Protein 4PW2 (pdb70)

Foldseek 3Di:
DWAWDWDQDPVPDIDIWTDDVPDIGDDVVCVCVVLVWDWDFADDDPDTDIDTFRADDDFDDDDAADALQAADQRLLPPDLLPFFQFLAQALALRFTWGLQPHLVTHDDLLSLLSLLRSLSHVVVPDDFKDKDWPADDPDDGQKDADPPKDWGFADDPVDDGTWIWIAAAQPGQFIKGWDWDQQFFKKKKKWAAPDWKWKKWWFQKPDPDGTAIEIATQDNDDWEEDPRYIYHDNHNRHDIDMGIDRRQRSRQSNVQNDSDSTGDGDPMGTGTRTMMGMHHTTIMGGIMTINDDRVVSLVSSLVVLLVQQDPLLFRWAQDWADPDPPWDIDHTRAGFLLSLLSNLSSLLNVCVVPVPCSSLVSNLSSCRQLVDQLVVSHQWDADPPPATFGHRHRIVVGWAFPLSRLSSLNSLVSSLVRVDDPSSVSSVVSNVRSVVRCLVCVVVQCPQQFGAGTNCCVVVVHDTRGDHRVVRSSNLSSLVNVCSVDVDPSSVVVNVSSVVSRRVGGHDDD

Sequence (510 aa):
RYEEIDCLINDDATIKGRREGSEVYMPFSWMEKYFEVYGKVVQYDGYDRFEFSHSYSKVYAQREQYHPNGVFMSFEGYNVEVRDRVKCISGVEGVPLSTQWGPQGYFYAIQIAQYGLSHYSKNLTERPPHVEVYDTAEERSAWTVPKGCSLTRVYDKTRATSVREFSAPENSEGVSLPLGNTKDFIISFDLKFTSNGSVSVILETTEKGPPFVIHYVTTTQLILLKDRDITYGIGPRTTWTTVTRDLLTDLRKGIGLSNTKAVKATKTMPRRVVKLVVHGTGTIDNITISTTSHMAAFYAASDWLVRNQDERGGWPIMVTRKLGEGFRALEPGWYSAMAQGQAMSTLVRAYLMTKDDRYLKAALRATGPFKLPSEQHGVKAVFMNKYDWYEEYPTIPSSFVLNGFIYSLIGLFDLAQTAGEKLGRDAGQLYSKGMESLKVMLPLYDTGSGTIYDLRHFILGTAPNLARWDYHTTHINQLQLLGTIDNSPIFRDSVKRWKSYLKGGRAKHN

Secondary structure (DSSP, 8-state):
--EEEEEEETTTEEEEEEEETTEEE--HHHHIIIII-EEEEEEETTEEEEEEES--S------S---TTS--TTGGG--STTSTTEEEE-TTT-SEEE-TT-TT-B--HHHHHHHHHHHHHHHHHSPPPPEEEES-SS-----B--TT-EEEEE--TTSSS-EEEEEE-TTS--EEEEEEESS--EEEEEEEESSS-EEEEEEEESSSSSPEEEEEESS----EEETTEEEEE-----S-EEEEEEHHHHHHHHHT--SSSSPPP----EEEEEEEEEEEEEEEEEEEEES--HHHHHHHHHHHHHHH--TTS---B-S-B--STTSPPBPTTB--HHHHHHHHHHHHHHHHHH--HHHHHHHHHTTGGGGSBGGGTS-EEEETTTEEEE-SS--SS----HHHHHHHHHHHHHHHHHHHHHHTHHHHHHHHHHHHHHHHHGGGGB-SSSBBSSSHHHHHTS---BPPHHHHHHHHHHHHHHHHH---HHHHHHHHHHHHHTTT--PPP-

Nearest PDB structures (foldseek):
  4pw2-assembly1_A-2  TM=1.002E+00  e=4.025E-98  Danio rerio
  4pxq-assembly1_B  TM=9.906E-01  e=6.441E-91  Danio rerio
  6hzz-assembly1_B  TM=9.831E-01  e=4.170E-84  Homo sapiens
  6i02-assembly1_A  TM=9.899E-01  e=2.422E-83  Homo sapiens
  6hzz-assembly1_A  TM=9.887E-01  e=4.004E-83  Homo sapiens

Solvent-accessible surface area: 25657 Å² total; per-residue (Å²): 260,141,95,97,55,86,12,108,23,102,123,121,61,72,32,110,0,94,98,92,55,117,93,66,112,81,44,44,94,45,50,80,170,99,110,130,5,83,24,153,102,45,152,83,147,83,128,82,130,98,64,105,47,66,11,90,43,182,35,35,80,65,152,111,112,17,66,17,77,5,23,0,9,24,5,40,72,50,69,3,16,78,79,76,68,0,31,0,13,4,4,65,44,20,0,0,11,0,2,39,63,9,75,152,13,22,72,10,6,15,8,0,0,14,19,0,0,0,19,8,0,22,70,92,57,80,220,119,52,113,79,71,74,29,35,95,82,166,113,186,81,56,15,81,62,37,207,73,19,46,22,66,46,34,169,33,203,119,66,110,94,24,2,12,79,1,42,3,65,108,146,26,139,2,0,14,2,79,20,36,17,73,166,8,33,23,0,20,0,17,0,51,2,89,46,108,4,11,0,5,0,19,0,61,18,68,60,190,62,94,50,7,27,0,46,0,24,15,54,112,82,57,15,86,66,151,116,59,60,0,23,0,1,3,4,82,43,82,96,55,50,86,6,44,8,40,0,48,10,1,0,63,10,0,29,1,44,16,151,81,111,41,21,124,107,36,197,11,80,8,149,87,0,30,72,0,14,0,26,5,49,3,14,0,23,72,3,22,0,13,65,30,42,20,42,44,12,0,57,26,0,0,57,16,0,43,138,58,18,34,153,116,0,0,5,36,6,124,18,76,42,112,19,20,161,52,3,149,37,19,119,68,12,16,6,1,0,14,0,0,0,0,0,0,0,0,0,0,0,0,41,74,100,60,165,39,67,165,17,12,120,5,0,39,106,0,12,19,2,0,104,66,39,18,116,103,92,2,0,60,5,71,16,127,152,148,48,27,0,1,0,11,15,4,1,66,52,26,0,4,0,0,4,0,0,0,13,0,0,0,0,0,21,0,0,20,119,25,13,32,168,190,114,3,157,46,2,25,91,20,30,50,81,0,7,96,2,0,61,80,1,2,84,78,0,32,61,16,40,13,3,12,27,0,1,37,43,110,53,49,67,73,72,72,51,115,15,122,44,50,59,1,5,29,0,0,11,0,0,22,2,0,31,39,36,31,136,21,76,43,1,156,82,7,15,162,92,2,88,48,1,24,188,30,24,180,47,209,170,189

Organism: Danio rerio (NCBI:txid7955)

InterPro domains:
  IPR010598 D-glucuronyl C5-epimerase, C-terminal [PF06662] (385-576)
  IPR039721 D-glucuronyl C5-epimerase [PTHR13174] (2-586)
  IPR059154 D-glucuronyl C5-epimerase, beta-sandwich domain [PF21174] (237-356)

B-factor: mean 36.24, std 11.62, range [21.15, 107.47]

Structure (mmCIF, N/CA/C/O backbone):
data_4PW2
#
_entry.id   4PW2
#
_cell.length_a   66.379
_cell.length_b   66.379
_cell.length_c   337.571
_cell.angle_alpha   90.00
_cell.angle_beta   90.00
_cell.angle_gamma   90.00
#
_symmetry.space_group_name_H-M   'P 41 21 2'
#
loop_
_entity.id
_entity.type
_entity.pdbx_description
1 polymer 'D-glucuronyl C5 epimerase B'
2 non-polymer 'CITRIC ACID'
3 water water
#
loop_
_atom_site.group_PDB
_atom_site.id
_atom_site.type_symbol
_atom_site.label_atom_id
_atom_site.label_alt_id
_atom_site.label_comp_id
_atom_site.label_asym_id
_atom_site.label_entity_id
_atom_site.label_seq_id
_atom_site.pdbx_PDB_ins_code
_atom_site.Cartn_x
_atom_site.Cartn_y
_atom_site.Cartn_z
_atom_site.occupancy
_atom_site.B_iso_or_equiv
_atom_site.auth_seq_id
_atom_site.auth_comp_id
_atom_site.auth_asym_id
_atom_site.auth_atom_id
_atom_site.pdbx_PDB_model_num
ATOM 1 N N . ARG A 1 72 ? 59.401 60.165 174.328 1.00 74.46 72 ARG A N 1
ATOM 2 C CA . ARG A 1 72 ? 59.986 58.876 174.809 1.00 72.87 72 ARG A CA 1
ATOM 3 C C . ARG A 1 72 ? 59.125 57.656 174.470 1.00 70.29 72 ARG A C 1
ATOM 4 O O . ARG A 1 72 ? 58.933 56.773 175.311 1.00 70.79 72 ARG A O 1
ATOM 12 N N . TYR A 1 73 ? 58.609 57.593 173.243 1.00 64.24 73 TYR A N 1
ATOM 13 C CA . TYR A 1 73 ? 58.105 56.323 172.780 1.00 60.19 73 TYR A CA 1
ATOM 14 C C . TYR A 1 73 ? 59.338 55.428 172.841 1.00 56.70 73 TYR A C 1
ATOM 15 O O . TYR A 1 73 ? 60.410 55.805 172.363 1.00 55.81 73 TYR A O 1
ATOM 24 N N . GLU A 1 74 ? 59.210 54.268 173.463 1.00 54.32 74 GLU A N 1
ATOM 25 C CA . GLU A 1 74 ? 60.278 53.283 173.389 1.00 52.39 74 GLU A CA 1
ATOM 26 C C . GLU A 1 74 ? 59.759 51.977 172.817 1.00 49.06 74 GLU A C 1
ATOM 27 O O . GLU A 1 74 ? 58.575 51.667 172.928 1.00 48.28 74 GLU A O 1
ATOM 33 N N . GLU A 1 75 ? 60.648 51.210 172.203 1.00 44.98 75 GLU A N 1
ATOM 34 C CA . GLU A 1 75 ? 60.289 49.885 171.754 1.00 42.75 75 GLU A CA 1
ATOM 35 C C . GLU A 1 75 ? 60.125 48.982 172.978 1.00 39.52 75 GLU A C 1
ATOM 36 O O . GLU A 1 75 ? 60.844 49.125 173.970 1.00 37.55 75 GLU A O 1
ATOM 42 N N . ILE A 1 76 ? 59.149 48.085 172.925 1.00 35.74 76 ILE A N 1
ATOM 43 C CA . ILE A 1 76 ? 58.985 47.080 173.975 1.00 32.40 76 ILE A CA 1
ATOM 44 C C . ILE A 1 76 ? 58.642 45.734 173.348 1.00 31.38 76 ILE A C 1
ATOM 45 O O . ILE A 1 76 ? 57.887 45.669 172.368 1.00 32.58 76 ILE A O 1
ATOM 50 N N . ASP A 1 77 ? 59.223 44.668 173.890 1.00 29.33 77 ASP A N 1
ATOM 51 C CA . ASP A 1 77 ? 58.894 43.321 173.447 1.00 29.63 77 ASP A CA 1
ATOM 52 C C . ASP A 1 77 ? 57.519 42.944 173.956 1.00 29.44 77 ASP A C 1
ATOM 53 O O . ASP A 1 77 ? 57.156 43.239 175.109 1.00 28.21 77 ASP A O 1
ATOM 58 N N . CYS A 1 78 ? 56.748 42.306 173.082 1.00 27.35 78 CYS A N 1
ATOM 59 C CA . CYS A 1 78 ? 55.432 41.814 173.443 1.00 26.87 78 CYS A CA 1
ATOM 60 C C . CYS A 1 78 ? 55.376 40.298 173.282 1.00 26.91 78 CYS A C 1
ATOM 61 O O . CYS A 1 78 ? 55.437 39.779 172.165 1.00 26.72 78 CYS A O 1
ATOM 64 N N . LEU A 1 79 ? 55.277 39.601 174.410 1.00 25.91 79 LEU A N 1
ATOM 65 C CA . LEU A 1 79 ? 55.116 38.153 174.418 1.00 26.31 79 LEU A CA 1
ATOM 66 C C . LEU A 1 79 ? 53.658 37.843 174.187 1.00 26.60 79 LEU A C 1
ATOM 67 O O . LEU A 1 79 ? 52.806 38.318 174.924 1.00 25.25 79 LEU A O 1
ATOM 72 N N . ILE A 1 80 ? 53.380 37.038 173.161 1.00 26.39 80 ILE A N 1
ATOM 73 C CA . ILE A 1 80 ? 52.006 36.695 172.789 1.00 26.02 80 ILE A CA 1
ATOM 74 C C . ILE A 1 80 ? 51.688 35.266 173.235 1.00 27.29 80 ILE A C 1
ATOM 75 O O . ILE A 1 80 ? 52.250 34.307 172.699 1.00 26.49 80 ILE A O 1
ATOM 80 N N . ASN A 1 81 ? 50.791 35.122 174.214 1.00 27.97 81 ASN A N 1
ATOM 81 C CA . ASN A 1 81 ? 50.398 33.799 174.724 1.00 29.88 81 ASN A CA 1
ATOM 82 C C . ASN A 1 81 ? 51.586 32.897 175.093 1.00 31.85 81 ASN A C 1
ATOM 83 O O . ASN A 1 81 ? 51.545 31.676 174.884 1.00 29.57 81 ASN A O 1
ATOM 88 N N . ASP A 1 82 ? 52.645 33.509 175.622 1.00 35.40 82 ASP A N 1
ATOM 89 C CA . ASP A 1 82 ? 53.842 32.780 176.058 1.00 39.27 82 ASP A CA 1
ATOM 90 C C . ASP A 1 82 ? 54.519 32.008 174.936 1.00 41.20 82 ASP A C 1
ATOM 91 O O . ASP A 1 82 ? 55.247 31.057 175.210 1.00 43.68 82 ASP A O 1
ATOM 96 N N . ASP A 1 83 ? 54.277 32.422 173.687 1.00 42.20 83 ASP A N 1
ATOM 97 C CA . ASP A 1 83 ? 54.824 31.762 172.481 1.00 44.16 83 ASP A CA 1
ATOM 98 C C . ASP A 1 83 ? 55.815 32.621 171.706 1.00 42.36 83 ASP A C 1
ATOM 99 O O . ASP A 1 83 ? 57.029 32.490 171.857 1.00 46.28 83 ASP A O 1
ATOM 104 N N . ALA A 1 84 ? 55.278 33.485 170.850 1.00 39.40 84 ALA A N 1
ATOM 105 C CA . ALA A 1 84 ? 56.084 34.303 169.968 1.00 38.26 84 ALA A CA 1
ATOM 106 C C . ALA A 1 84 ? 56.212 35.671 170.585 1.00 36.04 84 ALA A C 1
ATOM 107 O O . ALA A 1 84 ? 55.445 36.028 171.471 1.00 35.30 84 ALA A O 1
ATOM 109 N N . THR A 1 85 ? 57.191 36.421 170.107 1.00 34.93 85 THR A N 1
ATOM 110 C CA . THR A 1 85 ? 57.430 37.774 170.563 1.00 34.08 85 THR A CA 1
ATOM 111 C C . THR A 1 85 ? 57.364 38.725 169.382 1.00 33.35 85 THR A C 1
ATOM 112 O O . THR A 1 85 ? 57.918 38.446 168.318 1.00 32.94 85 THR A O 1
ATOM 116 N N . ILE A 1 86 ? 56.664 39.836 169.567 1.00 32.49 86 ILE A N 1
ATOM 117 C CA . ILE A 1 86 ? 56.579 40.870 168.540 1.00 31.93 86 ILE A CA 1
ATOM 118 C C . ILE A 1 86 ? 57.055 42.193 169.128 1.00 32.49 86 ILE A C 1
ATOM 119 O O . ILE A 1 86 ? 57.190 42.323 170.351 1.00 31.25 86 ILE A O 1
ATOM 124 N N . LYS A 1 87 ? 57.304 43.168 168.260 1.00 32.11 87 LYS A N 1
ATOM 125 C CA . LYS A 1 87 ? 57.803 44.455 168.702 1.00 34.47 87 LYS A CA 1
ATOM 126 C C . LYS A 1 87 ? 56.663 45.447 168.822 1.00 33.84 87 LYS A C 1
ATOM 127 O O . LYS A 1 87 ? 56.009 45.788 167.833 1.00 33.17 87 LYS A O 1
ATOM 133 N N . GLY A 1 88 ? 56.429 45.900 170.050 1.00 32.40 88 GLY A N 1
ATOM 134 C CA . GLY A 1 88 ? 55.433 46.919 170.330 1.00 31.01 88 GLY A CA 1
ATOM 135 C C . GLY A 1 88 ? 56.099 48.230 170.681 1.00 30.37 88 GLY A C 1
ATOM 136 O O . GLY A 1 88 ? 57.322 48.358 170.638 1.00 30.14 88 GLY A O 1
ATOM 137 N N . ARG A 1 89 ? 55.290 49.220 171.011 1.00 31.67 89 ARG A N 1
ATOM 138 C CA . ARG A 1 89 ? 55.817 50.505 171.411 1.00 32.78 89 ARG A CA 1
ATOM 139 C C . ARG A 1 89 ? 55.241 50.828 172.781 1.00 33.62 89 ARG A C 1
ATOM 140 O O . ARG A 1 89 ? 54.156 50.360 173.115 1.00 34.56 89 ARG A O 1
ATOM 148 N N . ARG A 1 90 ? 55.972 51.599 173.578 1.00 33.07 90 ARG A N 1
ATOM 149 C CA . ARG A 1 90 ? 55.489 51.995 174.893 1.00 31.92 90 ARG A CA 1
ATOM 150 C C . ARG A 1 90 ? 55.693 53.481 175.119 1.00 31.81 90 ARG A C 1
ATOM 151 O O . ARG A 1 90 ? 56.768 54.015 174.846 1.00 32.86 90 ARG A O 1
ATOM 159 N N . GLU A 1 91 ? 54.647 54.136 175.613 1.00 33.11 91 GLU A N 1
ATOM 160 C CA . GLU A 1 91 ? 54.707 55.528 176.044 1.00 33.74 91 GLU A CA 1
ATOM 161 C C . GLU A 1 91 ? 54.139 55.601 177.452 1.00 32.08 91 GLU A C 1
ATOM 162 O O . GLU A 1 91 ? 52.927 55.640 177.633 1.00 31.59 91 GLU A O 1
ATOM 168 N N . GLY A 1 92 ? 55.016 55.613 178.448 1.00 31.30 92 GLY A N 1
ATOM 169 C CA . GLY A 1 92 ? 54.580 55.667 179.837 1.00 30.43 92 GLY A CA 1
ATOM 170 C C . GLY A 1 92 ? 53.840 54.399 180.174 1.00 29.64 92 GLY A C 1
ATOM 171 O O . GLY A 1 92 ? 54.388 53.310 180.056 1.00 31.91 92 GLY A O 1
ATOM 172 N N . SER A 1 93 ? 52.576 54.531 180.540 1.00 29.54 93 SER A N 1
ATOM 173 C CA . SER A 1 93 ? 51.789 53.369 180.894 1.00 31.10 93 SER A CA 1
ATOM 174 C C . SER A 1 93 ? 51.024 52.767 179.710 1.00 31.00 93 SER A C 1
ATOM 175 O O . SER A 1 93 ? 50.395 51.729 179.859 1.00 30.64 93 SER A O 1
ATOM 178 N N . GLU A 1 94 ? 51.066 53.412 178.549 1.00 29.95 94 GLU A N 1
ATOM 179 C CA . GLU A 1 94 ? 50.354 52.887 177.376 1.00 29.94 94 GLU A CA 1
ATOM 180 C C . GLU A 1 94 ? 51.243 52.011 176.490 1.00 28.99 94 GLU A C 1
ATOM 181 O O . GLU A 1 94 ? 52.344 52.407 176.109 1.00 29.97 94 GLU A O 1
ATOM 187 N N . VAL A 1 95 ? 50.759 50.823 176.155 1.00 27.90 95 VAL A N 1
ATOM 188 C CA . VAL A 1 95 ? 51.470 49.960 175.217 1.00 27.05 95 VAL A CA 1
ATOM 189 C C . VAL A 1 95 ? 50.694 49.903 173.898 1.00 26.56 95 VAL A C 1
ATOM 190 O O . VAL A 1 95 ? 49.479 49.733 173.900 1.00 27.27 95 VAL A O 1
ATOM 194 N N . TYR A 1 96 ? 51.403 50.067 172.785 1.00 26.37 96 TYR A N 1
ATOM 195 C CA . TYR A 1 96 ? 50.795 50.106 171.442 1.00 26.11 96 TYR A CA 1
ATOM 196 C C . TYR A 1 96 ? 51.238 48.876 170.672 1.00 25.41 96 TYR A C 1
ATOM 197 O O . TYR A 1 96 ? 52.423 48.571 170.652 1.00 25.38 96 TYR A O 1
ATOM 206 N N . MET A 1 97 ? 50.296 48.166 170.051 1.00 24.68 97 MET A N 1
ATOM 207 C CA . MET A 1 97 ? 50.625 46.923 169.356 1.00 24.30 97 MET A CA 1
ATOM 208 C C . MET A 1 97 ? 50.468 47.097 167.833 1.00 24.06 97 MET A C 1
ATOM 209 O O . MET A 1 97 ? 49.590 47.836 167.395 1.00 23.86 97 MET A O 1
ATOM 214 N N . PRO A 1 98 ? 51.344 46.451 167.036 1.00 24.48 98 PRO A N 1
ATOM 215 C CA . PRO A 1 98 ? 51.321 46.684 165.580 1.00 25.03 98 PRO A CA 1
ATOM 216 C C . PRO A 1 98 ? 50.131 46.023 164.890 1.00 24.75 98 PRO A C 1
ATOM 217 O O . PRO A 1 98 ? 49.850 44.839 165.134 1.00 24.36 98 PRO A O 1
ATOM 221 N N . PHE A 1 99 ? 49.449 46.776 164.023 1.00 26.25 99 PHE A N 1
ATOM 222 C CA . PHE A 1 99 ? 48.310 46.220 163.271 1.00 26.64 99 PHE A CA 1
ATOM 223 C C . PHE A 1 99 ? 48.681 45.051 162.355 1.00 26.44 99 PHE A C 1
ATOM 224 O O . PHE A 1 99 ? 47.862 44.165 162.119 1.00 27.55 99 PHE A O 1
ATOM 232 N N . SER A 1 100 ? 49.917 45.026 161.865 1.00 27.63 100 SER A N 1
ATOM 233 C CA . SER A 1 100 ? 50.354 43.927 161.005 1.00 27.36 100 SER A CA 1
ATOM 234 C C . SER A 1 100 ? 50.205 42.604 161.741 1.00 27.64 100 SER A C 1
ATOM 235 O O . SER A 1 100 ? 49.831 41.596 161.147 1.00 27.07 100 SER A O 1
ATOM 238 N N . TRP A 1 101 ? 50.466 42.608 163.049 1.00 27.10 101 TRP A N 1
ATOM 239 C CA . TRP A 1 101 ? 50.228 41.417 163.852 1.00 25.50 101 TRP A CA 1
ATOM 240 C C . TRP A 1 101 ? 48.726 41.237 164.127 1.00 25.10 101 TRP A C 1
ATOM 241 O O . TRP A 1 101 ? 48.182 40.141 163.989 1.00 25.55 101 TRP A O 1
ATOM 252 N N . MET A 1 102 ? 48.063 42.320 164.509 1.00 24.58 102 MET A N 1
ATOM 253 C CA . MET A 1 102 ? 46.645 42.287 164.872 1.00 25.15 102 MET A CA 1
ATOM 254 C C . MET A 1 102 ? 45.760 41.735 163.758 1.00 25.60 102 MET A C 1
ATOM 255 O O . MET A 1 102 ? 44.849 40.938 164.001 1.00 26.44 102 MET A O 1
ATOM 260 N N . GLU A 1 103 ? 46.034 42.178 162.537 1.00 26.11 103 GLU A N 1
ATOM 261 C CA . GLU A 1 103 ? 45.221 41.830 161.372 1.00 26.94 103 GLU A CA 1
ATOM 262 C C . GLU A 1 103 ? 45.033 40.326 161.276 1.00 25.54 103 GLU A C 1
ATOM 263 O O . GLU A 1 103 ? 43.909 39.834 161.199 1.00 26.03 103 GLU A O 1
ATOM 269 N N . LYS A 1 104 ? 46.143 39.607 161.299 1.00 25.39 104 LYS A N 1
ATOM 270 C CA . LYS A 1 104 ? 46.138 38.162 161.199 1.00 27.03 104 LYS A CA 1
ATOM 271 C C . LYS A 1 104 ? 45.702 37.480 162.506 1.00 25.44 104 LYS A C 1
ATOM 272 O O . LYS A 1 104 ? 45.023 36.452 162.486 1.00 25.35 104 LYS A O 1
ATOM 278 N N . TYR A 1 105 ? 46.104 38.046 163.641 1.00 24.36 105 TYR A N 1
ATOM 279 C CA . TYR A 1 105 ? 45.855 37.393 164.930 1.00 23.78 105 TYR A CA 1
ATOM 280 C C . TYR A 1 105 ? 44.372 37.408 165.273 1.00 24.19 105 TYR A C 1
ATOM 281 O O . TYR A 1 105 ? 43.812 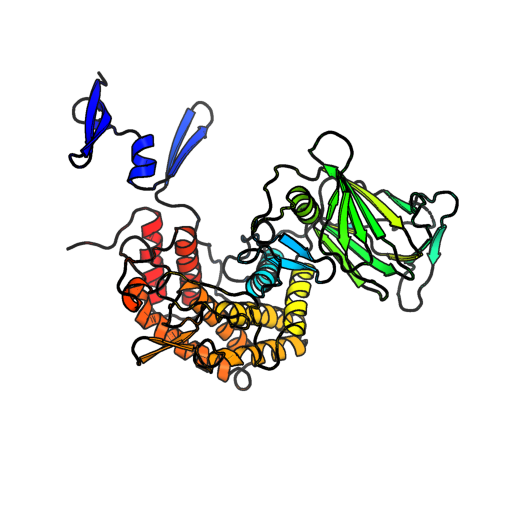36.384 165.665 1.00 25.40 105 TYR A O 1
ATOM 290 N N . PHE A 1 106 ? 43.741 38.566 165.113 1.00 23.88 106 PHE A N 1
ATOM 291 C CA . PHE A 1 106 ? 42.309 38.702 165.351 1.00 25.39 106 PHE A CA 1
ATOM 292 C C . PHE A 1 106 ? 41.451 38.521 164.090 1.00 26.09 106 PHE A C 1
ATOM 293 O O . PHE A 1 106 ? 40.229 38.473 164.188 1.00 25.98 106 PHE A O 1
ATOM 301 N N . GLU A 1 107 ? 42.084 38.418 162.922 1.00 27.39 107 GLU A N 1
ATOM 302 C CA . GLU A 1 107 ? 41.352 38.339 161.638 1.00 28.89 107 GLU A CA 1
ATOM 303 C C . GLU A 1 107 ? 40.410 39.527 161.492 1.00 27.32 107 GLU A C 1
ATOM 304 O O . GLU A 1 107 ? 39.197 39.381 161.341 1.00 28.52 107 GLU A O 1
ATOM 310 N N . VAL A 1 108 ? 40.991 40.715 161.562 1.00 26.01 108 VAL A N 1
ATOM 311 C CA . VAL A 1 108 ? 40.243 41.958 161.411 1.00 25.62 108 VAL A CA 1
ATOM 312 C C . VAL A 1 108 ? 40.806 42.740 160.218 1.00 25.06 108 VAL A C 1
ATOM 313 O O . VAL A 1 108 ? 41.711 42.250 159.541 1.00 26.67 108 VAL A O 1
ATOM 317 N N . TYR A 1 109 ? 40.299 43.948 159.981 1.00 25.48 109 TYR A N 1
ATOM 318 C CA . TYR A 1 109 ? 40.544 44.653 158.716 1.00 26.10 109 TYR A CA 1
ATOM 319 C C . TYR A 1 109 ? 40.873 46.109 158.960 1.00 26.24 109 TYR A C 1
ATOM 320 O O . TYR A 1 109 ? 40.360 46.719 159.889 1.00 27.17 109 TYR A O 1
ATOM 329 N N . GLY A 1 110 ? 41.741 46.662 158.125 1.00 25.96 110 GLY A N 1
ATOM 330 C CA . GLY A 1 110 ? 42.210 48.029 158.311 1.00 26.89 110 GLY A CA 1
ATOM 331 C C . GLY A 1 110 ? 42.687 48.651 157.014 1.00 27.97 110 GLY A C 1
ATOM 332 O O . GLY A 1 110 ? 43.275 47.967 156.185 1.00 29.52 110 GLY A O 1
ATOM 333 N N . LYS A 1 111 ? 42.436 49.945 156.842 1.00 28.04 111 LYS A N 1
ATOM 334 C CA . LYS A 1 111 ? 42.902 50.670 155.659 1.00 29.14 111 LYS A CA 1
ATOM 335 C C . LYS A 1 111 ? 43.365 52.049 156.070 1.00 28.03 111 LYS A C 1
ATOM 336 O O . LYS A 1 111 ? 42.735 52.684 156.910 1.00 26.91 111 LYS A O 1
ATOM 342 N N . VAL A 1 112 ? 44.470 52.505 155.490 1.00 26.92 112 VAL A N 1
ATOM 343 C CA . VAL A 1 112 ? 44.872 53.897 155.609 1.00 26.88 112 VAL A CA 1
ATOM 344 C C . VAL A 1 112 ? 44.168 54.667 154.490 1.00 27.94 112 VAL A C 1
ATOM 345 O O . VAL A 1 112 ? 44.344 54.351 153.307 1.00 29.06 112 VAL A O 1
ATOM 349 N N . VAL A 1 113 ? 43.359 55.655 154.869 1.00 28.66 113 VAL A N 1
ATOM 350 C CA . VAL A 1 113 ? 42.479 56.373 153.945 1.00 28.83 113 VAL A CA 1
ATOM 351 C C . VAL A 1 113 ? 42.941 57.821 153.903 1.00 29.47 113 VAL A C 1
ATOM 352 O O . VAL A 1 113 ? 43.191 58.420 154.946 1.00 29.62 113 VAL A O 1
ATOM 356 N N . GLN A 1 114 ? 43.067 58.376 152.697 1.00 28.72 114 GLN A N 1
ATOM 357 C CA . GLN A 1 114 ? 43.570 59.736 152.527 1.00 29.69 114 GLN A CA 1
ATOM 358 C C . GLN A 1 114 ? 42.508 60.815 152.633 1.00 30.99 114 GLN A C 1
ATOM 359 O O . GLN A 1 114 ? 41.419 60.672 152.092 1.00 31.85 114 GLN A O 1
ATOM 365 N N . TYR A 1 115 ? 42.861 61.904 153.314 1.00 34.48 115 TYR A N 1
ATOM 366 C CA . TYR A 1 115 ? 42.033 63.108 153.410 1.00 37.52 115 TYR A CA 1
ATOM 367 C C . TYR A 1 115 ? 42.887 64.311 153.031 1.00 39.27 115 TYR A C 1
ATOM 368 O O . TYR A 1 115 ? 44.081 64.169 152.768 1.00 39.00 115 TYR A O 1
ATOM 377 N N . ASP A 1 116 ? 42.281 65.491 152.979 1.00 43.34 116 ASP A N 1
ATOM 378 C CA . ASP A 1 116 ? 43.014 66.694 152.611 1.00 45.27 116 ASP A CA 1
ATOM 379 C C . ASP A 1 116 ? 44.089 67.030 153.658 1.00 45.03 116 ASP A C 1
ATOM 380 O O . ASP A 1 116 ? 43.789 67.590 154.705 1.00 46.93 116 ASP A O 1
ATOM 385 N N . GLY A 1 117 ? 45.340 66.676 153.377 1.00 44.83 117 GLY A N 1
ATOM 386 C CA . GLY A 1 117 ? 46.451 67.008 154.273 1.00 43.34 117 GLY A CA 1
ATOM 387 C C . GLY A 1 117 ? 46.744 66.034 155.407 1.00 42.38 117 GLY A C 1
ATOM 388 O O . GLY A 1 117 ? 47.710 66.227 156.148 1.00 42.99 117 GLY A O 1
ATOM 389 N N . TYR A 1 118 ? 45.926 64.993 155.550 1.00 40.26 118 TYR A N 1
ATOM 390 C CA . TYR A 1 118 ? 46.152 63.961 156.575 1.00 38.31 118 TYR A CA 1
ATOM 391 C C . TYR A 1 118 ? 45.590 62.601 156.139 1.00 36.16 118 TYR A C 1
ATOM 392 O O . TYR A 1 118 ? 44.748 62.529 155.241 1.00 35.36 118 TYR A O 1
ATOM 401 N N . ASP A 1 119 ? 46.069 61.529 156.764 1.00 31.96 119 ASP A N 1
ATOM 402 C CA . ASP A 1 119 ? 45.449 60.216 156.612 1.00 31.31 119 ASP A CA 1
ATOM 403 C C . ASP A 1 119 ? 44.763 59.784 157.914 1.00 31.02 119 ASP A C 1
ATOM 404 O O . ASP A 1 119 ? 45.194 60.183 158.995 1.00 30.11 119 ASP A O 1
ATOM 409 N N . ARG A 1 120 ? 43.706 58.975 157.786 1.00 31.78 120 ARG A N 1
ATOM 410 C CA . ARG A 1 120 ? 43.074 58.242 158.903 1.00 31.69 120 ARG A CA 1
ATOM 411 C C . ARG A 1 120 ? 43.272 56.740 158.705 1.00 30.67 120 ARG A C 1
ATOM 412 O O . ARG A 1 120 ? 43.246 56.249 157.574 1.00 31.60 120 ARG A O 1
ATOM 420 N N . PHE A 1 121 ? 43.435 56.003 159.798 1.00 27.39 121 PHE A N 1
ATOM 421 C CA . PHE A 1 121 ? 43.387 54.548 159.723 1.00 26.22 121 PHE A CA 1
ATOM 422 C C . PHE A 1 121 ? 41.973 54.105 160.060 1.00 27.22 121 PHE A C 1
ATOM 423 O O . PHE A 1 121 ? 41.434 54.478 161.108 1.00 28.79 121 PHE A O 1
ATOM 431 N N . GLU A 1 122 ? 41.355 53.345 159.165 1.00 26.63 122 GLU A N 1
ATOM 432 C CA . GLU A 1 122 ? 39.976 52.916 159.373 1.00 27.15 122 GLU A CA 1
ATOM 433 C C . GLU A 1 122 ? 39.915 51.422 159.616 1.00 26.59 122 GLU A C 1
ATOM 434 O O . GLU A 1 122 ? 40.259 50.610 158.758 1.00 26.21 122 GLU A O 1
ATOM 440 N N . PHE A 1 123 ? 39.499 51.092 160.836 1.00 25.95 123 PHE A N 1
ATOM 441 C CA . PHE A 1 123 ? 39.478 49.735 161.352 1.00 24.80 123 PHE A CA 1
ATOM 442 C C . PHE A 1 123 ? 38.085 49.136 161.208 1.00 25.39 123 PHE A C 1
ATOM 443 O O . PHE A 1 123 ? 37.079 49.803 161.428 1.00 24.14 123 PHE A O 1
ATOM 451 N N . SER A 1 124 ? 38.029 47.861 160.859 1.00 26.65 124 SER A N 1
ATOM 452 C CA . SER A 1 124 ? 36.758 47.183 160.807 1.00 27.63 124 SER A CA 1
ATOM 453 C C . SER A 1 124 ? 36.846 45.747 161.330 1.00 27.03 124 SER A C 1
ATOM 454 O O . SER A 1 124 ? 37.766 44.998 160.995 1.00 27.55 124 SER A O 1
ATOM 457 N N . HIS A 1 125 ? 35.876 45.367 162.159 1.00 26.43 125 HIS A N 1
ATOM 458 C CA . HIS A 1 125 ? 35.811 44.001 162.683 1.00 25.58 125 HIS A CA 1
ATOM 459 C C . HIS A 1 125 ? 35.462 42.969 161.615 1.00 25.10 125 HIS A C 1
ATOM 460 O O . HIS A 1 125 ? 35.845 41.798 161.722 1.00 24.62 125 HIS A O 1
ATOM 467 N N . SER A 1 126 ? 34.729 43.409 160.593 1.00 24.97 126 SER A N 1
ATOM 468 C CA . SER A 1 126 ? 34.148 42.523 159.593 1.00 25.26 126 SER A CA 1
ATOM 469 C C . SER A 1 126 ? 34.192 43.169 158.206 1.00 26.17 126 SER A C 1
ATOM 470 O O . SER A 1 126 ? 34.644 44.306 158.056 1.00 26.17 126 SER A O 1
ATOM 473 N N . TYR A 1 127 ? 33.713 42.434 157.208 1.00 27.51 127 TYR A N 1
ATOM 474 C CA . TYR A 1 127 ? 33.495 42.997 155.879 1.00 28.11 127 TYR A CA 1
ATOM 475 C C . TYR A 1 127 ? 32.100 42.655 155.391 1.00 28.78 127 TYR A C 1
ATOM 476 O O . TYR A 1 127 ? 31.428 41.810 155.976 1.00 29.36 127 TYR A O 1
ATOM 485 N N . SER A 1 128 ? 31.692 43.300 154.299 1.00 29.92 128 SER A N 1
ATOM 486 C CA . SER A 1 128 ? 30.332 43.226 153.743 1.00 30.83 128 SER A CA 1
ATOM 487 C C . SER A 1 128 ? 29.309 43.909 154.642 1.00 32.48 128 SER A C 1
ATOM 488 O O . SER A 1 128 ? 29.562 44.174 155.815 1.00 33.87 128 SER A O 1
ATOM 491 N N . LYS A 1 129 ? 28.151 44.222 154.082 1.00 32.95 129 LYS A N 1
ATOM 492 C CA . LYS A 1 129 ? 27.220 45.092 154.781 1.00 32.83 129 LYS A CA 1
ATOM 493 C C . LYS A 1 129 ? 25.826 44.524 154.714 1.00 32.58 129 LYS A C 1
ATOM 494 O O . LYS A 1 129 ? 25.508 43.741 153.820 1.00 33.05 129 LYS A O 1
ATOM 500 N N . VAL A 1 130 ? 24.994 44.931 155.664 1.00 30.55 130 VAL A N 1
ATOM 501 C CA . VAL A 1 130 ? 23.615 44.479 155.725 1.00 29.44 130 VAL A CA 1
ATOM 502 C C . VAL A 1 130 ? 22.752 45.386 154.853 1.00 29.39 130 VAL A C 1
ATOM 503 O O . VAL A 1 130 ? 22.879 46.606 154.912 1.00 29.88 130 VAL A O 1
ATOM 507 N N . TYR A 1 131 ? 21.886 44.784 154.043 1.00 30.34 131 TYR A N 1
ATOM 508 C CA . TYR A 1 131 ? 20.979 45.529 153.156 1.00 29.84 131 TYR A CA 1
ATOM 509 C C . TYR A 1 131 ? 19.979 46.388 153.933 1.00 30.94 131 TYR A C 1
ATOM 510 O O . TYR A 1 131 ? 19.385 45.934 154.913 1.00 31.63 131 TYR A O 1
ATOM 519 N N . ALA A 1 132 ? 19.800 47.628 153.492 1.00 30.80 132 ALA A N 1
ATOM 520 C CA . ALA A 1 132 ? 18.827 48.532 154.085 1.00 32.53 132 ALA A CA 1
ATOM 521 C C . ALA A 1 132 ? 17.455 48.402 153.421 1.00 34.00 132 ALA A C 1
ATOM 522 O O . ALA A 1 132 ? 17.208 49.015 152.382 1.00 33.85 132 ALA A O 1
ATOM 524 N N . GLN A 1 133 ? 16.577 47.602 154.025 1.00 34.73 133 GLN A N 1
ATOM 525 C CA . GLN A 1 133 ? 15.202 47.416 153.550 1.00 34.85 133 GLN A CA 1
ATOM 526 C C . GLN A 1 133 ? 14.432 48.721 153.584 1.00 35.98 133 GLN A C 1
ATOM 527 O O . GLN A 1 133 ? 14.556 49.479 154.540 1.00 36.73 133 GLN A O 1
ATOM 533 N N . ARG A 1 134 ? 13.612 48.963 152.563 1.00 36.20 134 ARG A N 1
ATOM 534 C CA . ARG A 1 134 ? 12.854 50.210 152.459 1.00 36.18 134 ARG A CA 1
ATOM 535 C C . ARG A 1 134 ? 11.360 50.012 152.697 1.00 37.89 134 ARG A C 1
ATOM 536 O O . ARG A 1 134 ? 10.627 50.977 152.879 1.00 38.34 134 ARG A O 1
ATOM 544 N N . GLU A 1 135 ? 10.910 48.764 152.686 1.00 38.12 135 GLU A N 1
ATOM 545 C CA . GLU A 1 135 ? 9.494 48.463 152.798 1.00 38.98 135 GLU A CA 1
ATOM 546 C C . GLU A 1 135 ? 9.329 46.992 153.136 1.00 36.86 135 GLU A C 1
ATOM 547 O O . GLU A 1 135 ? 10.303 46.245 153.144 1.00 36.48 135 GLU A O 1
ATOM 553 N N . GLN A 1 136 ? 8.094 46.570 153.396 1.00 35.45 136 GLN A N 1
ATOM 554 C CA . GLN A 1 136 ? 7.787 45.150 153.575 1.00 33.98 136 GLN A CA 1
ATOM 555 C C . GLN A 1 136 ? 8.086 44.340 152.310 1.00 33.32 136 GLN A C 1
ATOM 556 O O . GLN A 1 136 ? 7.840 44.802 151.193 1.00 32.63 136 GLN A O 1
ATOM 562 N N . TYR A 1 137 ? 8.598 43.124 152.489 1.00 31.34 137 TYR A N 1
ATOM 563 C CA . TYR A 1 137 ? 8.874 42.245 151.362 1.00 31.88 137 TYR A CA 1
ATOM 564 C C . TYR A 1 137 ? 7.612 41.770 150.635 1.00 34.21 137 TYR A C 1
ATOM 565 O O . TYR A 1 137 ? 6.665 41.302 151.270 1.00 33.23 137 TYR A O 1
ATOM 574 N N . HIS A 1 138 ? 7.618 41.846 149.304 1.00 34.45 138 HIS A N 1
ATOM 575 C CA . HIS A 1 138 ? 6.510 41.308 148.509 1.00 36.06 138 HIS A CA 1
ATOM 576 C C . HIS A 1 138 ? 7.012 40.610 147.242 1.00 34.30 138 HIS A C 1
ATOM 577 O O . HIS A 1 138 ? 8.031 41.009 146.674 1.00 35.11 138 HIS A O 1
ATOM 584 N N . PRO A 1 139 ? 6.307 39.552 146.806 1.00 32.67 139 PRO A N 1
ATOM 585 C CA . PRO A 1 139 ? 6.776 38.711 145.703 1.00 32.55 139 PRO A CA 1
ATOM 586 C C . PRO A 1 139 ? 7.043 39.442 144.376 1.00 33.13 139 PRO A C 1
ATOM 587 O O . PRO A 1 139 ? 7.898 38.991 143.625 1.00 34.04 139 PRO A O 1
ATOM 591 N N . ASN A 1 140 ? 6.365 40.553 144.097 1.00 33.48 140 ASN A N 1
ATOM 592 C CA . ASN A 1 140 ? 6.607 41.262 142.829 1.00 35.17 140 ASN A CA 1
ATOM 593 C C . ASN A 1 140 ? 7.688 42.337 142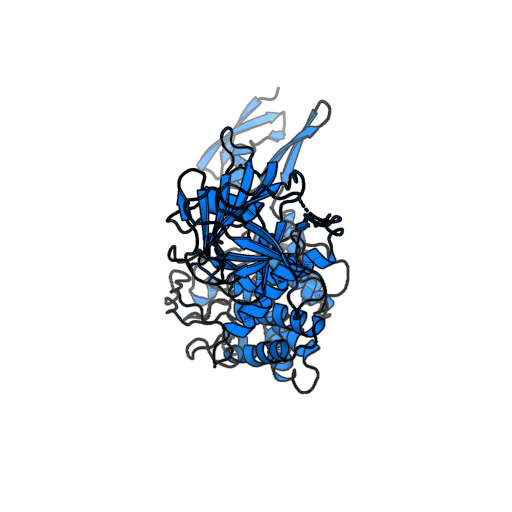.926 1.00 33.56 140 ASN A C 1
ATOM 594 O O . ASN A 1 140 ? 8.003 42.998 141.933 1.00 32.28 140 ASN A O 1
ATOM 599 N N . GLY A 1 141 ? 8.232 42.524 144.126 1.00 31.72 141 GLY A N 1
ATOM 600 C CA . GLY A 1 141 ? 9.232 43.569 144.361 1.00 29.82 141 GLY A CA 1
ATOM 601 C C . GLY A 1 141 ? 10.655 43.061 144.216 1.00 27.51 141 GLY A C 1
ATOM 602 O O . GLY A 1 141 ? 10.879 41.949 143.726 1.00 27.36 141 GLY A O 1
ATOM 603 N N . VAL A 1 142 ? 11.618 43.878 144.647 1.00 27.47 142 VAL A N 1
ATOM 604 C CA . VAL A 1 142 ? 13.034 43.474 144.645 1.00 26.37 142 VAL A CA 1
ATOM 605 C C . VAL A 1 142 ? 13.220 42.173 145.413 1.00 27.35 142 VAL A C 1
ATOM 606 O O . VAL A 1 142 ? 12.485 41.893 146.369 1.00 26.81 142 VAL A O 1
ATOM 610 N N . PHE A 1 143 ? 14.190 41.371 144.993 1.00 26.94 143 PHE A N 1
ATOM 611 C CA . PHE A 1 143 ? 14.451 40.143 145.706 1.00 26.13 143 PHE A CA 1
ATOM 612 C C . PHE A 1 143 ? 15.506 40.304 146.787 1.00 26.22 143 PHE A C 1
ATOM 613 O O . PHE A 1 143 ? 16.699 40.208 146.503 1.00 26.12 143 PHE A O 1
ATOM 621 N N . MET A 1 144 ? 15.052 40.498 148.026 1.00 26.24 144 MET A N 1
ATOM 622 C CA . MET A 1 144 ? 15.947 40.736 149.175 1.00 24.98 144 MET A CA 1
ATOM 623 C C . MET A 1 144 ? 16.930 41.852 148.842 1.00 24.97 144 MET A C 1
ATOM 624 O O . MET A 1 144 ? 16.503 42.947 148.489 1.00 24.31 144 MET A O 1
ATOM 629 N N . SER A 1 145 ? 18.228 41.560 148.926 1.00 23.65 145 SER A N 1
ATOM 630 C CA . SER A 1 145 ? 19.290 42.533 148.675 1.00 25.01 145 SER A CA 1
ATOM 631 C C . SER A 1 145 ? 19.860 42.494 147.243 1.00 25.39 145 SER A C 1
ATOM 632 O O . SER A 1 145 ? 20.894 43.110 146.969 1.00 26.47 145 SER A O 1
ATOM 635 N N . PHE A 1 146 ? 19.212 41.764 146.343 1.00 25.51 146 PHE A N 1
ATOM 636 C CA . PHE A 1 146 ? 19.807 41.461 145.031 1.00 25.30 146 PHE A CA 1
ATOM 637 C C . PHE A 1 146 ? 19.999 42.667 144.097 1.00 25.34 146 PHE A C 1
ATOM 638 O O . PHE A 1 146 ? 20.644 42.542 143.049 1.00 26.35 146 PHE A O 1
ATOM 646 N N . GLU A 1 147 ? 19.487 43.831 144.481 1.00 24.83 147 GLU A N 1
ATOM 647 C CA . GLU A 1 147 ? 19.685 45.016 143.672 1.00 26.15 147 GLU A CA 1
ATOM 648 C C . GLU A 1 147 ? 21.165 45.410 143.631 1.00 27.60 147 GLU A C 1
ATOM 649 O O . GLU A 1 147 ? 21.581 46.160 142.748 1.00 26.19 147 GLU A O 1
ATOM 655 N N . GLY A 1 148 ? 21.940 44.903 144.595 1.00 27.26 148 GLY A N 1
ATOM 656 C CA . GLY A 1 148 ? 23.367 45.206 144.702 1.00 26.45 148 GLY A CA 1
ATOM 657 C C . GLY A 1 148 ? 24.252 44.004 144.427 1.00 27.52 148 GLY A C 1
ATOM 658 O O . GLY A 1 148 ? 25.454 44.029 144.713 1.00 28.99 148 GLY A O 1
ATOM 659 N N . TYR A 1 149 ? 23.656 42.961 143.855 1.00 26.15 149 TYR A N 1
ATOM 660 C CA . TYR A 1 149 ? 24.312 41.695 143.602 1.00 25.95 149 TYR A CA 1
ATOM 661 C C . TYR A 1 149 ? 24.627 41.564 142.113 1.00 26.78 149 TYR A C 1
ATOM 662 O O . TYR A 1 149 ? 23.716 41.548 141.285 1.00 26.02 149 TYR A O 1
ATOM 671 N N . ASN A 1 150 ? 25.916 41.484 141.789 1.00 26.14 150 ASN A N 1
ATOM 672 C CA . ASN A 1 150 ? 26.374 41.217 140.414 1.00 26.24 150 ASN A CA 1
ATOM 673 C C . ASN A 1 150 ? 26.743 39.751 140.274 1.00 26.13 150 ASN A C 1
ATOM 674 O O . ASN A 1 150 ? 27.792 39.302 140.747 1.00 25.55 150 ASN A O 1
ATOM 679 N N . VAL A 1 151 ? 25.866 39.002 139.625 1.00 25.78 151 VAL A N 1
ATOM 680 C CA . VAL A 1 151 ? 26.063 37.567 139.463 1.00 26.50 151 VAL A CA 1
ATOM 681 C C . VAL A 1 151 ? 27.103 37.207 138.393 1.00 27.29 151 VAL A C 1
ATOM 682 O O . VAL A 1 151 ? 27.977 36.356 138.617 1.00 25.77 151 VAL A O 1
ATOM 686 N N . GLU A 1 152 ? 26.994 37.844 137.229 1.00 26.64 152 GLU A N 1
ATOM 687 C CA . GLU A 1 152 ? 27.773 37.430 136.074 1.00 27.27 152 GLU A CA 1
ATOM 688 C C . GLU A 1 152 ? 29.249 37.765 136.222 1.00 26.75 152 GLU A C 1
ATOM 689 O O . GLU A 1 152 ? 30.081 37.071 135.661 1.00 27.60 152 GLU A O 1
ATOM 695 N N . VAL A 1 153 ? 29.567 38.813 136.982 1.00 28.76 153 VAL A N 1
ATOM 696 C CA . VAL A 1 153 ? 30.968 39.228 137.178 1.00 29.13 153 VAL A CA 1
ATOM 697 C C . VAL A 1 153 ? 31.846 38.186 137.905 1.00 31.15 153 VAL A C 1
ATOM 698 O O . VAL A 1 153 ? 33.072 38.211 137.788 1.00 29.96 153 VAL A O 1
ATOM 702 N N . ARG A 1 154 ? 31.226 37.266 138.637 1.00 32.01 154 ARG A N 1
ATOM 703 C CA . ARG A 1 154 ? 31.982 36.295 139.439 1.00 34.01 154 ARG A CA 1
ATOM 704 C C . ARG A 1 154 ? 32.721 35.288 138.570 1.00 34.20 154 ARG A C 1
ATOM 705 O O . ARG A 1 154 ? 32.266 34.976 137.467 1.00 31.45 154 ARG A O 1
ATOM 713 N N . ASP A 1 155 ? 33.847 34.766 139.066 1.00 33.27 155 ASP A N 1
ATOM 714 C CA . ASP A 1 155 ? 34.707 33.910 138.235 1.00 33.68 155 ASP A CA 1
ATOM 715 C C . ASP A 1 155 ? 34.235 32.466 138.092 1.00 32.63 155 ASP A C 1
ATOM 716 O O . ASP A 1 155 ? 34.821 31.693 137.338 1.00 32.05 155 ASP A O 1
ATOM 721 N N . ARG A 1 156 ? 33.167 32.121 138.807 1.00 32.60 156 ARG A N 1
ATOM 722 C CA . ARG A 1 156 ? 32.507 30.821 138.682 1.00 33.19 156 ARG A CA 1
ATOM 723 C C . ARG A 1 156 ? 31.559 30.756 137.473 1.00 31.41 156 ARG A C 1
ATOM 724 O O . ARG A 1 156 ? 31.114 29.676 137.088 1.00 31.78 156 ARG A O 1
ATOM 732 N N . VAL A 1 157 ? 31.225 31.920 136.921 1.00 30.17 157 VAL A N 1
ATOM 733 C CA . VAL A 1 157 ? 30.469 32.025 135.668 1.00 28.86 157 VAL A CA 1
ATOM 734 C C . VAL A 1 157 ? 31.454 32.109 134.505 1.00 28.03 157 VAL A C 1
ATOM 735 O O . VAL A 1 157 ? 32.111 33.135 134.309 1.00 27.91 157 VAL A O 1
ATOM 739 N N . LYS A 1 158 ? 31.557 31.018 133.754 1.00 28.58 158 LYS A N 1
ATOM 740 C CA . LYS A 1 158 ? 32.463 30.937 132.611 1.00 28.84 158 LYS A CA 1
ATOM 741 C C . LYS A 1 158 ? 32.108 31.980 131.551 1.00 29.18 158 LYS A C 1
ATOM 742 O O . LYS A 1 158 ? 32.984 32.667 131.036 1.00 28.02 158 LYS A O 1
ATOM 748 N N . CYS A 1 159 ? 30.816 32.090 131.236 1.00 28.69 159 CYS A N 1
ATOM 749 C CA . CYS A 1 159 ? 30.334 33.058 130.256 1.00 29.63 159 CYS A CA 1
ATOM 750 C C . CYS A 1 159 ? 28.818 33.082 130.251 1.00 28.50 159 CYS A C 1
ATOM 751 O O . CYS A 1 159 ? 28.169 32.295 130.932 1.00 27.49 159 CYS A O 1
ATOM 754 N N . ILE A 1 160 ? 28.268 34.007 129.480 1.00 28.20 160 ILE A N 1
ATOM 755 C CA . ILE A 1 160 ? 26.842 34.023 129.208 1.00 27.63 160 ILE A CA 1
ATOM 756 C C . ILE A 1 160 ? 26.675 33.336 127.857 1.00 27.85 160 ILE A C 1
ATOM 757 O O . ILE A 1 160 ? 27.206 33.800 126.847 1.00 27.28 160 ILE A O 1
ATOM 762 N N . SER A 1 161 ? 25.987 32.201 127.869 1.00 27.48 161 SER A N 1
ATOM 763 C CA . SER A 1 161 ? 25.745 31.401 126.679 1.00 28.98 161 SER A CA 1
ATOM 764 C C . SER A 1 161 ? 25.103 32.247 125.569 1.00 29.32 161 SER A C 1
ATOM 765 O O . SER A 1 161 ? 24.188 33.038 125.825 1.00 28.87 161 SER A O 1
ATOM 768 N N . GLY A 1 162 ? 25.607 32.092 124.349 1.00 29.92 162 GLY A N 1
ATOM 769 C CA . GLY A 1 162 ? 25.060 32.810 123.198 1.00 29.20 162 GLY A CA 1
ATOM 770 C C . GLY A 1 162 ? 23.742 32.220 122.752 1.00 30.31 162 GLY A C 1
ATOM 771 O O . GLY A 1 162 ? 22.857 32.936 122.283 1.00 31.14 162 GLY A O 1
ATOM 772 N N . VAL A 1 163 ? 23.604 30.907 122.901 1.00 29.80 163 VAL A N 1
ATOM 773 C CA . VAL A 1 163 ? 22.350 30.231 122.591 1.00 30.40 163 VAL A CA 1
ATOM 774 C C . VAL A 1 163 ? 21.273 30.482 123.644 1.00 30.53 163 VAL A C 1
ATOM 775 O O . VAL A 1 163 ? 20.150 30.855 123.292 1.00 31.46 163 VAL A O 1
ATOM 779 N N . GLU A 1 164 ? 21.612 30.279 124.923 1.00 29.97 164 GLU A N 1
ATOM 780 C CA . GLU A 1 164 ? 20.633 30.362 126.025 1.00 29.51 164 GLU A CA 1
ATOM 781 C C . GLU A 1 164 ? 20.498 31.750 126.637 1.00 26.92 164 GLU A C 1
ATOM 782 O O . GLU A 1 164 ? 19.472 32.069 127.240 1.00 26.65 164 GLU A O 1
ATOM 788 N N . GLY A 1 165 ? 21.544 32.561 126.522 1.00 24.91 165 GLY A N 1
ATOM 789 C CA . GLY A 1 165 ? 21.524 33.917 127.082 1.00 23.74 165 GLY A CA 1
ATOM 790 C C . GLY A 1 165 ? 21.560 33.942 128.608 1.00 23.55 165 GLY A C 1
ATOM 791 O O . GLY A 1 165 ? 21.189 34.939 129.224 1.00 23.81 165 GLY A O 1
ATOM 792 N N . VAL A 1 166 ? 21.967 32.834 129.213 1.00 23.57 166 VAL A N 1
ATOM 793 C CA . VAL A 1 166 ? 22.099 32.753 130.679 1.00 24.83 166 VAL A CA 1
ATOM 794 C C . VAL A 1 166 ? 23.512 32.278 131.066 1.00 25.03 166 VAL A C 1
ATOM 795 O O . VAL A 1 166 ? 24.208 31.707 130.236 1.00 24.89 166 VAL A O 1
ATOM 799 N N . PRO A 1 167 ? 23.939 32.512 132.331 1.00 26.50 167 PRO A N 1
ATOM 800 C CA . PRO A 1 167 ? 25.277 32.088 132.785 1.00 26.15 167 PRO A CA 1
ATOM 801 C C . PRO A 1 167 ? 25.510 30.580 132.686 1.00 26.92 167 PRO A C 1
ATOM 802 O O . PRO A 1 167 ? 24.586 29.798 132.889 1.00 27.21 167 PRO A O 1
ATOM 806 N N . LEU A 1 168 ? 26.740 30.190 132.365 1.00 28.31 168 LEU A N 1
ATOM 807 C CA . LEU A 1 168 ? 27.161 28.798 132.426 1.00 31.16 168 LEU A CA 1
ATOM 808 C C . LEU A 1 168 ? 28.218 28.680 133.529 1.00 33.18 168 LEU A C 1
ATOM 809 O O . LEU A 1 168 ? 29.152 29.485 133.587 1.00 32.69 168 LEU A O 1
ATOM 814 N N . SER A 1 169 ? 28.073 27.684 134.400 1.00 35.96 169 SER A N 1
ATOM 815 C CA . SER A 1 169 ? 28.941 27.553 135.585 1.00 38.22 169 SER A CA 1
ATOM 816 C C . SER A 1 169 ? 30.109 26.581 135.407 1.00 40.08 169 SER A C 1
ATOM 817 O O . SER A 1 169 ? 29.992 25.584 134.695 1.00 41.30 169 SER A O 1
ATOM 820 N N . THR A 1 170 ? 31.223 26.865 136.081 1.00 42.42 170 THR A N 1
ATOM 821 C CA . THR A 1 170 ? 32.327 25.902 136.182 1.00 45.46 170 THR A CA 1
ATOM 822 C C . THR A 1 170 ? 32.741 25.569 137.628 1.00 48.92 170 THR A C 1
ATOM 823 O O . THR A 1 170 ? 33.712 24.839 137.852 1.00 50.93 170 THR A O 1
ATOM 827 N N . GLN A 1 171 ? 31.985 26.088 138.590 1.00 51.01 171 GLN A N 1
ATOM 828 C CA . GLN A 1 171 ? 32.285 25.994 140.024 1.00 53.83 171 GLN A CA 1
ATOM 829 C C . GLN A 1 171 ? 32.723 24.620 140.571 1.00 55.20 171 GLN A C 1
ATOM 830 O O . GLN A 1 171 ? 33.645 24.546 141.380 1.00 55.62 171 GLN A O 1
ATOM 836 N N . TRP A 1 172 ? 32.075 23.540 140.153 1.00 55.75 172 TRP A N 1
ATOM 837 C CA . TRP A 1 172 ? 32.524 22.220 140.592 1.00 58.39 172 TRP A CA 1
ATOM 838 C C . TRP A 1 172 ? 32.980 21.304 139.463 1.00 60.93 172 TRP A C 1
ATOM 839 O O . TRP A 1 172 ? 33.323 20.148 139.697 1.00 65.18 172 TRP A O 1
ATOM 850 N N . GLY A 1 173 ? 32.984 21.805 138.240 1.00 63.34 173 GLY A N 1
ATOM 851 C CA . GLY A 1 173 ? 33.528 21.043 137.124 1.00 64.03 173 GLY A CA 1
ATOM 852 C C . GLY A 1 173 ? 34.088 22.067 136.171 1.00 64.32 173 GLY A C 1
ATOM 853 O O . GLY A 1 173 ? 33.423 23.060 135.917 1.00 65.25 173 GLY A O 1
ATOM 854 N N . PRO A 1 174 ? 35.331 21.878 135.686 1.00 63.45 174 PRO A N 1
ATOM 855 C CA . PRO A 1 174 ? 35.797 22.840 134.685 1.00 62.78 174 PRO A CA 1
ATOM 856 C C . PRO A 1 174 ? 35.096 22.586 133.365 1.00 62.59 174 PRO A C 1
ATOM 857 O O . PRO A 1 174 ? 35.188 23.395 132.444 1.00 60.27 174 PRO A O 1
ATOM 861 N N . GLN A 1 175 ? 34.382 21.466 133.314 1.00 62.76 175 GLN A N 1
ATOM 862 C CA . GLN A 1 175 ? 33.604 21.050 132.158 1.00 62.52 175 GLN A CA 1
ATOM 863 C C . GLN A 1 175 ? 32.620 22.110 131.641 1.00 60.58 175 GLN A C 1
ATOM 864 O O . GLN A 1 175 ? 32.413 22.227 130.431 1.00 61.91 175 GLN A O 1
ATOM 870 N N . GLY A 1 176 ? 32.010 22.861 132.558 1.00 55.03 176 GLY A N 1
ATOM 871 C CA . GLY A 1 176 ? 30.972 23.832 132.214 1.00 47.79 176 GLY A CA 1
ATOM 872 C C . GLY A 1 176 ? 29.600 23.183 132.212 1.00 44.34 176 GLY A C 1
ATOM 873 O O . GLY A 1 176 ? 29.375 22.194 131.522 1.00 45.24 176 GLY A O 1
ATOM 874 N N . TYR A 1 177 ? 28.676 23.730 132.990 1.00 41.91 177 TYR A N 1
ATOM 875 C CA . TYR A 1 177 ? 27.323 23.187 133.056 1.00 39.68 177 TYR A CA 1
ATOM 876 C C . TYR A 1 177 ? 26.348 24.300 133.406 1.00 37.57 177 TYR A C 1
ATOM 877 O O . TYR A 1 177 ? 26.730 25.279 134.047 1.00 36.56 177 TYR A O 1
ATOM 886 N N . PHE A 1 178 ? 25.095 24.170 132.970 1.00 36.37 178 PHE A N 1
ATOM 887 C CA . PHE A 1 178 ? 24.070 25.125 133.373 1.00 34.71 178 PHE A CA 1
ATOM 888 C C . PHE A 1 178 ? 23.571 24.786 134.779 1.00 33.93 178 PHE A C 1
ATOM 889 O O . PHE A 1 178 ? 23.151 23.657 135.049 1.00 35.79 178 PHE A O 1
ATOM 897 N N . TYR A 1 179 ? 23.646 25.774 135.665 1.00 32.08 179 TYR A N 1
ATOM 898 C CA . TYR A 1 179 ? 23.314 25.614 137.078 1.00 32.98 179 TYR A CA 1
ATOM 899 C C . TYR A 1 179 ? 22.134 26.532 137.426 1.00 30.31 179 TYR A C 1
ATOM 900 O O . TYR A 1 179 ? 22.239 27.758 137.328 1.00 31.11 179 TYR A O 1
ATOM 909 N N . ALA A 1 180 ? 21.005 25.939 137.809 1.00 28.83 180 ALA A N 1
ATOM 910 C CA . ALA A 1 180 ? 19.766 26.692 138.028 1.00 28.34 180 ALA A CA 1
ATOM 911 C C . ALA A 1 180 ? 19.886 27.806 139.063 1.00 28.38 180 ALA A C 1
ATOM 912 O O . ALA A 1 180 ? 19.267 28.853 138.908 1.00 27.55 180 ALA A O 1
ATOM 914 N N . ILE A 1 181 ? 20.686 27.598 140.114 1.00 28.42 181 ILE A N 1
ATOM 915 C CA . ILE A 1 181 ? 20.876 28.649 141.122 1.00 28.28 181 ILE A CA 1
ATOM 916 C C . ILE A 1 181 ? 21.463 29.934 140.522 1.00 27.22 181 ILE A C 1
ATOM 917 O O . ILE A 1 181 ? 20.941 31.023 140.756 1.00 27.32 181 ILE A O 1
ATOM 922 N N . GLN A 1 182 ? 22.545 29.791 139.757 1.00 27.86 182 GLN A N 1
ATOM 923 C CA . GLN A 1 182 ? 23.182 30.913 139.065 1.00 28.45 182 GLN A CA 1
ATOM 924 C C . GLN A 1 182 ? 22.211 31.596 138.107 1.00 26.98 182 GLN A C 1
ATOM 925 O O . GLN A 1 182 ? 22.102 32.825 138.093 1.00 25.64 182 GLN A O 1
ATOM 931 N N . ILE A 1 183 ? 21.527 30.783 137.304 1.00 26.22 183 ILE A N 1
ATOM 932 C CA . ILE A 1 183 ? 20.582 31.278 136.294 1.00 26.65 183 ILE A CA 1
ATOM 933 C C . ILE A 1 183 ? 19.439 32.051 136.958 1.00 25.54 183 ILE A C 1
ATOM 934 O O . ILE A 1 183 ? 19.138 33.200 136.582 1.00 25.33 183 ILE A O 1
ATOM 939 N N . ALA A 1 184 ? 18.848 31.451 137.991 1.00 26.11 184 ALA A N 1
ATOM 940 C CA . ALA A 1 184 ? 17.842 32.144 138.793 1.00 24.93 184 ALA A CA 1
ATOM 941 C C . ALA A 1 184 ? 18.352 33.443 139.412 1.00 25.43 184 ALA A C 1
ATOM 942 O O . ALA A 1 184 ? 17.657 34.459 139.377 1.00 25.28 184 ALA A O 1
ATOM 944 N N . GLN A 1 185 ? 19.549 33.413 140.000 1.00 25.05 185 GLN A N 1
ATOM 945 C CA . GLN A 1 185 ? 20.064 34.608 140.662 1.00 25.08 185 GLN A CA 1
ATOM 946 C C . GLN A 1 185 ? 20.381 35.697 139.654 1.00 24.24 185 GLN A C 1
ATOM 947 O O . GLN A 1 185 ? 20.213 36.875 139.941 1.00 26.08 185 GLN A O 1
ATOM 953 N N . TYR A 1 186 ? 20.867 35.292 138.484 1.00 24.03 186 TYR A N 1
ATOM 954 C CA . TYR A 1 186 ? 21.040 36.207 137.338 1.00 24.00 186 TYR A CA 1
ATOM 955 C C . TYR A 1 186 ? 19.712 36.919 137.032 1.00 23.42 186 TYR A C 1
ATOM 956 O O . TYR A 1 186 ? 19.646 38.149 136.972 1.00 23.05 186 TYR A O 1
ATOM 965 N N . GLY A 1 187 ? 18.645 36.141 136.896 1.00 24.24 187 GLY A N 1
ATOM 966 C CA . GLY A 1 187 ? 17.293 36.711 136.728 1.00 24.15 187 GLY A CA 1
ATOM 967 C C . GLY A 1 187 ? 16.825 37.645 137.833 1.00 25.06 187 GLY A C 1
ATOM 968 O O . GLY A 1 187 ? 16.405 38.788 137.566 1.00 24.70 187 GLY A O 1
ATOM 969 N N . LEU A 1 188 ? 16.904 37.172 139.084 1.00 24.44 188 LEU A N 1
ATOM 970 C CA . LEU A 1 188 ? 16.439 37.962 140.227 1.00 23.90 188 LEU A CA 1
ATOM 971 C C . LEU A 1 188 ? 17.212 39.243 140.438 1.00 23.41 188 LEU A C 1
ATOM 972 O O . LEU A 1 188 ? 16.615 40.257 140.788 1.00 23.78 188 LEU A O 1
ATOM 977 N N . SER A 1 189 ? 18.534 39.211 140.241 1.00 23.73 189 SER A N 1
ATOM 978 C CA . SER A 1 189 ? 19.320 40.427 140.417 1.00 23.50 189 SER A CA 1
ATOM 979 C C . SER A 1 189 ? 18.985 41.457 139.345 1.00 22.44 189 SER A C 1
ATOM 980 O O . SER A 1 189 ? 18.808 42.637 139.656 1.00 21.85 189 SER A O 1
ATOM 983 N N . HIS A 1 190 ? 18.896 41.023 138.089 1.00 22.69 190 HIS A N 1
ATOM 984 C CA . HIS A 1 190 ? 18.509 41.957 137.019 1.00 23.37 190 HIS A CA 1
ATOM 985 C C . HIS A 1 190 ? 17.083 42.466 137.207 1.00 23.25 190 HIS A C 1
ATOM 986 O O . HIS A 1 190 ? 16.811 43.659 137.013 1.00 24.43 190 HIS A O 1
ATOM 993 N N . TYR A 1 191 ? 16.189 41.574 137.632 1.00 23.31 191 TYR A N 1
ATOM 994 C CA . TYR A 1 191 ? 14.821 41.978 137.987 1.00 23.58 191 TYR A CA 1
ATOM 995 C C . TYR A 1 191 ? 14.839 43.088 139.037 1.00 24.25 191 TYR A C 1
ATOM 996 O O . TYR A 1 191 ? 14.154 44.108 138.892 1.00 23.34 191 TYR A O 1
ATOM 1005 N N . SER A 1 192 ? 15.646 42.900 140.087 1.00 24.78 192 SER A N 1
ATOM 1006 C CA . SER A 1 192 ? 15.702 43.873 141.172 1.00 24.44 192 SER A CA 1
ATOM 1007 C C . SER A 1 192 ? 16.310 45.183 140.720 1.00 23.81 192 SER A C 1
ATOM 1008 O O . SER A 1 192 ? 15.813 46.251 141.070 1.00 22.48 192 SER A O 1
ATOM 1011 N N . LYS A 1 193 ? 17.409 45.104 139.967 1.00 25.23 193 LYS A N 1
ATOM 1012 C CA . LYS A 1 193 ? 18.059 46.316 139.465 1.00 26.38 193 LYS A CA 1
ATOM 1013 C C . LYS A 1 193 ? 17.132 47.142 138.562 1.00 25.91 193 LYS A C 1
ATOM 1014 O O . LYS A 1 193 ? 17.175 48.375 138.580 1.00 24.99 193 LYS A O 1
ATOM 1020 N N . ASN A 1 194 ? 16.281 46.463 137.798 1.00 26.71 194 ASN A N 1
ATOM 1021 C CA . ASN A 1 194 ? 15.286 47.174 136.971 1.00 28.04 194 ASN A CA 1
ATOM 1022 C C . ASN A 1 194 ? 14.373 48.078 137.816 1.00 28.21 194 ASN A C 1
ATOM 1023 O O . ASN A 1 194 ? 13.957 49.160 137.385 1.00 27.08 194 ASN A O 1
ATOM 1028 N N . LEU A 1 195 ? 14.107 47.647 139.047 1.00 28.43 195 LEU A N 1
ATOM 1029 C CA . LEU A 1 195 ? 13.244 48.402 139.944 1.00 28.18 195 LEU A CA 1
ATOM 1030 C C . LEU A 1 195 ? 13.942 49.574 140.608 1.00 27.46 195 LEU A C 1
ATOM 1031 O O . LEU A 1 195 ? 13.291 50.539 140.962 1.00 27.34 195 LEU A O 1
ATOM 1036 N N . THR A 1 196 ? 15.262 49.501 140.762 1.00 26.66 196 THR A N 1
ATOM 1037 C CA . THR A 1 196 ? 15.974 50.478 141.574 1.00 27.13 196 THR A CA 1
ATOM 1038 C C . THR A 1 196 ? 16.840 51.492 140.802 1.00 27.65 196 THR A C 1
ATOM 1039 O O . THR A 1 196 ? 17.066 52.601 141.285 1.00 27.44 196 THR A O 1
ATOM 1043 N N . GLU A 1 197 ? 17.309 51.128 139.613 1.00 28.34 197 GLU A N 1
ATOM 1044 C CA . GLU A 1 197 ? 18.162 52.025 138.825 1.00 29.93 197 GLU A CA 1
ATOM 1045 C C . GLU A 1 197 ? 17.433 53.112 138.028 1.00 29.68 197 GLU A C 1
ATOM 1046 O O . GLU A 1 197 ? 16.257 52.976 137.682 1.00 29.40 197 GLU A O 1
ATOM 1052 N N . ARG A 1 198 ? 18.151 54.194 137.744 1.00 30.03 198 ARG A N 1
ATOM 1053 C CA . ARG A 1 198 ? 17.715 55.185 136.766 1.00 30.81 198 ARG A CA 1
ATOM 1054 C C . ARG A 1 198 ? 17.570 54.487 135.413 1.00 28.21 198 ARG A C 1
ATOM 1055 O O . ARG A 1 198 ? 18.226 53.468 135.176 1.00 28.14 198 ARG A O 1
ATOM 1063 N N . PRO A 1 199 ? 16.706 55.010 134.523 1.00 26.99 199 PRO A N 1
ATOM 1064 C CA . PRO A 1 199 ? 16.590 54.320 133.233 1.00 26.72 199 PRO A CA 1
ATOM 1065 C C . PRO A 1 199 ? 17.904 54.386 132.438 1.00 25.57 199 PRO A C 1
ATOM 1066 O O . PRO A 1 199 ? 18.641 55.356 132.563 1.00 26.07 199 PRO A O 1
ATOM 1070 N N . PRO A 1 200 ? 18.198 53.352 131.642 1.00 25.54 200 PRO A N 1
ATOM 1071 C CA . PRO A 1 200 ? 19.415 53.375 130.837 1.00 25.77 200 PRO A CA 1
ATOM 1072 C C . PRO A 1 200 ? 19.321 54.427 129.748 1.00 26.38 200 PRO A C 1
ATOM 1073 O O . PRO A 1 200 ? 18.211 54.734 129.286 1.00 26.02 200 PRO A O 1
ATOM 1077 N N . HIS A 1 201 ? 20.460 54.980 129.343 1.00 27.09 201 HIS A N 1
ATOM 1078 C CA . HIS A 1 201 ? 20.507 55.712 128.075 1.00 29.10 201 HIS A CA 1
ATOM 1079 C C . HIS A 1 201 ? 20.375 54.690 126.946 1.00 28.56 201 HIS A C 1
ATOM 1080 O O . HIS A 1 201 ? 20.873 53.561 127.050 1.00 29.23 201 HIS A O 1
ATOM 1087 N N . VAL A 1 202 ? 19.685 55.061 125.872 1.00 27.44 202 VAL A N 1
ATOM 1088 C CA . VAL A 1 202 ? 19.447 54.129 124.777 1.00 26.19 202 VAL A CA 1
ATOM 1089 C C . VAL A 1 202 ? 19.695 54.863 123.461 1.00 28.04 202 VAL A C 1
ATOM 1090 O O . VAL A 1 202 ? 19.152 55.939 123.248 1.00 27.87 202 VAL A O 1
ATOM 1094 N N . GLU A 1 203 ? 20.522 54.282 122.598 1.00 28.93 203 GLU A N 1
ATOM 1095 C CA . GLU A 1 203 ? 20.822 54.874 121.295 1.00 31.62 203 GLU A CA 1
ATOM 1096 C C . GLU A 1 203 ? 20.401 53.915 120.193 1.00 29.51 203 GLU A C 1
ATOM 1097 O O . GLU A 1 203 ? 20.778 52.746 120.205 1.00 29.49 203 GLU A O 1
ATOM 1103 N N . VAL A 1 204 ? 19.605 54.400 119.244 1.00 29.20 204 VAL A N 1
ATOM 1104 C CA . VAL A 1 204 ? 19.174 53.559 118.137 1.00 29.07 204 VAL A CA 1
ATOM 1105 C C . VAL A 1 204 ? 19.924 53.969 116.874 1.00 28.57 204 VAL A C 1
ATOM 1106 O O . VAL A 1 204 ? 20.089 55.158 116.608 1.00 28.41 204 VAL A O 1
ATOM 1110 N N . TYR A 1 205 ? 20.369 52.980 116.108 1.00 27.12 205 TYR A N 1
ATOM 1111 C CA . TYR A 1 205 ? 21.199 53.231 114.928 1.00 29.08 205 TYR A CA 1
ATOM 1112 C C . TYR A 1 205 ? 20.485 52.866 113.625 1.00 29.12 205 TYR A C 1
ATOM 1113 O O . TYR A 1 205 ? 19.616 51.992 113.609 1.00 29.99 205 TYR A O 1
ATOM 1122 N N . ASP A 1 206 ? 20.872 53.541 112.543 1.00 30.71 206 ASP A N 1
ATOM 1123 C CA . ASP A 1 206 ? 20.358 53.267 111.198 1.00 31.64 206 ASP A CA 1
ATOM 1124 C C . ASP A 1 206 ? 18.860 53.542 111.133 1.00 36.22 206 ASP A C 1
ATOM 1125 O O . ASP A 1 206 ? 18.079 52.699 110.686 1.00 36.81 206 ASP A O 1
ATOM 1130 N N . THR A 1 207 ? 18.474 54.726 111.596 1.00 41.31 207 THR A N 1
ATOM 1131 C CA . THR A 1 207 ? 17.076 55.142 111.595 1.00 51.07 207 THR A CA 1
ATOM 1132 C C . THR A 1 207 ? 16.924 56.570 111.056 1.00 58.20 207 THR A C 1
ATOM 1133 O O . THR A 1 207 ? 16.601 57.498 111.800 1.00 65.30 207 THR A O 1
ATOM 1137 N N . ALA A 1 208 ? 17.173 56.740 109.762 1.00 65.53 208 ALA A N 1
ATOM 1138 C CA . ALA A 1 208 ? 16.995 58.025 109.086 1.00 71.90 208 ALA A CA 1
ATOM 1139 C C . ALA A 1 208 ? 16.454 57.784 107.679 1.00 77.77 208 ALA A C 1
ATOM 1140 O O . ALA A 1 208 ? 16.447 56.649 107.204 1.00 79.64 208 ALA A O 1
ATOM 1142 N N . GLU A 1 209 ? 16.011 58.844 107.009 1.00 85.54 209 GLU A N 1
ATOM 1143 C CA . GLU A 1 209 ? 15.453 58.727 105.655 1.00 90.98 209 GLU A CA 1
ATOM 1144 C C . GLU A 1 209 ? 16.391 58.049 104.639 1.00 93.98 209 GLU A C 1
ATOM 1145 O O . GLU A 1 209 ? 17.617 58.137 104.765 1.00 95.82 209 GLU A O 1
ATOM 1151 N N . GLU A 1 210 ? 15.806 57.388 103.634 1.00 96.97 210 GLU A N 1
ATOM 1152 C CA . GLU A 1 210 ? 16.565 56.634 102.611 1.00 101.62 210 GLU A CA 1
ATOM 1153 C C . GLU A 1 210 ? 17.793 57.381 102.072 1.00 101.78 210 GLU A C 1
ATOM 1154 O O . GLU A 1 210 ? 17.699 58.530 101.630 1.00 100.78 210 GLU A O 1
ATOM 1160 N N . ARG A 1 211 ? 18.932 56.695 102.069 1.00 101.77 211 ARG A N 1
ATOM 1161 C CA . ARG A 1 211 ? 18.952 55.240 102.248 1.00 100.23 211 ARG A CA 1
ATOM 1162 C C . ARG A 1 211 ? 19.605 54.709 103.522 1.00 98.16 211 ARG A C 1
ATOM 1163 O O . ARG A 1 211 ? 19.445 55.268 104.606 1.00 97.09 211 ARG A O 1
ATOM 1171 N N . SER A 1 216 ? 22.644 55.972 102.939 1.00 52.33 216 SER A N 1
ATOM 1172 C CA . SER A 1 216 ? 22.851 54.745 103.705 1.00 50.29 216 SER A CA 1
ATOM 1173 C C . SER A 1 216 ? 24.103 54.846 104.554 1.00 47.88 216 SER A C 1
ATOM 1174 O O . SER A 1 216 ? 25.163 55.264 104.086 1.00 45.99 216 SER A O 1
ATOM 1177 N N . ALA A 1 217 ? 23.967 54.465 105.814 1.00 46.82 217 ALA A N 1
ATOM 1178 C CA . ALA A 1 217 ? 25.059 54.569 106.750 1.00 43.77 217 ALA A CA 1
ATOM 1179 C C . ALA A 1 217 ? 25.959 53.346 106.646 1.00 40.94 217 ALA A C 1
ATOM 1180 O O . ALA A 1 217 ? 27.067 53.337 107.170 1.00 42.25 217 ALA A O 1
ATOM 1182 N N . TRP A 1 218 ? 25.491 52.318 105.953 1.00 35.93 218 TRP A N 1
ATOM 1183 C CA . TRP A 1 218 ? 26.249 51.082 105.867 1.00 34.03 218 TRP A CA 1
ATOM 1184 C C . TRP A 1 218 ? 27.423 51.160 104.885 1.00 34.33 218 TRP A C 1
ATOM 1185 O O . TRP A 1 218 ? 27.327 51.788 103.833 1.00 33.02 218 TRP A O 1
ATOM 1196 N N . THR A 1 219 ? 28.531 50.526 105.238 1.00 33.71 219 THR A N 1
ATOM 1197 C CA . THR A 1 219 ? 29.615 50.329 104.288 1.00 34.56 219 THR A CA 1
ATOM 1198 C C . THR A 1 219 ? 29.417 48.995 103.589 1.00 34.31 219 THR A C 1
ATOM 1199 O O . THR A 1 219 ? 29.293 47.955 104.235 1.00 32.20 219 THR A O 1
ATOM 1203 N N . VAL A 1 220 ? 29.377 49.031 102.261 1.00 34.71 220 VAL A N 1
ATOM 1204 C CA . VAL A 1 220 ? 29.120 47.826 101.482 1.00 35.57 220 VAL A CA 1
ATOM 1205 C C . VAL A 1 220 ? 30.240 47.507 100.489 1.00 39.47 220 VAL A C 1
ATOM 1206 O O . VAL A 1 220 ? 30.279 48.059 99.388 1.00 38.09 220 VAL A O 1
ATOM 1210 N N . PRO A 1 221 ? 31.139 46.600 100.862 1.00 41.45 221 PRO A N 1
ATOM 1211 C CA . PRO A 1 221 ? 32.250 46.232 99.991 1.00 43.24 221 PRO A CA 1
ATOM 1212 C C . PRO A 1 221 ? 31.832 45.586 98.682 1.00 45.31 221 PRO A C 1
ATOM 1213 O O . PRO A 1 221 ? 30.672 45.231 98.487 1.00 42.58 221 PRO A O 1
ATOM 1217 N N . LYS A 1 222 ? 32.795 45.447 97.781 1.00 47.64 222 LYS A N 1
ATOM 1218 C CA . LYS A 1 222 ? 32.502 44.915 96.476 1.00 48.88 222 LYS A CA 1
ATOM 1219 C C . LYS A 1 222 ? 31.984 43.528 96.695 1.00 45.56 222 LYS A C 1
ATOM 1220 O O . LYS A 1 222 ? 32.497 42.793 97.532 1.00 46.78 222 LYS A O 1
ATOM 1226 N N . GLY A 1 223 ? 30.933 43.194 95.970 1.00 42.88 223 GLY A N 1
ATOM 1227 C CA . GLY A 1 223 ? 30.358 41.867 96.048 1.00 39.88 223 GLY A CA 1
ATOM 1228 C C . GLY A 1 223 ? 29.356 41.644 97.171 1.00 38.27 223 GLY A C 1
ATOM 1229 O O . GLY A 1 223 ? 28.813 40.554 97.291 1.00 36.06 223 GLY A O 1
ATOM 1230 N N . CYS A 1 224 ? 29.107 42.657 97.996 1.00 36.84 224 CYS A N 1
ATOM 1231 C CA . CYS A 1 224 ? 28.124 42.535 99.077 1.00 36.11 224 CYS A CA 1
ATOM 1232 C C . CYS A 1 224 ? 26.903 43.369 98.751 1.00 35.75 224 CYS A C 1
ATOM 1233 O O . CYS A 1 224 ? 26.922 44.142 97.797 1.00 35.20 224 CYS A O 1
ATOM 1236 N N . SER A 1 225 ? 25.849 43.236 99.551 1.00 34.53 225 SER A N 1
ATOM 1237 C CA . SER A 1 225 ? 24.684 44.102 99.396 1.00 34.57 225 SER A CA 1
ATOM 1238 C C . SER A 1 225 ? 24.006 44.404 100.730 1.00 33.57 225 SER A C 1
ATOM 1239 O O . SER A 1 225 ? 23.995 43.575 101.636 1.00 31.72 225 SER A O 1
ATOM 1242 N N . LEU A 1 226 ? 23.460 45.609 100.838 1.00 32.13 226 LEU A N 1
ATOM 1243 C CA . LEU A 1 226 ? 22.651 45.988 101.985 1.00 32.39 226 LEU A CA 1
ATOM 1244 C C . LEU A 1 226 ? 21.493 46.850 101.488 1.00 30.93 226 LEU A C 1
ATOM 1245 O O . LEU A 1 226 ? 21.696 47.970 101.013 1.00 30.73 226 LEU A O 1
ATOM 1250 N N . THR A 1 227 ? 20.282 46.315 101.608 1.00 29.78 227 THR A N 1
ATOM 1251 C CA . THR A 1 227 ? 19.088 46.918 101.013 1.00 30.67 227 THR A CA 1
ATOM 1252 C C . THR A 1 227 ? 17.975 47.081 102.050 1.00 30.71 227 THR A C 1
ATOM 1253 O O . THR A 1 227 ? 17.739 46.173 102.844 1.00 31.14 227 THR A O 1
ATOM 1257 N N . ARG A 1 228 ? 17.289 48.224 102.037 1.00 30.48 228 ARG A N 1
ATOM 1258 C CA . ARG A 1 228 ? 16.057 48.382 102.828 1.00 33.25 228 ARG A CA 1
ATOM 1259 C C . ARG A 1 228 ? 14.951 47.576 102.157 1.00 32.84 228 ARG A C 1
ATOM 1260 O O . ARG A 1 228 ? 14.681 47.768 100.971 1.00 32.65 228 ARG A O 1
ATOM 1268 N N . VAL A 1 229 ? 14.346 46.646 102.892 1.00 31.49 229 VAL A N 1
ATOM 1269 C CA . VAL A 1 229 ? 13.337 45.751 102.314 1.00 29.60 229 VAL A CA 1
ATOM 1270 C C . VAL A 1 229 ? 12.132 45.653 103.241 1.00 30.79 229 VAL A C 1
ATOM 1271 O O . VAL A 1 229 ? 12.215 46.041 104.409 1.00 29.64 229 VAL A O 1
ATOM 1275 N N . TYR A 1 230 ? 11.025 45.129 102.727 1.00 30.53 230 TYR A N 1
ATOM 1276 C CA . TYR A 1 230 ? 9.810 45.012 103.521 1.00 31.71 230 TYR A CA 1
ATOM 1277 C C . TYR A 1 230 ? 9.464 43.560 103.794 1.00 32.66 230 TYR A C 1
ATOM 1278 O O . TYR A 1 230 ? 9.247 42.776 102.872 1.00 31.86 230 TYR A O 1
ATOM 1287 N N . ASP A 1 231 ? 9.462 43.215 105.080 1.00 33.17 231 ASP A N 1
ATOM 1288 C CA . ASP A 1 231 ? 9.029 41.915 105.568 1.00 33.76 231 ASP A CA 1
ATOM 1289 C C . ASP A 1 231 ? 7.568 42.094 106.000 1.00 34.80 231 ASP A C 1
ATOM 1290 O O . ASP A 1 231 ? 7.262 42.903 106.884 1.00 33.65 231 ASP A O 1
ATOM 1295 N N . LYS A 1 232 ? 6.666 41.357 105.355 1.00 36.83 232 LYS A N 1
ATOM 1296 C CA . LYS A 1 232 ? 5.232 41.564 105.565 1.00 40.43 232 LYS A CA 1
ATOM 1297 C C . LYS A 1 232 ? 4.758 41.229 106.977 1.00 41.00 232 LYS A C 1
ATOM 1298 O O . LYS A 1 232 ? 3.723 41.731 107.421 1.00 42.85 232 LYS A O 1
ATOM 1304 N N . THR A 1 233 ? 5.524 40.395 107.680 1.00 41.02 233 THR A N 1
ATOM 1305 C CA . THR A 1 233 ? 5.224 40.061 109.070 1.00 41.19 233 THR A CA 1
ATOM 1306 C C . THR A 1 233 ? 5.650 41.166 110.040 1.00 42.15 233 THR A C 1
ATOM 1307 O O . THR A 1 233 ? 5.402 41.063 111.237 1.00 45.09 233 THR A O 1
ATOM 1311 N N . ARG A 1 234 ? 6.271 42.228 109.533 1.00 42.44 234 ARG A N 1
ATOM 1312 C CA . ARG A 1 234 ? 6.729 43.304 110.405 1.00 42.84 234 ARG A CA 1
ATOM 1313 C C . ARG A 1 234 ? 6.213 44.668 109.994 1.00 44.70 234 ARG A C 1
ATOM 1314 O O . ARG A 1 234 ? 5.919 44.905 108.826 1.00 46.12 234 ARG A O 1
ATOM 1322 N N . ALA A 1 235 ? 6.111 45.561 110.973 1.00 45.50 235 ALA A N 1
ATOM 1323 C CA . ALA A 1 235 ? 5.512 46.878 110.781 1.00 46.95 235 ALA A CA 1
ATOM 1324 C C . ALA A 1 235 ? 6.369 47.820 109.940 1.00 46.48 235 ALA A C 1
ATOM 1325 O O . ALA A 1 235 ? 5.849 48.528 109.079 1.00 50.17 235 ALA A O 1
ATOM 1327 N N . THR A 1 236 ? 7.676 47.833 110.186 1.00 42.48 236 THR A N 1
ATOM 1328 C CA . THR A 1 236 ? 8.563 48.756 109.482 1.00 39.57 236 THR A CA 1
ATOM 1329 C C . THR A 1 236 ? 9.623 47.999 108.697 1.00 35.68 236 THR A C 1
ATOM 1330 O O . THR A 1 236 ? 9.845 46.813 108.925 1.00 33.63 236 THR A O 1
ATOM 1334 N N . SER A 1 237 ? 10.276 48.689 107.770 1.00 33.65 237 SER A N 1
ATOM 1335 C CA . SER A 1 237 ? 11.263 48.049 106.910 1.00 32.78 237 SER A CA 1
ATOM 1336 C C . SER A 1 237 ? 12.410 47.471 107.739 1.00 31.57 237 SER A C 1
ATOM 1337 O O . SER A 1 237 ? 12.630 47.883 108.875 1.00 31.07 237 SER A O 1
ATOM 1340 N N . VAL A 1 238 ? 13.105 46.491 107.179 1.00 30.32 238 VAL A N 1
ATOM 1341 C CA . VAL A 1 238 ? 14.300 45.939 107.800 1.00 29.53 238 VAL A CA 1
ATOM 1342 C C . VAL A 1 238 ? 15.463 46.025 106.811 1.00 30.26 238 VAL A C 1
ATOM 1343 O O . VAL A 1 238 ? 15.279 46.444 105.662 1.00 30.80 238 VAL A O 1
ATOM 1347 N N . ARG A 1 239 ? 16.655 45.636 107.253 1.00 29.07 239 ARG A N 1
ATOM 1348 C CA . ARG A 1 239 ? 17.824 45.653 106.377 1.00 27.81 239 ARG A CA 1
ATOM 1349 C C . ARG A 1 239 ? 18.184 44.246 105.942 1.00 28.32 239 ARG A C 1
ATOM 1350 O O . ARG A 1 239 ? 18.489 43.386 106.773 1.00 27.42 239 ARG A O 1
ATOM 1358 N N . GLU A 1 240 ? 18.137 44.015 104.632 1.00 26.88 240 GLU A N 1
ATOM 1359 C CA . GLU A 1 240 ? 18.534 42.739 104.056 1.00 27.61 240 GLU A CA 1
ATOM 1360 C C . GLU A 1 240 ? 20.018 42.781 103.690 1.00 28.85 240 GLU A C 1
ATOM 1361 O O . GLU A 1 240 ? 20.457 43.665 102.959 1.00 28.74 240 GLU A O 1
ATOM 1367 N N . PHE A 1 241 ? 20.788 41.832 104.211 1.00 29.59 241 PHE A N 1
ATOM 1368 C CA . PHE A 1 241 ? 22.237 41.852 104.001 1.00 29.45 241 PHE A CA 1
ATOM 1369 C C . PHE A 1 241 ? 22.698 40.640 103.210 1.00 29.40 241 PHE A C 1
ATOM 1370 O O . PHE A 1 241 ? 22.068 39.597 103.268 1.00 30.24 241 PHE A O 1
ATOM 1378 N N . SER A 1 242 ? 23.790 40.793 102.459 1.00 30.84 242 SER A N 1
ATOM 1379 C CA . SER A 1 242 ? 24.448 39.678 101.784 1.00 31.22 242 SER A CA 1
ATOM 1380 C C . SER A 1 242 ? 25.943 39.961 101.738 1.00 31.67 242 SER A C 1
ATOM 1381 O O . SER A 1 242 ? 26.360 40.989 101.212 1.00 32.33 242 SER A O 1
ATOM 1384 N N . ALA A 1 243 ? 26.741 39.064 102.306 1.00 32.07 243 ALA A N 1
ATOM 1385 C CA . ALA A 1 243 ? 28.193 39.213 102.302 1.00 33.74 243 ALA A CA 1
ATOM 1386 C C . ALA A 1 243 ? 28.840 37.846 102.463 1.00 35.96 243 ALA A C 1
ATOM 1387 O O . ALA A 1 243 ? 28.552 37.136 103.428 1.00 34.92 243 ALA A O 1
ATOM 1389 N N . PRO A 1 244 ? 29.709 37.462 101.506 1.00 38.43 244 PRO A N 1
ATOM 1390 C CA . PRO A 1 244 ? 30.435 36.189 101.571 1.00 40.18 244 PRO A CA 1
ATOM 1391 C C . PRO A 1 244 ? 31.308 36.129 102.816 1.00 41.31 244 PRO A C 1
ATOM 1392 O O . PRO A 1 244 ? 31.768 37.166 103.300 1.00 38.39 244 PRO A O 1
ATOM 1396 N N . GLU A 1 245 ? 31.530 34.920 103.322 1.00 45.18 245 GLU A N 1
ATOM 1397 C CA . GLU A 1 245 ? 32.267 34.719 104.567 1.00 50.03 245 GLU A CA 1
ATOM 1398 C C . GLU A 1 245 ? 33.701 35.240 104.460 1.00 51.06 245 GLU A C 1
ATOM 1399 O O . GLU A 1 245 ? 34.278 35.696 105.445 1.00 50.33 245 GLU A O 1
ATOM 1405 N N . ASN A 1 246 ? 34.262 35.183 103.256 1.00 51.50 246 ASN A N 1
ATOM 1406 C CA . ASN A 1 246 ? 35.639 35.608 103.027 1.00 52.36 246 ASN A CA 1
ATOM 1407 C C . ASN A 1 246 ? 35.770 37.091 102.685 1.00 50.75 246 ASN A C 1
ATOM 1408 O O . ASN A 1 246 ? 36.883 37.616 102.596 1.00 53.07 246 ASN A O 1
ATOM 1413 N N . SER A 1 247 ? 34.637 37.756 102.470 1.00 47.47 247 SER A N 1
ATOM 1414 C CA . SER A 1 247 ? 34.621 39.202 102.258 1.00 44.72 247 SER A CA 1
ATOM 1415 C C . SER A 1 247 ? 34.790 39.921 103.587 1.00 44.11 247 SER A C 1
ATOM 1416 O O . SER A 1 247 ? 34.791 39.294 104.645 1.00 43.66 247 SER A O 1
ATOM 1419 N N . GLU A 1 248 ? 34.908 41.241 103.531 1.00 42.48 248 GLU A N 1
ATOM 1420 C CA . GLU A 1 248 ? 35.018 42.043 104.740 1.00 43.50 248 GLU A CA 1
ATOM 1421 C C . GLU A 1 248 ? 33.692 42.187 105.500 1.00 40.12 248 GLU A C 1
ATOM 1422 O O . GLU A 1 248 ? 33.682 42.590 106.665 1.00 40.11 248 GLU A O 1
ATOM 1428 N N . GLY A 1 249 ? 32.584 41.854 104.837 1.00 37.20 249 GLY A N 1
ATOM 1429 C CA . GLY A 1 249 ? 31.234 42.003 105.404 1.00 34.42 249 GLY A CA 1
ATOM 1430 C C . GLY A 1 249 ? 30.667 43.404 105.243 1.00 32.66 249 GLY A C 1
ATOM 1431 O O . GLY A 1 249 ? 31.402 44.339 104.931 1.00 32.68 249 GLY A O 1
ATOM 1432 N N . VAL A 1 250 ? 29.359 43.555 105.451 1.00 30.46 250 VAL A N 1
ATOM 1433 C CA . VAL A 1 250 ? 28.741 44.883 105.462 1.00 29.83 250 VAL A CA 1
ATOM 1434 C C . VAL A 1 250 ? 28.820 45.429 106.882 1.00 29.64 250 VAL A C 1
ATOM 1435 O O . VAL A 1 250 ? 28.688 44.668 107.840 1.00 29.13 250 VAL A O 1
ATOM 1439 N N . SER A 1 251 ? 29.047 46.728 107.023 1.00 30.02 251 SER A N 1
ATOM 1440 C CA . SER A 1 251 ? 29.333 47.282 108.344 1.00 30.47 251 SER A CA 1
ATOM 1441 C C . SER A 1 251 ? 28.571 48.565 108.602 1.00 30.27 251 SER A C 1
ATOM 1442 O O . SER A 1 251 ? 28.325 49.342 107.679 1.00 29.36 251 SER A O 1
ATOM 1445 N N . LEU A 1 252 ? 28.182 48.761 109.863 1.00 28.50 252 LEU A N 1
ATOM 1446 C CA . LEU A 1 252 ? 27.473 49.952 110.295 1.00 27.93 252 LEU A CA 1
ATOM 1447 C C . LEU A 1 252 ? 28.236 50.616 111.424 1.00 28.30 252 LEU A C 1
ATOM 1448 O O . LEU A 1 252 ? 28.471 49.983 112.454 1.00 27.92 252 LEU A O 1
ATOM 1453 N N . PRO A 1 253 ? 28.620 51.893 111.240 1.00 29.01 253 PRO A N 1
ATOM 1454 C CA . PRO A 1 253 ? 29.304 52.655 112.284 1.00 29.00 253 PRO A CA 1
ATOM 1455 C C . PRO A 1 253 ? 28.402 52.821 113.508 1.00 28.87 253 PRO A C 1
ATOM 1456 O O . PRO A 1 253 ? 27.200 53.053 113.366 1.00 28.33 253 PRO A O 1
ATOM 1460 N N . LEU A 1 254 ? 28.973 52.681 114.696 1.00 27.70 254 LEU A N 1
ATOM 1461 C CA . LEU A 1 254 ? 28.196 52.888 115.916 1.00 26.55 254 LEU A CA 1
ATOM 1462 C C . LEU A 1 254 ? 28.797 54.037 116.688 1.00 26.72 254 LEU A C 1
ATOM 1463 O O . LEU A 1 254 ? 28.218 55.119 116.759 1.00 28.38 254 LEU A O 1
ATOM 1468 N N . GLY A 1 255 ? 29.989 53.822 117.221 1.00 27.01 255 GLY A N 1
ATOM 1469 C CA . GLY A 1 255 ? 30.711 54.882 117.917 1.00 26.80 255 GLY A CA 1
ATOM 1470 C C . GLY A 1 255 ? 30.314 55.229 119.352 1.00 27.36 255 GLY A C 1
ATOM 1471 O O . GLY A 1 255 ? 30.537 56.358 119.786 1.00 27.50 255 GLY A O 1
ATOM 1472 N N . ASN A 1 256 ? 29.751 54.274 120.094 1.00 26.54 256 ASN A N 1
ATOM 1473 C CA . ASN A 1 256 ? 29.302 54.519 121.476 1.00 27.31 256 ASN A CA 1
ATOM 1474 C C . ASN A 1 256 ? 30.440 54.351 122.484 1.00 26.02 256 ASN A C 1
ATOM 1475 O O . ASN A 1 256 ? 31.027 53.279 122.578 1.00 26.32 256 ASN A O 1
ATOM 1480 N N . THR A 1 257 ? 30.745 55.400 123.238 1.00 27.29 257 THR A N 1
ATOM 1481 C CA . THR A 1 257 ? 31.846 55.338 124.212 1.00 29.32 257 THR A CA 1
ATOM 1482 C C . THR A 1 257 ? 31.377 55.219 125.664 1.00 30.49 257 THR A C 1
ATOM 1483 O O . THR A 1 257 ? 32.200 55.219 126.577 1.00 29.82 257 THR A O 1
ATOM 1487 N N . LYS A 1 258 ? 30.065 55.136 125.870 1.00 30.55 258 LYS A N 1
ATOM 1488 C CA . LYS A 1 258 ? 29.480 55.213 127.212 1.00 31.28 258 LYS A CA 1
ATOM 1489 C C . LYS A 1 258 ? 28.718 53.955 127.605 1.00 30.60 258 LYS A C 1
ATOM 1490 O O . LYS A 1 258 ? 28.777 53.520 128.760 1.00 30.24 258 LYS A O 1
ATOM 1496 N N . ASP A 1 259 ? 28.022 53.366 126.636 1.00 28.55 259 ASP A N 1
ATOM 1497 C CA . ASP A 1 259 ? 27.148 52.229 126.897 1.00 27.64 259 ASP A CA 1
ATOM 1498 C C . ASP A 1 259 ? 27.569 51.024 126.114 1.00 26.95 259 ASP A C 1
ATOM 1499 O O . ASP A 1 259 ? 28.045 51.147 124.979 1.00 26.28 259 ASP A O 1
ATOM 1504 N N . PHE A 1 260 ? 27.380 49.854 126.718 1.00 26.22 260 PHE A N 1
ATOM 1505 C CA . PHE A 1 260 ? 27.945 48.621 126.193 1.00 25.56 260 PHE A CA 1
ATOM 1506 C C . PHE A 1 260 ? 26.997 47.426 126.113 1.00 24.49 260 PHE A C 1
ATOM 1507 O O . PHE A 1 260 ? 27.434 46.299 125.901 1.00 23.81 260 PHE A O 1
ATOM 1515 N N . ILE A 1 261 ? 25.695 47.659 126.267 1.00 23.83 261 ILE A N 1
ATOM 1516 C CA . ILE A 1 261 ? 24.739 46.583 126.034 1.00 23.13 261 ILE A CA 1
ATOM 1517 C C . ILE A 1 261 ? 24.182 46.697 124.605 1.00 23.36 261 ILE A C 1
ATOM 1518 O O . ILE A 1 261 ? 23.395 47.596 124.315 1.00 22.69 261 ILE A O 1
ATOM 1523 N N . ILE A 1 262 ? 24.570 45.782 123.729 1.00 23.02 262 ILE A N 1
ATOM 1524 C CA . ILE A 1 262 ? 24.087 45.841 122.350 1.00 23.63 262 ILE A CA 1
ATOM 1525 C C . ILE A 1 262 ? 22.915 44.887 122.130 1.00 24.05 262 ILE A C 1
ATOM 1526 O O . ILE A 1 262 ? 22.912 43.748 122.627 1.00 23.88 262 ILE A O 1
ATOM 1531 N N . SER A 1 263 ? 21.920 45.348 121.382 1.00 25.65 263 SER A N 1
ATOM 1532 C CA . SER A 1 263 ? 20.875 44.451 120.914 1.00 25.93 263 SER A CA 1
ATOM 1533 C C . SER A 1 263 ? 20.551 44.672 119.437 1.00 25.87 263 SER A C 1
ATOM 1534 O O . SER A 1 263 ? 20.688 45.777 118.922 1.00 24.18 263 SER A O 1
ATOM 1537 N N . PHE A 1 264 ? 20.141 43.606 118.765 1.00 25.74 264 PHE A N 1
ATOM 1538 C CA . PHE A 1 264 ? 19.646 43.699 117.383 1.00 27.32 264 PHE A CA 1
ATOM 1539 C C . PHE A 1 264 ? 18.614 42.608 117.159 1.00 28.38 264 PHE A C 1
ATOM 1540 O O . PHE A 1 264 ? 18.711 41.532 117.765 1.00 27.99 264 PHE A O 1
ATOM 1548 N N . ASP A 1 265 ? 17.612 42.894 116.324 1.00 28.84 265 ASP A N 1
ATOM 1549 C CA . ASP A 1 265 ? 16.697 41.863 115.826 1.00 29.36 265 ASP A CA 1
ATOM 1550 C C . ASP A 1 265 ? 17.328 41.200 114.617 1.00 29.48 265 ASP A C 1
ATOM 1551 O O . ASP A 1 265 ? 17.903 41.871 113.753 1.00 28.82 265 ASP A O 1
ATOM 1556 N N . LEU A 1 266 ? 17.222 39.881 114.547 1.00 29.34 266 LEU A N 1
ATOM 1557 C CA . LEU A 1 266 ? 18.008 39.136 113.585 1.00 29.65 266 LEU A CA 1
ATOM 1558 C C . LEU A 1 266 ? 17.275 37.946 113.006 1.00 29.67 266 LEU A C 1
ATOM 1559 O O . LEU A 1 266 ? 16.597 37.222 113.723 1.00 28.81 266 LEU A O 1
ATOM 1564 N N . LYS A 1 267 ? 17.418 37.744 111.700 1.00 29.48 267 LYS A N 1
ATOM 1565 C CA . LYS A 1 267 ? 16.999 36.496 111.072 1.00 29.45 267 LYS A CA 1
ATOM 1566 C C . LYS A 1 267 ? 17.965 36.093 109.957 1.00 30.62 267 LYS A C 1
ATOM 1567 O O . LYS A 1 267 ? 18.022 36.748 108.911 1.00 30.54 267 LYS A O 1
ATOM 1573 N N . PHE A 1 268 ? 18.723 35.018 110.180 1.00 30.20 268 PHE A N 1
ATOM 1574 C CA . PHE A 1 268 ? 19.686 34.538 109.181 1.00 30.80 268 PHE A CA 1
ATOM 1575 C C . PHE A 1 268 ? 19.023 33.627 108.159 1.00 31.61 268 PHE A C 1
ATOM 1576 O O . PHE A 1 268 ? 18.109 32.881 108.489 1.00 32.28 268 PHE A O 1
ATOM 1584 N N . THR A 1 269 ? 19.485 33.690 106.916 1.00 32.65 269 THR A N 1
ATOM 1585 C CA . THR A 1 269 ? 19.038 32.731 105.903 1.00 33.84 269 THR A CA 1
ATOM 1586 C C . THR A 1 269 ? 20.196 31.858 105.439 1.00 35.46 269 THR A C 1
ATOM 1587 O O . THR A 1 269 ? 20.083 31.114 104.460 1.00 37.61 269 THR A O 1
ATOM 1591 N N . SER A 1 270 ? 21.315 31.967 106.146 1.00 34.51 270 SER A N 1
ATOM 1592 C CA . SER A 1 270 ? 22.483 31.129 105.909 1.00 35.07 270 SER A CA 1
ATOM 1593 C C . SER A 1 270 ? 23.316 31.105 107.182 1.00 35.78 270 SER A C 1
ATOM 1594 O O . SER A 1 270 ? 22.986 31.784 108.151 1.00 35.00 270 SER A O 1
ATOM 1597 N N . ASN A 1 271 ? 24.395 30.328 107.170 1.00 37.54 271 ASN A N 1
ATOM 1598 C CA . ASN A 1 271 ? 25.457 30.498 108.150 1.00 38.41 271 ASN A CA 1
ATOM 1599 C C . ASN A 1 271 ? 26.064 31.883 108.021 1.00 36.66 271 ASN A C 1
ATOM 1600 O O . ASN A 1 271 ? 26.230 32.387 106.912 1.00 36.55 271 ASN A O 1
ATOM 1605 N N . GLY A 1 272 ? 26.364 32.508 109.154 1.00 33.60 272 GLY A N 1
ATOM 1606 C CA . GLY A 1 272 ? 27.030 33.805 109.149 1.00 32.67 272 GLY A CA 1
ATOM 1607 C C . GLY A 1 272 ? 27.427 34.291 110.529 1.00 31.14 272 GLY A C 1
ATOM 1608 O O . GLY A 1 272 ? 27.599 33.500 111.456 1.00 31.82 272 GLY A O 1
ATOM 1609 N N . SER A 1 273 ? 27.567 35.599 110.674 1.00 29.22 273 SER A N 1
ATOM 1610 C CA . SER A 1 273 ? 27.975 36.160 111.948 1.00 29.16 273 SER A CA 1
ATOM 1611 C C . SER A 1 273 ? 27.673 37.635 112.021 1.00 28.68 273 SER A C 1
ATOM 1612 O O . SER A 1 273 ? 27.634 38.328 110.998 1.00 28.49 273 SER A O 1
ATOM 1615 N N . VAL A 1 274 ? 27.438 38.098 113.244 1.00 26.57 274 VAL A N 1
ATOM 1616 C CA . VAL A 1 274 ? 27.398 39.514 113.549 1.00 25.47 274 VAL A CA 1
ATOM 1617 C C . VAL A 1 274 ? 28.592 39.780 114.460 1.00 26.79 274 VAL A C 1
ATOM 1618 O O . VAL A 1 274 ? 28.697 39.214 115.563 1.00 26.07 274 VAL A O 1
ATOM 1622 N N . SER A 1 275 ? 29.496 40.632 113.994 1.00 26.64 275 SER A N 1
ATOM 1623 C CA . SER A 1 275 ? 30.700 40.942 114.748 1.00 27.36 275 SER A CA 1
ATOM 1624 C C . SER A 1 275 ? 30.667 42.360 115.261 1.00 26.62 275 SER A C 1
ATOM 1625 O O . SER A 1 275 ? 30.234 43.272 114.564 1.00 26.87 275 SER A O 1
ATOM 1628 N N . VAL A 1 276 ? 31.131 42.541 116.490 1.00 25.94 276 VAL A N 1
ATOM 1629 C CA . VAL A 1 276 ? 31.180 43.861 117.096 1.00 25.89 276 VAL A CA 1
ATOM 1630 C C . VAL A 1 276 ? 32.644 44.229 117.373 1.00 26.86 276 VAL A C 1
ATOM 1631 O O . VAL A 1 276 ? 33.366 43.471 118.025 1.00 26.83 276 VAL A O 1
ATOM 1635 N N . ILE A 1 277 ? 33.074 45.381 116.861 1.00 27.95 277 ILE A N 1
ATOM 1636 C CA . ILE A 1 277 ? 34.460 45.841 116.991 1.00 28.98 277 ILE A CA 1
ATOM 1637 C C . ILE A 1 277 ? 34.529 46.757 118.201 1.00 28.20 277 ILE A C 1
ATOM 1638 O O . ILE A 1 277 ? 33.831 47.770 118.277 1.00 27.49 277 ILE A O 1
ATOM 1643 N N . LEU A 1 278 ? 35.397 46.394 119.136 1.00 28.36 278 LEU A N 1
ATOM 1644 C CA . LEU A 1 278 ? 35.440 47.017 120.451 1.00 28.42 278 LEU A CA 1
ATOM 1645 C C . LEU A 1 278 ? 36.836 47.563 120.793 1.00 27.70 278 LEU A C 1
ATOM 1646 O O . LEU A 1 278 ? 37.751 46.794 121.038 1.00 27.73 278 LEU A O 1
ATOM 1651 N N . GLU A 1 279 ? 37.009 48.882 120.793 1.00 27.33 279 GLU A N 1
ATOM 1652 C CA . GLU A 1 279 ? 38.251 49.457 121.312 1.00 27.77 279 GLU A CA 1
ATOM 1653 C C . GLU A 1 279 ? 38.260 49.290 122.832 1.00 28.79 279 GLU A C 1
ATOM 1654 O O . GLU A 1 279 ? 37.218 49.421 123.476 1.00 27.60 279 GLU A O 1
ATOM 1660 N N . THR A 1 280 ? 39.417 48.951 123.397 1.00 28.57 280 THR A N 1
ATOM 1661 C CA . THR A 1 280 ? 39.525 48.743 124.847 1.00 30.07 280 THR A CA 1
ATOM 1662 C C . THR A 1 280 ? 40.730 49.467 125.430 1.00 31.00 280 THR A C 1
ATOM 1663 O O . THR A 1 280 ? 41.502 50.106 124.699 1.00 29.06 280 THR A O 1
ATOM 1667 N N . THR A 1 281 ? 40.874 49.368 126.752 1.00 30.76 281 THR A N 1
ATOM 1668 C CA . THR A 1 281 ? 42.008 49.939 127.466 1.00 30.87 281 THR A CA 1
ATOM 1669 C C . THR A 1 281 ? 43.327 49.221 127.153 1.00 31.14 281 THR A C 1
ATOM 1670 O O . THR A 1 281 ? 44.399 49.738 127.477 1.00 33.75 281 THR A O 1
ATOM 1674 N N . GLU A 1 282 ? 43.260 48.031 126.552 1.00 31.36 282 GLU A N 1
ATOM 1675 C CA . GLU A 1 282 ? 44.469 47.351 126.086 1.00 32.00 282 GLU A CA 1
ATOM 1676 C C . GLU A 1 282 ? 44.987 47.999 124.809 1.00 32.35 282 GLU A C 1
ATOM 1677 O O . GLU A 1 282 ? 44.308 47.978 123.777 1.00 31.28 282 GLU A O 1
ATOM 1683 N N . LYS A 1 283 ? 46.195 48.557 124.882 1.00 30.65 283 LYS A N 1
ATOM 1684 C CA . LYS A 1 283 ? 46.800 49.257 123.749 1.00 29.90 283 LYS A CA 1
ATOM 1685 C C . LYS A 1 283 ? 46.897 48.339 122.553 1.00 29.06 283 LYS A C 1
ATOM 1686 O O . LYS A 1 283 ? 47.116 47.131 122.694 1.00 29.10 283 LYS A O 1
ATOM 1692 N N . GLY A 1 284 ? 46.715 48.905 121.367 1.00 30.20 284 GLY A N 1
ATOM 1693 C CA . GLY A 1 284 ? 46.814 48.116 120.145 1.00 29.41 284 GLY A CA 1
ATOM 1694 C C . GLY A 1 284 ? 45.472 48.003 119.458 1.00 30.16 284 GLY A C 1
ATOM 1695 O O . GLY A 1 284 ? 44.584 48.818 119.713 1.00 29.51 284 GLY A O 1
ATOM 1696 N N . PRO A 1 285 ? 45.316 46.993 118.580 1.00 30.48 285 PRO A N 1
ATOM 1697 C CA . PRO A 1 285 ? 44.085 46.780 117.804 1.00 30.13 285 PRO A CA 1
ATOM 1698 C C . PRO A 1 285 ? 42.864 46.580 118.699 1.00 30.76 285 PRO A C 1
ATOM 1699 O O . PRO A 1 285 ? 43.014 46.214 119.871 1.00 30.24 285 PRO A O 1
ATOM 1703 N N . PRO A 1 286 ? 41.656 46.841 118.163 1.00 30.64 286 PRO A N 1
ATOM 1704 C CA . PRO A 1 286 ? 40.469 46.589 118.971 1.00 28.62 286 PRO A CA 1
ATOM 1705 C C . PRO A 1 286 ? 40.263 45.092 119.153 1.00 28.71 286 PRO A C 1
ATOM 1706 O O . PRO A 1 286 ? 40.870 44.286 118.439 1.00 28.53 286 PRO A O 1
ATOM 1710 N N . PHE A 1 287 ? 39.438 44.720 120.125 1.00 27.98 287 PHE A N 1
ATOM 1711 C CA . PHE A 1 287 ? 38.970 43.347 120.210 1.00 28.09 287 PHE A CA 1
ATOM 1712 C C . PHE A 1 287 ? 37.779 43.237 119.277 1.00 27.36 287 PHE A C 1
ATOM 1713 O O . PHE A 1 287 ? 37.116 44.232 118.999 1.00 28.28 287 PHE A O 1
ATOM 1721 N N . VAL A 1 288 ? 37.532 42.040 118.769 1.00 27.13 288 VAL A N 1
ATOM 1722 C CA . VAL A 1 288 ? 36.346 41.797 117.964 1.00 28.00 288 VAL A CA 1
ATOM 1723 C C . VAL A 1 288 ? 35.608 40.624 118.576 1.00 27.68 288 VAL A C 1
ATOM 1724 O O . VAL A 1 288 ? 36.189 39.564 118.766 1.00 26.83 288 VAL A O 1
ATOM 1728 N N . ILE A 1 289 ? 34.335 40.825 118.907 1.00 28.10 289 ILE A N 1
ATOM 1729 C CA . ILE A 1 289 ? 33.513 39.728 119.378 1.00 29.15 289 ILE A CA 1
ATOM 1730 C C . ILE A 1 289 ? 32.618 39.224 118.245 1.00 29.16 289 ILE A C 1
ATOM 1731 O O . ILE A 1 289 ? 31.839 39.983 117.676 1.00 28.46 289 ILE A O 1
ATOM 1736 N N . HIS A 1 290 ? 32.727 37.940 117.934 1.00 29.30 290 HIS A N 1
ATOM 1737 C CA . HIS A 1 290 ? 32.003 37.374 116.815 1.00 30.12 290 HIS A CA 1
ATOM 1738 C C . HIS A 1 290 ? 30.853 36.538 117.331 1.00 29.82 290 HIS A C 1
ATOM 1739 O O . HIS A 1 290 ? 31.065 35.547 118.020 1.00 29.50 290 HIS A O 1
ATOM 1746 N N . TYR A 1 291 ? 29.636 36.936 116.999 1.00 28.50 291 TYR A N 1
ATOM 1747 C CA . TYR A 1 291 ? 28.480 36.127 117.338 1.00 27.52 291 TYR A CA 1
ATOM 1748 C C . TYR A 1 291 ? 28.101 35.298 116.119 1.00 28.98 291 TYR A C 1
ATOM 1749 O O . TYR A 1 291 ? 27.615 35.825 115.122 1.00 28.48 291 TYR A O 1
ATOM 1758 N N . VAL A 1 292 ? 28.342 33.996 116.196 1.00 29.18 292 VAL A N 1
ATOM 1759 C CA . VAL A 1 292 ? 28.282 33.153 115.016 1.00 29.86 292 VAL A CA 1
ATOM 1760 C C . VAL A 1 292 ? 27.146 32.140 115.083 1.00 30.75 292 VAL A C 1
ATOM 1761 O O . VAL A 1 292 ? 26.687 31.776 116.173 1.00 30.17 292 VAL A O 1
ATOM 1765 N N . THR A 1 293 ? 26.707 31.681 113.911 1.00 29.55 293 THR A N 1
ATOM 1766 C CA . THR A 1 293 ? 25.597 30.743 113.822 1.00 30.76 293 THR A CA 1
ATOM 1767 C C . THR A 1 293 ? 26.044 29.302 114.013 1.00 32.48 293 THR A C 1
ATOM 1768 O O . THR A 1 293 ? 25.790 28.449 113.159 1.00 33.85 293 THR A O 1
ATOM 1772 N N . THR A 1 294 ? 26.722 29.038 115.130 1.00 33.39 294 THR A N 1
ATOM 1773 C CA . THR A 1 294 ? 27.031 27.668 115.551 1.00 33.83 294 THR A CA 1
ATOM 1774 C C . THR A 1 294 ? 26.629 27.505 117.013 1.00 33.53 294 THR A C 1
ATOM 1775 O O . THR A 1 294 ? 26.176 28.450 117.654 1.00 32.78 294 THR A O 1
ATOM 1779 N N . THR A 1 295 ? 26.803 26.304 117.548 1.00 35.30 295 THR A N 1
ATOM 1780 C CA . THR A 1 295 ? 26.487 26.075 118.946 1.00 35.01 295 THR A CA 1
ATOM 1781 C C . THR A 1 295 ? 27.750 26.085 119.809 1.00 34.79 295 THR A C 1
ATOM 1782 O O . THR A 1 295 ? 27.719 25.655 120.964 1.00 34.92 295 THR A O 1
ATOM 1786 N N . GLN A 1 296 ? 28.855 26.583 119.256 1.00 34.89 296 GLN A N 1
ATOM 1787 C CA . GLN A 1 296 ? 30.104 26.724 120.027 1.00 34.97 296 GLN A CA 1
ATOM 1788 C C . GLN A 1 296 ? 29.867 27.638 121.222 1.00 34.33 296 GLN A C 1
ATOM 1789 O O . GLN A 1 296 ? 29.175 28.643 121.100 1.00 34.48 296 GLN A O 1
ATOM 1795 N N . LEU A 1 297 ? 30.452 27.310 122.371 1.00 33.97 297 LEU A N 1
ATOM 1796 C CA . LEU A 1 297 ? 30.213 28.111 123.570 1.00 31.96 297 LEU A CA 1
ATOM 1797 C C . LEU A 1 297 ? 30.984 29.420 123.570 1.00 31.62 297 LEU A C 1
ATOM 1798 O O . LEU A 1 297 ? 30.390 30.489 123.465 1.00 31.31 297 LEU A O 1
ATOM 1803 N N . ILE A 1 298 ? 32.306 29.332 123.704 1.00 31.91 298 ILE A N 1
ATOM 1804 C CA . ILE A 1 298 ? 33.179 30.504 123.773 1.00 32.69 298 ILE A CA 1
ATOM 1805 C C . ILE A 1 298 ? 34.582 30.125 123.302 1.00 34.54 298 ILE A C 1
ATOM 1806 O O . ILE A 1 298 ? 35.068 29.031 123.598 1.00 35.11 298 ILE A O 1
ATOM 1811 N N . LEU A 1 299 ? 35.206 31.027 122.547 1.00 34.74 299 LEU A N 1
ATOM 1812 C CA . LEU A 1 299 ? 36.549 30.830 121.999 1.00 35.38 299 LEU A CA 1
ATOM 1813 C C . LEU A 1 299 ? 37.334 32.112 122.107 1.00 34.18 299 LEU A C 1
ATOM 1814 O O . LEU A 1 299 ? 36.767 33.199 122.053 1.00 33.11 299 LEU A O 1
ATOM 1819 N N . LEU A 1 300 ? 38.647 31.979 122.247 1.00 33.99 300 LEU A N 1
ATOM 1820 C CA . LEU A 1 300 ? 39.544 33.121 122.246 1.00 34.43 300 LEU A CA 1
ATOM 1821 C C . LEU A 1 300 ? 40.756 32.805 121.372 1.00 36.24 300 LEU A C 1
ATOM 1822 O O . LEU A 1 300 ? 41.353 31.733 121.491 1.00 37.11 300 LEU A O 1
ATOM 1827 N N . LYS A 1 301 ? 41.097 33.727 120.477 1.00 36.69 301 LYS A N 1
ATOM 1828 C CA . LYS A 1 301 ? 42.296 33.603 119.665 1.00 38.07 301 LYS A CA 1
ATOM 1829 C C . LYS A 1 301 ? 42.764 35.005 119.359 1.00 38.04 301 LYS A C 1
ATOM 1830 O O . LYS A 1 301 ? 42.116 35.724 118.595 1.00 36.93 301 LYS A O 1
ATOM 1836 N N . ASP A 1 302 ? 43.880 35.390 119.978 1.00 38.37 302 ASP A N 1
ATOM 1837 C CA . ASP A 1 302 ? 44.434 36.737 119.860 1.00 39.26 302 ASP A CA 1
ATOM 1838 C C . ASP A 1 302 ? 43.393 37.758 120.329 1.00 38.27 302 ASP A C 1
ATOM 1839 O O . ASP A 1 302 ? 42.936 37.679 121.467 1.00 37.95 302 ASP A O 1
ATOM 1844 N N . ARG A 1 303 ? 42.999 38.699 119.478 1.00 35.57 303 ARG A N 1
ATOM 1845 C CA . ARG A 1 303 ? 41.954 39.627 119.884 1.00 34.29 303 ARG A CA 1
ATOM 1846 C C . ARG A 1 303 ? 40.551 39.338 119.327 1.00 33.19 303 ARG A C 1
ATOM 1847 O O . ARG A 1 303 ? 39.663 40.195 119.377 1.00 34.22 303 ARG A O 1
ATOM 1855 N N . ASP A 1 304 ? 40.358 38.110 118.846 1.00 33.26 304 ASP A N 1
ATOM 1856 C CA . ASP A 1 304 ? 39.045 37.621 118.427 1.00 34.13 304 ASP A CA 1
ATOM 1857 C C . ASP A 1 304 ? 38.397 36.693 119.462 1.00 33.25 304 ASP A C 1
ATOM 1858 O O . ASP A 1 304 ? 38.937 35.642 119.818 1.00 33.43 304 ASP A O 1
ATOM 1863 N N . ILE A 1 305 ? 37.228 37.103 119.936 1.00 32.71 305 ILE A N 1
ATOM 1864 C CA . ILE A 1 305 ? 36.438 36.306 120.864 1.00 30.74 305 ILE A CA 1
ATOM 1865 C C . ILE A 1 305 ? 35.188 35.818 120.132 1.00 29.39 305 ILE A C 1
ATOM 1866 O O . ILE A 1 305 ? 34.525 36.606 119.477 1.00 29.00 305 ILE A O 1
ATOM 1871 N N . THR A 1 306 ? 34.873 34.529 120.229 1.00 28.94 306 THR A N 1
ATOM 1872 C CA . THR A 1 306 ? 33.738 33.966 119.498 1.00 30.14 306 THR A CA 1
ATOM 1873 C C . THR A 1 306 ? 32.673 33.363 120.410 1.00 30.19 306 THR A C 1
ATOM 1874 O O . THR A 1 306 ? 32.992 32.593 121.310 1.00 31.31 306 THR A O 1
ATOM 1878 N N . TYR A 1 307 ? 31.411 33.722 120.173 1.00 29.33 307 TYR A N 1
ATOM 1879 C CA . TYR A 1 307 ? 30.278 33.093 120.855 1.00 28.38 307 TYR A CA 1
ATOM 1880 C C . TYR A 1 307 ? 29.300 32.524 119.824 1.00 28.55 307 TYR A C 1
ATOM 1881 O O . TYR A 1 307 ? 28.830 33.258 118.957 1.00 28.36 307 TYR A O 1
ATOM 1890 N N . GLY A 1 308 ? 28.977 31.239 119.921 1.00 26.57 308 GLY A N 1
ATOM 1891 C CA . GLY A 1 308 ? 27.937 30.671 119.077 1.00 27.52 308 GLY A CA 1
ATOM 1892 C C . GLY A 1 308 ? 26.582 31.108 119.601 1.00 28.91 308 GLY A C 1
ATOM 1893 O O . GLY A 1 308 ? 26.335 31.047 120.807 1.00 28.81 308 GLY A O 1
ATOM 1894 N N . ILE A 1 309 ? 25.714 31.576 118.707 1.00 27.77 309 ILE A N 1
ATOM 1895 C CA . ILE A 1 309 ? 24.372 32.024 119.099 1.00 27.78 309 ILE A CA 1
ATOM 1896 C C . ILE A 1 309 ? 23.284 31.179 118.446 1.00 27.98 309 ILE A C 1
ATOM 1897 O O . ILE A 1 309 ? 22.092 31.487 118.543 1.00 29.38 309 ILE A O 1
ATOM 1902 N N . GLY A 1 310 ? 23.706 30.085 117.822 1.00 28.67 310 GLY A N 1
ATOM 1903 C CA . GLY A 1 310 ? 22.792 29.168 117.161 1.00 31.10 310 GLY A CA 1
ATOM 1904 C C . GLY A 1 310 ? 22.386 29.659 115.777 1.00 32.00 310 GLY A C 1
ATOM 1905 O O . GLY A 1 310 ? 22.844 30.719 115.334 1.00 30.06 310 GLY A O 1
ATOM 1906 N N . PRO A 1 311 ? 21.520 28.892 115.089 1.00 32.38 311 PRO A N 1
ATOM 1907 C CA . PRO A 1 311 ? 21.099 29.177 113.703 1.00 32.46 311 PRO A CA 1
ATOM 1908 C C . PRO A 1 311 ? 20.451 30.548 113.504 1.00 32.04 311 PRO A C 1
ATOM 1909 O O . PRO A 1 311 ? 20.686 31.186 112.479 1.00 33.20 311 PRO A O 1
ATOM 1913 N N . ARG A 1 312 ? 19.652 30.990 114.476 1.00 30.92 312 ARG A N 1
ATOM 1914 C CA . ARG A 1 312 ? 18.923 32.259 114.396 1.00 30.27 312 ARG A CA 1
ATOM 1915 C C . ARG A 1 312 ? 18.120 32.405 113.083 1.00 31.08 312 ARG A C 1
ATOM 1916 O O . ARG A 1 312 ? 18.089 33.481 112.482 1.00 29.87 312 ARG A O 1
ATOM 1924 N N . THR A 1 313 ? 17.477 31.323 112.656 1.00 31.87 313 THR A N 1
ATOM 1925 C CA . THR A 1 313 ? 16.762 31.286 111.371 1.00 33.85 313 THR A CA 1
ATOM 1926 C C . THR A 1 313 ? 15.306 31.751 111.460 1.00 35.42 313 THR A C 1
ATOM 1927 O O . THR A 1 313 ? 14.607 31.771 110.449 1.00 35.85 313 THR A O 1
ATOM 1931 N N . THR A 1 314 ? 14.840 32.092 112.665 1.00 34.35 314 THR A N 1
ATOM 1932 C CA . THR A 1 314 ? 13.565 32.808 112.829 1.00 34.53 314 THR A CA 1
ATOM 1933 C C . THR A 1 314 ? 13.829 34.082 113.626 1.00 32.89 314 THR A C 1
ATOM 1934 O O . THR A 1 314 ? 14.799 34.141 114.374 1.00 34.45 314 THR A O 1
ATOM 1938 N N . TRP A 1 315 ? 12.982 35.097 113.474 1.00 30.36 315 TRP A N 1
ATOM 1939 C CA . TRP A 1 315 ? 13.219 36.396 114.114 1.00 29.64 315 TRP A CA 1
ATOM 1940 C C . TRP A 1 315 ? 13.406 36.309 115.642 1.00 29.33 315 TRP A C 1
ATOM 1941 O O . TRP A 1 315 ? 12.539 35.797 116.346 1.00 28.25 315 TRP A O 1
ATOM 1952 N N . THR A 1 316 ? 14.547 36.790 116.137 1.00 27.98 316 THR A N 1
ATOM 1953 C CA . THR A 1 316 ? 14.776 36.923 117.580 1.00 27.90 316 THR A CA 1
ATOM 1954 C C . THR A 1 316 ? 15.422 38.273 117.856 1.00 27.67 316 THR A C 1
ATOM 1955 O O . THR A 1 316 ? 15.941 38.921 116.939 1.00 26.98 316 THR A O 1
ATOM 1959 N N . THR A 1 317 ? 15.364 38.706 119.111 1.00 26.61 317 THR A N 1
ATOM 1960 C CA . THR A 1 317 ? 16.157 39.833 119.572 1.00 27.33 317 THR A CA 1
ATOM 1961 C C . THR A 1 317 ? 17.364 39.306 120.346 1.00 27.71 317 THR A C 1
ATOM 1962 O O . THR A 1 317 ? 17.218 38.615 121.352 1.00 28.49 317 THR A O 1
ATOM 1966 N N . VAL A 1 318 ? 18.553 39.633 119.861 1.00 25.87 318 VAL A N 1
ATOM 1967 C CA . VAL A 1 318 ? 19.800 39.277 120.537 1.00 24.93 318 VAL A CA 1
ATOM 1968 C C . VAL A 1 318 ? 20.225 40.457 121.406 1.00 24.96 318 VAL A C 1
ATOM 1969 O O . VAL A 1 318 ? 20.248 41.596 120.946 1.00 25.62 318 VAL A O 1
ATOM 1973 N N . THR A 1 319 ? 20.522 40.196 122.679 1.00 25.26 319 THR A N 1
ATOM 1974 C CA . THR A 1 319 ? 20.954 41.253 123.605 1.00 24.68 319 THR A CA 1
ATOM 1975 C C . THR A 1 319 ? 22.215 40.761 124.296 1.00 25.51 319 THR A C 1
ATOM 1976 O O . THR A 1 319 ? 22.210 39.690 124.898 1.00 25.48 319 THR A O 1
ATOM 1980 N N . ARG A 1 320 ? 23.298 41.520 124.180 1.00 25.77 320 ARG A N 1
ATOM 1981 C CA . ARG A 1 320 ? 24.584 41.079 124.716 1.00 25.65 320 ARG A CA 1
ATOM 1982 C C . ARG A 1 320 ? 25.207 42.182 125.540 1.00 25.39 320 ARG A C 1
ATOM 1983 O O . ARG A 1 320 ? 25.193 43.355 125.151 1.00 24.32 320 ARG A O 1
ATOM 1991 N N . ASP A 1 321 ? 25.746 41.809 126.695 1.00 26.72 321 ASP A N 1
ATOM 1992 C CA . ASP A 1 321 ? 26.506 42.744 127.505 1.00 26.03 321 ASP A CA 1
ATOM 1993 C C . ASP A 1 321 ? 27.951 42.658 127.027 1.00 25.57 321 ASP A C 1
ATOM 1994 O O . ASP A 1 321 ? 28.639 41.682 127.318 1.00 24.37 321 ASP A O 1
ATOM 1999 N N . LEU A 1 322 ? 28.410 43.675 126.303 1.00 25.49 322 LEU A N 1
ATOM 2000 C CA . LEU A 1 322 ? 29.755 43.620 125.720 1.00 24.66 322 LEU A CA 1
ATOM 2001 C C . LEU A 1 322 ? 30.871 43.629 126.769 1.00 25.51 322 LEU A C 1
ATOM 2002 O O . LEU A 1 322 ? 31.926 43.026 126.539 1.00 25.96 322 LEU A O 1
ATOM 2007 N N . LEU A 1 323 ? 30.646 44.316 127.894 1.00 25.82 323 LEU A N 1
ATOM 2008 C CA . LEU A 1 323 ? 31.598 44.321 129.019 1.00 26.30 323 LEU A CA 1
ATOM 2009 C C . LEU A 1 323 ? 31.861 42.897 129.490 1.00 26.11 323 LEU A C 1
ATOM 2010 O O . LEU A 1 323 ? 33.011 42.443 129.517 1.00 26.45 323 LEU A O 1
ATOM 2015 N N . THR A 1 324 ? 30.788 42.188 129.831 1.00 25.05 324 THR A N 1
ATOM 2016 C CA . THR A 1 324 ? 30.890 40.793 130.242 1.00 25.44 324 THR A CA 1
ATOM 2017 C C . THR A 1 324 ? 31.470 39.917 129.131 1.00 26.11 324 THR A C 1
ATOM 2018 O O . THR A 1 324 ? 32.416 39.160 129.366 1.00 26.68 324 THR A O 1
ATOM 2022 N N . ASP A 1 325 ? 30.921 40.021 127.920 1.00 24.96 325 ASP A N 1
ATOM 2023 C CA . ASP A 1 325 ? 31.357 39.150 126.830 1.00 25.31 325 ASP A CA 1
ATOM 2024 C C . ASP A 1 325 ? 32.862 39.306 126.564 1.00 24.51 325 ASP A C 1
ATOM 2025 O O . ASP A 1 325 ? 33.568 38.326 126.336 1.00 24.42 325 ASP A O 1
ATOM 2030 N N . LEU A 1 326 ? 33.326 40.550 126.612 1.00 24.42 326 LEU A N 1
ATOM 2031 C CA . LEU A 1 326 ? 34.742 40.877 126.432 1.00 24.94 326 LEU A CA 1
ATOM 2032 C C . LEU A 1 326 ? 35.622 40.245 127.513 1.00 26.67 326 LEU A C 1
ATOM 2033 O O . LEU A 1 326 ? 36.548 39.483 127.207 1.00 28.73 326 LEU A O 1
ATOM 2038 N N . ARG A 1 327 ? 35.328 40.548 128.774 1.00 26.99 327 ARG A N 1
ATOM 2039 C CA . ARG A 1 327 ? 36.158 40.040 129.864 1.00 27.69 327 ARG A CA 1
ATOM 2040 C C . ARG A 1 327 ? 36.139 38.529 129.991 1.00 27.00 327 ARG A C 1
ATOM 2041 O O . ARG A 1 327 ? 37.171 37.943 130.262 1.00 27.07 327 ARG A O 1
ATOM 2049 N N . LYS A 1 328 ? 34.983 37.893 129.817 1.00 26.56 328 LYS A N 1
ATOM 2050 C CA . LYS A 1 328 ? 34.919 36.429 129.902 1.00 27.12 328 LYS A CA 1
ATOM 2051 C C . LYS A 1 328 ? 35.755 35.774 128.803 1.00 28.91 328 LYS A C 1
ATOM 2052 O O . LYS A 1 328 ? 36.304 34.674 128.984 1.00 30.36 328 LYS A O 1
ATOM 2058 N N . GLY A 1 329 ? 35.860 36.461 127.666 1.00 29.81 329 GLY A N 1
ATOM 2059 C CA . GLY A 1 329 ? 36.683 35.991 126.559 1.00 29.28 329 GLY A CA 1
ATOM 2060 C C . GLY A 1 329 ? 38.154 36.170 126.885 1.00 29.98 329 GLY A C 1
ATOM 2061 O O . GLY A 1 329 ? 38.950 35.244 126.724 1.00 30.62 329 GLY A O 1
ATOM 2062 N N . ILE A 1 330 ? 38.498 37.368 127.352 1.00 30.44 330 ILE A N 1
ATOM 2063 C CA . ILE A 1 330 ? 39.867 37.708 127.742 1.00 32.02 330 ILE A CA 1
ATOM 2064 C C . ILE A 1 330 ? 40.375 36.745 128.818 1.00 34.73 330 ILE A C 1
ATOM 2065 O O . ILE A 1 330 ? 41.477 36.209 128.713 1.00 35.71 330 ILE A O 1
ATOM 2070 N N . GLY A 1 331 ? 39.543 36.491 129.824 1.00 35.68 331 GLY A N 1
ATOM 2071 C CA . GLY A 1 331 ? 39.927 35.624 130.930 1.00 34.74 331 GLY A CA 1
ATOM 2072 C C . GLY A 1 331 ? 39.646 34.154 130.718 1.00 34.98 331 GLY A C 1
ATOM 2073 O O . GLY A 1 331 ? 39.641 33.380 131.680 1.00 35.08 331 GLY A O 1
ATOM 2074 N N . LEU A 1 332 ? 39.427 33.756 129.467 1.00 34.79 332 LEU A N 1
ATOM 2075 C CA . LEU A 1 332 ? 39.114 32.368 129.162 1.00 35.38 332 LEU A CA 1
ATOM 2076 C C . LEU A 1 332 ? 40.174 31.431 129.736 1.00 37.67 332 LEU A C 1
ATOM 2077 O O . LEU A 1 332 ? 41.371 31.668 129.582 1.00 38.55 332 LEU A O 1
ATOM 2082 N N . SER A 1 333 ? 39.727 30.372 130.397 1.00 38.92 333 SER A N 1
ATOM 2083 C CA . SER A 1 333 ? 40.634 29.511 131.141 1.00 41.06 333 SER A CA 1
ATOM 2084 C C . SER A 1 333 ? 40.155 28.066 131.145 1.00 42.12 333 SER A C 1
ATOM 2085 O O . SER A 1 333 ? 38.955 27.802 131.162 1.00 39.74 333 SER A O 1
ATOM 2088 N N . ASN A 1 334 ? 41.108 27.137 131.134 1.00 43.79 334 ASN A N 1
ATOM 2089 C CA . ASN A 1 334 ? 40.806 25.713 131.268 1.00 47.48 334 ASN A CA 1
ATOM 2090 C C . ASN A 1 334 ? 40.451 25.316 132.701 1.00 46.74 334 ASN A C 1
ATOM 2091 O O . ASN A 1 334 ? 40.099 24.166 132.949 1.00 47.49 334 ASN A O 1
ATOM 2096 N N . THR A 1 335 ? 40.546 26.259 133.640 1.00 47.22 335 THR A N 1
ATOM 2097 C CA . THR A 1 335 ? 40.257 25.964 135.051 1.00 47.59 335 THR A CA 1
ATOM 2098 C C . THR A 1 335 ? 38.831 26.323 135.471 1.00 49.43 335 THR A C 1
ATOM 2099 O O . THR A 1 335 ? 38.034 26.830 134.676 1.00 48.90 335 THR A O 1
ATOM 2103 N N . LYS A 1 336 ? 38.545 26.079 136.749 1.00 49.81 336 LYS A N 1
ATOM 2104 C CA . LYS A 1 336 ? 37.232 26.316 137.346 1.00 48.65 336 LYS A CA 1
ATOM 2105 C C . LYS A 1 336 ? 36.937 27.808 137.494 1.00 46.07 336 LYS A C 1
ATOM 2106 O O . LYS A 1 336 ? 35.807 28.201 137.792 1.00 46.01 336 LYS A O 1
ATOM 2112 N N . ALA A 1 337 ? 37.952 28.635 137.272 1.00 42.85 337 ALA A N 1
ATOM 2113 C CA . ALA A 1 337 ? 37.827 30.071 137.492 1.00 41.19 337 ALA A CA 1
ATOM 2114 C C . ALA A 1 337 ? 38.268 30.888 136.284 1.00 40.57 337 ALA A C 1
ATOM 2115 O O . ALA A 1 337 ? 39.325 30.633 135.702 1.00 40.01 337 ALA A O 1
ATOM 2117 N N . VAL A 1 338 ? 37.451 31.871 135.913 1.00 39.34 338 VAL A N 1
ATOM 2118 C CA . VAL A 1 338 ? 37.823 32.834 134.877 1.00 38.54 338 VAL A CA 1
ATOM 2119 C C . VAL A 1 338 ? 38.915 33.761 135.398 1.00 38.44 338 VAL A C 1
ATOM 2120 O O . VAL A 1 338 ? 38.799 34.311 136.494 1.00 36.97 338 VAL A O 1
ATOM 2124 N N . LYS A 1 339 ? 39.965 33.938 134.603 1.00 38.26 339 LYS A N 1
ATOM 2125 C CA . LYS A 1 339 ? 41.044 34.856 134.946 1.00 39.41 339 LYS A CA 1
ATOM 2126 C C . LYS A 1 339 ? 40.543 36.296 135.028 1.00 39.68 339 LYS A C 1
ATOM 2127 O O . LYS A 1 339 ? 39.781 36.743 134.172 1.00 40.09 339 LYS A O 1
ATOM 2133 N N . ALA A 1 340 ? 40.952 37.013 136.069 1.00 37.93 340 ALA A N 1
ATOM 2134 C CA . ALA A 1 340 ? 40.589 38.416 136.197 1.00 37.80 340 ALA A CA 1
ATOM 2135 C C . ALA A 1 340 ? 41.315 39.259 135.156 1.00 37.73 340 ALA A C 1
ATOM 2136 O O . ALA A 1 340 ? 42.393 38.894 134.699 1.00 39.56 340 ALA A O 1
ATOM 2138 N N . THR A 1 341 ? 40.715 40.377 134.768 1.00 37.09 341 THR A N 1
ATOM 2139 C CA . THR A 1 341 ? 41.380 41.332 133.892 1.00 34.42 341 THR A CA 1
ATOM 2140 C C . THR A 1 341 ? 40.964 42.719 134.310 1.00 33.61 341 THR A C 1
ATOM 2141 O O . THR A 1 341 ? 39.855 42.907 134.797 1.00 32.73 341 THR A O 1
ATOM 2145 N N . LYS A 1 342 ? 41.850 43.688 134.128 1.00 31.58 342 LYS A N 1
ATOM 2146 C CA . LYS A 1 342 ? 41.485 45.076 134.328 1.00 33.75 342 LYS A CA 1
ATOM 2147 C C . LYS A 1 342 ? 41.038 45.707 133.019 1.00 31.62 342 LYS A C 1
ATOM 2148 O O . LYS A 1 342 ? 40.706 46.888 132.991 1.00 32.00 342 LYS A O 1
ATOM 2154 N N . THR A 1 343 ? 41.045 44.932 131.939 1.00 31.33 343 THR A N 1
ATOM 2155 C CA . THR A 1 343 ? 40.678 45.476 130.636 1.00 32.20 343 THR A CA 1
ATOM 2156 C C . THR A 1 343 ? 39.218 45.922 130.654 1.00 31.80 343 THR A C 1
ATOM 2157 O O . THR A 1 343 ? 38.360 45.199 131.145 1.00 30.60 343 THR A O 1
ATOM 2161 N N . MET A 1 344 ? 38.968 47.131 130.157 1.00 31.05 344 MET A N 1
ATOM 2162 C CA . MET A 1 344 ? 37.617 47.667 130.003 1.00 31.19 344 MET A CA 1
ATOM 2163 C C . MET A 1 344 ? 37.355 48.108 128.559 1.00 30.95 344 MET A C 1
ATOM 2164 O O . MET A 1 344 ? 38.287 48.499 127.859 1.00 30.00 344 MET A O 1
ATOM 2169 N N . PRO A 1 345 ? 36.082 48.054 128.111 1.00 30.71 345 PRO A N 1
ATOM 2170 C CA . PRO A 1 345 ? 35.745 48.586 126.788 1.00 29.49 345 PRO A CA 1
ATOM 2171 C C . PRO A 1 345 ? 35.787 50.111 126.820 1.00 29.52 345 PRO A C 1
ATOM 2172 O O . PRO A 1 345 ? 35.520 50.702 127.867 1.00 29.67 345 PRO A O 1
ATOM 2176 N N . ARG A 1 346 ? 36.151 50.734 125.699 1.00 29.16 346 ARG A N 1
ATOM 2177 C CA . ARG A 1 346 ? 36.219 52.197 125.597 1.00 30.45 346 ARG A CA 1
ATOM 2178 C C . ARG A 1 346 ? 35.307 52.742 124.510 1.00 29.48 346 ARG A C 1
ATOM 2179 O O . ARG A 1 346 ? 34.779 53.846 124.633 1.00 29.36 346 ARG A O 1
ATOM 2187 N N . ARG A 1 347 ? 35.157 51.985 123.427 1.00 29.72 347 ARG A N 1
ATOM 2188 C CA . ARG A 1 347 ? 34.257 52.376 122.339 1.00 29.18 347 ARG A CA 1
ATOM 2189 C C . ARG A 1 347 ? 33.704 51.186 121.573 1.00 28.03 347 ARG A C 1
ATOM 2190 O O . ARG A 1 347 ? 34.450 50.301 121.156 1.00 27.63 347 ARG A O 1
ATOM 2198 N N . VAL A 1 348 ? 32.385 51.169 121.389 1.00 25.97 348 VAL A N 1
ATOM 2199 C CA . VAL A 1 348 ? 31.769 50.218 120.476 1.00 25.43 348 VAL A CA 1
ATOM 2200 C C . VAL A 1 348 ? 31.880 50.851 119.084 1.00 25.83 348 VAL A C 1
ATOM 2201 O O . VAL A 1 348 ? 31.150 51.788 118.761 1.00 27.46 348 VAL A O 1
ATOM 2205 N N . VAL A 1 349 ? 32.818 50.362 118.280 1.00 26.41 349 VAL A N 1
ATOM 2206 C CA . VAL A 1 349 ? 33.200 51.066 117.048 1.00 26.93 349 VAL A CA 1
ATOM 2207 C C . VAL A 1 349 ? 32.172 50.904 115.938 1.00 26.06 349 VAL A C 1
ATOM 2208 O O . VAL A 1 349 ? 31.710 51.888 115.374 1.00 26.54 349 VAL A O 1
ATOM 2212 N N . LYS A 1 350 ? 31.832 49.655 115.636 1.00 26.74 350 LYS A N 1
ATOM 2213 C CA . LYS A 1 350 ? 30.957 49.336 114.519 1.00 29.04 350 LYS A CA 1
ATOM 2214 C C . LYS A 1 350 ? 30.519 47.887 114.597 1.00 28.90 350 LYS A C 1
ATOM 2215 O O . LYS A 1 350 ? 31.109 47.072 115.304 1.00 29.38 350 LYS A O 1
ATOM 2221 N N . LEU A 1 351 ? 29.473 47.578 113.853 1.00 29.39 351 LEU A N 1
ATOM 2222 C CA . LEU A 1 351 ? 28.961 46.237 113.753 1.00 29.68 351 LEU A CA 1
ATOM 2223 C C . LEU A 1 351 ? 29.233 45.737 112.331 1.00 29.20 351 LEU A C 1
ATOM 2224 O O . LEU A 1 351 ? 29.158 46.518 111.384 1.00 28.92 351 LEU A O 1
ATOM 2229 N N . VAL A 1 352 ? 29.562 44.453 112.191 1.00 28.82 352 VAL A N 1
ATOM 2230 C CA . VAL A 1 352 ? 29.909 43.844 110.890 1.00 28.91 352 VAL A CA 1
ATOM 2231 C C . VAL A 1 352 ? 29.155 42.533 110.680 1.00 28.70 352 VAL A C 1
ATOM 2232 O O . VAL A 1 352 ? 29.163 41.669 111.554 1.00 28.72 352 VAL A O 1
ATOM 2236 N N . VAL A 1 353 ? 28.519 42.385 109.518 1.00 27.27 353 VAL A N 1
ATOM 2237 C CA . VAL A 1 353 ? 27.699 41.216 109.240 1.00 27.44 353 VAL A CA 1
ATOM 2238 C C . VAL A 1 353 ? 28.211 40.416 108.041 1.00 29.37 353 VAL A C 1
ATOM 2239 O O . VAL A 1 353 ? 28.490 40.986 106.985 1.00 28.86 353 VAL A O 1
ATOM 2243 N N . HIS A 1 354 ? 28.345 39.103 108.227 1.00 29.74 354 HIS A N 1
ATOM 2244 C CA . HIS A 1 354 ? 28.622 38.159 107.144 1.00 31.23 354 HIS A CA 1
ATOM 2245 C C . HIS A 1 354 ? 27.465 37.182 106.997 1.00 30.80 354 HIS A C 1
ATOM 2246 O O . HIS A 1 354 ? 26.791 36.841 107.981 1.00 30.23 354 HIS A O 1
ATOM 2253 N N . GLY A 1 355 ? 27.227 36.740 105.764 1.00 29.45 355 GLY A N 1
ATOM 2254 C CA . GLY A 1 355 ? 26.152 35.800 105.478 1.00 28.75 355 GLY A CA 1
ATOM 2255 C C . GLY A 1 355 ? 24.985 36.485 104.794 1.00 28.78 355 GLY A C 1
ATOM 2256 O O . GLY A 1 355 ? 25.121 37.593 104.275 1.00 28.67 355 GLY A O 1
ATOM 2257 N N . THR A 1 356 ? 23.843 35.814 104.781 1.00 28.93 356 THR A N 1
ATOM 2258 C CA . THR A 1 356 ? 22.609 36.389 104.259 1.00 29.87 356 THR A CA 1
ATOM 2259 C C . THR A 1 356 ? 21.521 36.378 105.323 1.00 29.74 356 THR A C 1
ATOM 2260 O O . THR A 1 356 ? 21.487 35.492 106.176 1.00 30.38 356 THR A O 1
ATOM 2264 N N . GLY A 1 357 ? 20.654 37.386 105.280 1.00 30.05 357 GLY A N 1
ATOM 2265 C CA . GLY A 1 357 ? 19.486 37.459 106.155 1.00 28.86 357 GLY A CA 1
ATOM 2266 C C . GLY A 1 357 ? 19.012 38.890 106.310 1.00 28.06 357 GLY A C 1
ATOM 2267 O O . GLY A 1 357 ? 19.262 39.732 105.444 1.00 28.75 357 GLY A O 1
ATOM 2268 N N . THR A 1 358 ? 18.334 39.165 107.420 1.00 26.00 358 THR A N 1
ATOM 2269 C CA . THR A 1 358 ? 17.851 40.500 107.723 1.00 25.96 358 THR A CA 1
ATOM 2270 C C . THR A 1 358 ? 18.154 40.865 109.177 1.00 26.12 358 THR A C 1
ATOM 2271 O O . THR A 1 358 ? 18.324 39.983 110.028 1.00 25.70 358 THR A O 1
ATOM 2275 N N . ILE A 1 359 ? 18.197 42.167 109.442 1.00 26.02 359 ILE A N 1
ATOM 2276 C CA . ILE A 1 359 ? 18.534 42.715 110.755 1.00 26.22 359 IL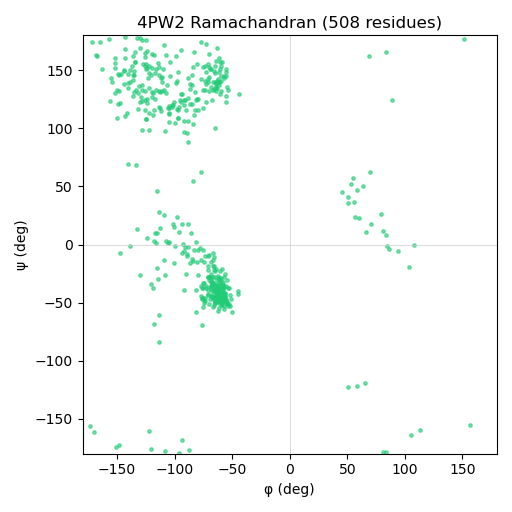E A CA 1
ATOM 2277 C C . ILE A 1 359 ? 17.829 44.062 110.873 1.00 26.80 359 ILE A C 1
ATOM 2278 O O . ILE A 1 359 ? 17.526 44.690 109.852 1.00 27.21 359 ILE A O 1
ATOM 2283 N N . ASP A 1 360 ? 17.580 44.504 112.107 1.00 25.96 360 ASP A N 1
ATOM 2284 C CA . ASP A 1 360 ? 16.733 45.657 112.393 1.00 26.59 360 ASP A CA 1
ATOM 2285 C C . ASP A 1 360 ? 16.923 46.061 113.861 1.00 26.84 360 ASP A C 1
ATOM 2286 O O . ASP A 1 360 ? 17.457 45.280 114.646 1.00 27.60 360 ASP A O 1
ATOM 2291 N N . ASN A 1 361 ? 16.522 47.281 114.217 1.00 26.54 361 ASN A N 1
ATOM 2292 C CA . ASN A 1 361 ? 16.483 47.729 115.617 1.00 28.15 361 ASN A CA 1
ATOM 2293 C C . ASN A 1 361 ? 17.821 47.532 116.314 1.00 27.46 361 ASN A C 1
ATOM 2294 O O . ASN A 1 361 ? 17.903 46.910 117.379 1.00 28.60 361 ASN A O 1
ATOM 2299 N N . ILE A 1 362 ? 18.872 48.043 115.687 1.00 27.00 362 ILE A N 1
ATOM 2300 C CA . ILE A 1 362 ? 20.220 47.963 116.246 1.00 25.15 362 ILE A CA 1
ATOM 2301 C C . ILE A 1 362 ? 20.350 49.050 117.304 1.00 24.44 362 ILE A C 1
ATOM 2302 O O . ILE A 1 362 ? 20.250 50.245 117.012 1.00 24.12 362 ILE A O 1
ATOM 2307 N N . THR A 1 363 ? 20.528 48.638 118.554 1.00 24.58 363 THR A N 1
ATOM 2308 C CA . THR A 1 363 ? 20.536 49.615 119.645 1.00 24.75 363 THR A CA 1
ATOM 2309 C C . THR A 1 363 ? 21.654 49.347 120.655 1.00 23.38 363 THR A C 1
ATOM 2310 O O . THR A 1 363 ? 22.096 48.209 120.812 1.00 22.62 363 THR A O 1
ATOM 2314 N N . ILE A 1 364 ? 22.095 50.396 121.339 1.00 22.90 364 ILE A N 1
ATOM 2315 C CA . ILE A 1 364 ? 23.054 50.243 122.433 1.00 23.61 364 ILE A CA 1
ATOM 2316 C C . ILE A 1 364 ? 22.546 50.978 123.673 1.00 23.82 364 ILE A C 1
ATOM 2317 O O . ILE A 1 364 ? 22.233 52.167 123.618 1.00 23.84 364 ILE A O 1
ATOM 2322 N N . SER A 1 365 ? 22.488 50.260 124.793 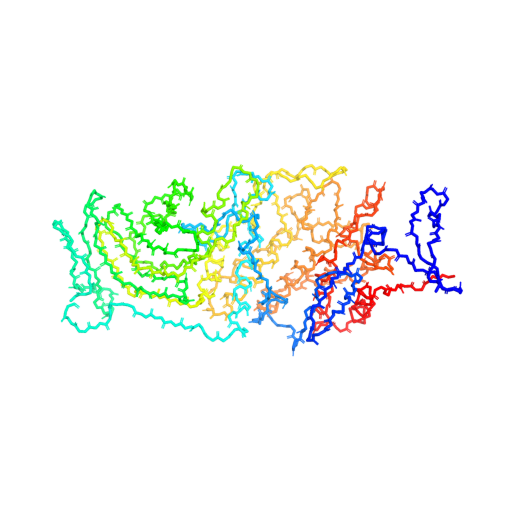1.00 24.40 365 SER A N 1
ATOM 2323 C CA . SER A 1 365 ? 21.893 50.783 126.019 1.00 25.60 365 SER A CA 1
ATOM 2324 C C . SER A 1 365 ? 22.847 50.649 127.201 1.00 24.55 365 SER A C 1
ATOM 2325 O O . SER A 1 365 ? 23.692 49.760 127.199 1.00 25.47 365 SER A O 1
ATOM 2328 N N . THR A 1 366 ? 22.684 51.496 128.218 1.00 24.55 366 THR A N 1
ATOM 2329 C CA . THR A 1 366 ? 23.477 51.378 129.462 1.00 24.58 366 THR A CA 1
ATOM 2330 C C . THR A 1 366 ? 23.276 50.018 130.124 1.00 23.94 366 THR A C 1
ATOM 233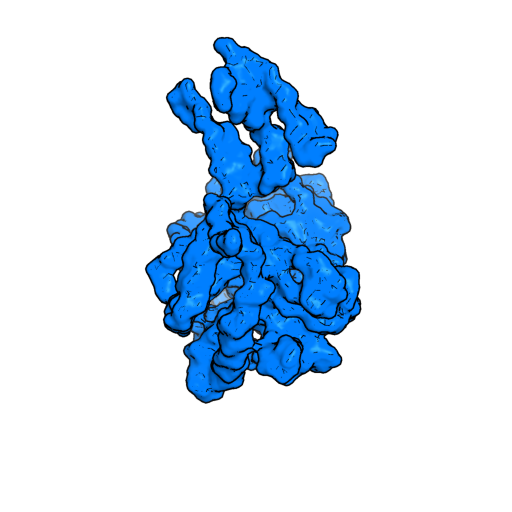1 O O . THR A 1 366 ? 24.236 49.359 130.539 1.00 22.85 366 THR A O 1
ATOM 2335 N N . THR A 1 367 ? 22.015 49.596 130.208 1.00 22.18 367 THR A N 1
ATOM 2336 C CA . THR A 1 367 ? 21.654 48.317 130.796 1.00 22.37 367 THR A CA 1
ATOM 2337 C C . THR A 1 367 ? 20.494 47.716 130.001 1.00 22.12 367 THR A C 1
ATOM 2338 O O . THR A 1 367 ? 19.799 48.441 129.300 1.00 21.45 367 THR A O 1
ATOM 2342 N N . SER A 1 368 ? 20.282 46.408 130.118 1.00 21.85 368 SER A N 1
ATOM 2343 C CA . SER A 1 368 ? 19.060 45.793 129.601 1.00 22.74 368 SER A CA 1
ATOM 2344 C C . SER A 1 368 ? 18.566 44.712 130.565 1.00 22.43 368 SER A C 1
ATOM 2345 O O . SER A 1 368 ? 18.629 43.523 130.263 1.00 21.15 368 SER A O 1
ATOM 2348 N N . HIS A 1 369 ? 18.093 45.133 131.742 1.00 23.80 369 HIS A N 1
ATOM 2349 C CA . HIS A 1 369 ? 17.800 44.176 132.828 1.00 24.19 369 HIS A CA 1
ATOM 2350 C C . HIS A 1 369 ? 16.678 43.181 132.558 1.00 24.28 369 HIS A C 1
ATOM 2351 O O . HIS A 1 369 ? 16.827 41.988 132.835 1.00 23.51 369 HIS A O 1
ATOM 2358 N N . MET A 1 370 ? 15.552 43.648 132.027 1.00 25.37 370 MET A N 1
ATOM 2359 C CA . MET A 1 370 ? 14.413 42.735 131.896 1.00 25.73 370 MET A CA 1
ATOM 2360 C C . MET A 1 370 ? 14.637 41.626 130.886 1.00 25.52 370 MET A C 1
ATOM 2361 O O . MET A 1 370 ? 14.180 40.514 131.090 1.00 25.13 370 MET A O 1
ATOM 2366 N N . ALA A 1 371 ? 15.387 41.913 129.824 1.00 26.22 371 ALA A N 1
ATOM 2367 C CA . ALA A 1 371 ? 15.779 40.875 128.869 1.00 25.74 371 ALA A CA 1
ATOM 2368 C C . ALA A 1 371 ? 16.519 39.719 129.537 1.00 26.39 371 ALA A C 1
ATOM 2369 O O . ALA A 1 371 ? 16.280 38.550 129.217 1.00 26.32 371 ALA A O 1
ATOM 2371 N N . ALA A 1 372 ? 17.450 40.053 130.430 1.00 25.41 372 ALA A N 1
ATOM 2372 C CA . ALA A 1 372 ? 18.182 39.048 131.190 1.00 25.02 372 ALA A CA 1
ATOM 2373 C C . ALA A 1 372 ? 17.216 38.257 132.084 1.00 23.87 372 ALA A C 1
ATOM 2374 O O . ALA A 1 372 ? 17.283 37.028 132.168 1.00 23.08 372 ALA A O 1
ATOM 2376 N N . PHE A 1 373 ? 16.323 38.979 132.747 1.00 25.12 373 PHE A N 1
ATOM 2377 C CA . PHE A 1 373 ? 15.302 38.362 133.592 1.00 26.22 373 PHE A CA 1
ATOM 2378 C C . PHE A 1 373 ? 14.471 37.330 132.829 1.00 26.92 373 PHE A C 1
ATOM 2379 O O . PHE A 1 373 ? 14.302 36.194 133.294 1.00 26.39 373 PHE A O 1
ATOM 2387 N N . TYR A 1 374 ? 13.979 37.707 131.645 1.00 27.31 374 TYR A N 1
ATOM 2388 C CA . TYR A 1 374 ? 13.192 36.775 130.845 1.00 26.75 374 TYR A CA 1
ATOM 2389 C C . TYR A 1 374 ? 14.002 35.633 130.293 1.00 26.22 374 TYR A C 1
ATOM 2390 O O . TYR A 1 374 ? 13.480 34.543 130.153 1.00 26.24 374 TYR A O 1
ATOM 2399 N N . ALA A 1 375 ? 15.280 35.868 129.998 1.00 25.79 375 ALA A N 1
ATOM 2400 C CA . ALA A 1 375 ? 16.139 34.772 129.547 1.00 25.79 375 ALA A CA 1
ATOM 2401 C C . ALA A 1 375 ? 16.292 33.708 130.643 1.00 25.15 375 ALA A C 1
ATOM 2402 O O . ALA A 1 375 ? 16.245 32.500 130.380 1.00 25.96 375 ALA A O 1
ATOM 2404 N N . ALA A 1 376 ? 16.491 34.170 131.874 1.00 25.25 376 ALA A N 1
ATOM 2405 C CA . ALA A 1 376 ? 16.566 33.264 133.019 1.00 24.68 376 ALA A CA 1
ATOM 2406 C C . ALA A 1 376 ? 15.226 32.556 133.232 1.00 24.75 376 ALA A C 1
ATOM 2407 O O . ALA A 1 376 ? 15.171 31.330 133.343 1.00 25.56 376 ALA A O 1
ATOM 2409 N N . SER A 1 377 ? 14.150 33.333 133.277 1.00 25.53 377 SER A N 1
ATOM 2410 C CA . SER A 1 377 ? 12.806 32.773 133.489 1.00 27.21 377 SER A CA 1
ATOM 2411 C C . SER A 1 377 ? 12.434 31.721 132.463 1.00 28.50 377 SER A C 1
ATOM 2412 O O . SER A 1 377 ? 11.852 30.689 132.811 1.00 28.81 377 SER A O 1
ATOM 2415 N N . ASP A 1 378 ? 12.759 31.989 131.198 1.00 30.30 378 ASP A N 1
ATOM 2416 C CA . ASP A 1 378 ? 12.478 31.038 130.115 1.00 30.04 378 ASP A CA 1
ATOM 2417 C C . ASP A 1 378 ? 13.378 29.832 130.142 1.00 29.16 378 ASP A C 1
ATOM 2418 O O . ASP A 1 378 ? 12.937 28.728 129.830 1.00 29.05 378 ASP A O 1
ATOM 2423 N N . TRP A 1 379 ? 14.641 30.019 130.518 1.00 29.27 379 TRP A N 1
ATOM 2424 C CA . TRP A 1 379 ? 15.510 28.855 130.668 1.00 28.79 379 TRP A CA 1
ATOM 2425 C C . TRP A 1 379 ? 14.912 27.906 131.705 1.00 28.30 379 TRP A C 1
ATOM 2426 O O . TRP A 1 379 ? 14.915 26.688 131.511 1.00 28.04 379 TRP A O 1
ATOM 2437 N N . LEU A 1 380 ? 14.416 28.469 132.806 1.00 28.83 380 LEU A N 1
ATOM 2438 C CA . LEU A 1 380 ? 13.895 27.655 133.915 1.00 28.90 380 LEU A CA 1
ATOM 2439 C C . LEU A 1 380 ? 12.714 26.799 133.465 1.00 29.46 380 LEU A C 1
ATOM 2440 O O . LEU A 1 380 ? 12.668 25.598 133.755 1.00 28.56 380 LEU A O 1
ATOM 2445 N N . VAL A 1 381 ? 11.778 27.423 132.744 1.00 31.36 381 VAL A N 1
ATOM 2446 C CA . VAL A 1 381 ? 10.608 26.716 132.192 1.00 31.88 381 VAL A CA 1
ATOM 2447 C C . VAL A 1 381 ? 11.055 25.549 131.323 1.00 33.36 381 VAL A C 1
ATOM 2448 O O . VAL A 1 381 ? 10.585 24.421 131.500 1.00 33.75 381 VAL A O 1
ATOM 2452 N N . ARG A 1 382 ? 11.990 25.808 130.412 1.00 33.90 382 ARG A N 1
ATOM 2453 C CA . ARG A 1 382 ? 12.379 24.801 129.418 1.00 34.48 382 ARG A CA 1
ATOM 2454 C C . ARG A 1 382 ? 13.141 23.624 130.000 1.00 35.68 382 ARG A C 1
ATOM 2455 O O . ARG A 1 382 ? 13.097 22.521 129.452 1.00 35.01 382 ARG A O 1
ATOM 2463 N N . ASN A 1 383 ? 13.852 23.863 131.098 1.00 34.92 383 ASN A N 1
ATOM 2464 C CA . ASN A 1 383 ? 14.787 22.879 131.615 1.00 35.00 383 ASN A CA 1
ATOM 2465 C C . ASN A 1 383 ? 14.341 22.161 132.895 1.00 35.65 383 ASN A C 1
ATOM 2466 O O . ASN A 1 383 ? 15.083 21.346 133.436 1.00 36.83 383 ASN A O 1
ATOM 2471 N N . GLN A 1 384 ? 13.130 22.458 133.358 1.00 35.68 384 GLN A N 1
ATOM 2472 C CA . GLN A 1 384 ? 12.527 21.742 134.475 1.00 35.68 384 GLN A CA 1
ATOM 2473 C C . GLN A 1 384 ? 12.203 20.316 134.039 1.00 37.67 384 GLN A C 1
ATOM 2474 O O . GLN A 1 384 ? 11.673 20.112 132.946 1.00 37.81 384 GLN A O 1
ATOM 2480 N N . ASP A 1 385 ? 12.522 19.335 134.881 1.00 37.15 385 ASP A N 1
ATOM 2481 C CA . ASP A 1 385 ? 12.278 17.936 134.531 1.00 37.77 385 ASP A CA 1
ATOM 2482 C C . ASP A 1 385 ? 10.874 17.470 134.904 1.00 38.82 385 ASP A C 1
ATOM 2483 O O . ASP A 1 385 ? 10.064 18.265 135.367 1.00 38.31 385 ASP A O 1
ATOM 2488 N N . GLU A 1 386 ? 10.591 16.187 134.688 1.00 43.30 386 GLU A N 1
ATOM 2489 C CA . GLU A 1 386 ? 9.243 15.653 134.886 1.00 47.65 386 GLU A CA 1
ATOM 2490 C C . GLU A 1 386 ? 8.856 15.647 136.360 1.00 48.49 386 GLU A C 1
ATOM 2491 O O . GLU A 1 386 ? 7.676 15.753 136.699 1.00 48.49 386 GLU A O 1
ATOM 2497 N N . ARG A 1 387 ? 9.864 15.529 137.222 1.00 47.71 387 ARG A N 1
ATOM 2498 C CA . ARG A 1 387 ? 9.663 15.518 138.671 1.00 47.08 387 ARG A CA 1
ATOM 2499 C C . ARG A 1 387 ? 9.512 16.934 139.251 1.00 44.51 387 ARG A C 1
ATOM 2500 O O . ARG A 1 387 ? 9.380 17.102 140.468 1.00 43.14 387 ARG A O 1
ATOM 2508 N N . GLY A 1 388 ? 9.545 17.944 138.383 1.00 40.98 388 GLY A N 1
ATOM 2509 C CA . GLY A 1 388 ? 9.432 19.342 138.806 1.00 37.49 388 GLY A CA 1
ATOM 2510 C C . GLY A 1 388 ? 10.751 19.951 139.260 1.00 36.10 388 GLY A C 1
ATOM 2511 O O . GLY A 1 388 ? 10.788 21.065 139.774 1.00 34.57 388 GLY A O 1
ATOM 2512 N N . GLY A 1 389 ? 11.844 19.229 139.060 1.00 35.88 389 GLY A N 1
ATOM 2513 C CA . GLY A 1 389 ? 13.136 19.688 139.549 1.00 35.99 389 GLY A CA 1
ATOM 2514 C C . GLY A 1 389 ? 14.094 20.168 138.481 1.00 36.69 389 GLY A C 1
ATOM 2515 O O . GLY A 1 389 ? 13.906 19.897 137.290 1.00 36.46 389 GLY A O 1
ATOM 2516 N N . TRP A 1 390 ? 15.119 20.898 138.908 1.00 35.69 390 TRP A N 1
ATOM 2517 C CA . TRP A 1 390 ? 16.250 21.185 138.042 1.00 35.88 390 TRP A CA 1
ATOM 2518 C C . TRP A 1 390 ? 17.448 20.376 138.535 1.00 38.41 390 TRP A C 1
ATOM 2519 O O . TRP A 1 390 ? 18.126 20.779 139.483 1.00 38.86 390 TRP A O 1
ATOM 2530 N N . PRO A 1 391 ? 17.697 19.214 137.902 1.00 40.01 391 PRO A N 1
ATOM 2531 C CA . PRO A 1 391 ? 18.760 18.317 138.337 1.00 39.98 391 PRO A CA 1
ATOM 2532 C C . PRO A 1 391 ? 20.151 18.918 138.165 1.00 41.03 391 PRO A C 1
ATOM 2533 O O . PRO A 1 391 ? 20.459 19.494 137.120 1.00 39.72 391 PRO A O 1
ATOM 2537 N N . ILE A 1 392 ? 20.974 18.788 139.201 1.00 40.31 392 ILE A N 1
ATOM 2538 C CA . ILE A 1 392 ? 22.370 19.177 139.125 1.00 41.97 392 ILE A CA 1
ATOM 2539 C C . ILE A 1 392 ? 23.135 17.956 138.655 1.00 44.14 392 ILE A C 1
ATOM 2540 O O . ILE A 1 392 ? 23.179 16.935 139.343 1.00 44.56 392 ILE A O 1
ATOM 2545 N N . MET A 1 393 ? 23.722 18.061 137.470 1.00 45.83 393 MET A N 1
ATOM 2546 C CA . MET A 1 393 ? 24.269 16.891 136.799 1.00 47.44 393 MET A CA 1
ATOM 2547 C C . MET A 1 393 ? 25.774 16.735 136.991 1.00 48.21 393 MET A C 1
ATOM 2548 O O . MET A 1 393 ? 26.443 16.091 136.185 1.00 49.64 393 MET A O 1
ATOM 2553 N N . VAL A 1 394 ? 26.296 17.323 138.066 1.00 46.99 394 VAL A N 1
ATOM 2554 C CA . VAL A 1 394 ? 27.687 17.118 138.464 1.00 46.19 394 VAL A CA 1
ATOM 2555 C C . VAL A 1 394 ? 27.738 16.512 139.861 1.00 46.39 394 VAL A C 1
ATOM 2556 O O . VAL A 1 394 ? 26.831 16.719 140.676 1.00 44.41 394 VAL A O 1
ATOM 2560 N N . THR A 1 395 ? 28.797 15.757 140.128 1.00 47.97 395 THR A N 1
ATOM 2561 C CA . THR A 1 395 ? 28.984 15.158 141.443 1.00 49.07 395 THR A CA 1
ATOM 2562 C C . THR A 1 395 ? 29.387 16.241 142.426 1.00 47.54 395 THR A C 1
ATOM 2563 O O . THR A 1 395 ? 30.152 17.146 142.095 1.00 48.33 395 THR A O 1
ATOM 2567 N N . ARG A 1 396 ? 28.857 16.156 143.636 1.00 45.79 396 ARG A N 1
ATOM 2568 C CA . ARG A 1 396 ? 29.158 17.158 144.638 1.00 44.74 396 ARG A CA 1
ATOM 2569 C C . ARG A 1 396 ? 29.535 16.505 145.953 1.00 43.94 396 ARG A C 1
ATOM 2570 O O . ARG A 1 396 ? 28.717 15.823 146.564 1.00 40.85 396 ARG A O 1
ATOM 2578 N N . LYS A 1 397 ? 30.775 16.719 146.378 1.00 43.87 397 LYS A N 1
ATOM 2579 C CA . LYS A 1 397 ? 31.258 16.182 147.646 1.00 45.82 397 LYS A CA 1
ATOM 2580 C C . LYS A 1 397 ? 31.330 17.312 148.663 1.00 44.54 397 LYS A C 1
ATOM 2581 O O . LYS A 1 397 ? 32.224 18.158 148.597 1.00 44.34 397 LYS A O 1
ATOM 2587 N N . LEU A 1 398 ? 30.376 17.328 149.590 1.00 43.70 398 LEU A N 1
ATOM 2588 C CA . LEU A 1 398 ? 30.241 18.436 150.542 1.00 44.61 398 LEU A CA 1
ATOM 2589 C C . LEU A 1 398 ? 31.383 18.520 151.561 1.00 45.45 398 LEU A C 1
ATOM 2590 O O . LEU A 1 398 ? 31.670 19.594 152.100 1.00 47.10 398 LEU A O 1
ATOM 2595 N N . GLY A 1 399 ? 32.025 17.387 151.822 1.00 45.85 399 GLY A N 1
ATOM 2596 C CA . GLY A 1 399 ? 33.173 17.341 152.721 1.00 46.54 399 GLY A CA 1
ATOM 2597 C C . GLY A 1 399 ? 33.328 15.997 153.408 1.00 47.86 399 GLY A C 1
ATOM 2598 O O . GLY A 1 399 ? 32.498 15.100 153.231 1.00 48.79 399 GLY A O 1
ATOM 2599 N N . GLU A 1 400 ? 34.393 15.859 154.193 1.00 49.48 400 GLU A N 1
ATOM 2600 C CA . GLU A 1 400 ? 34.629 14.645 154.975 1.00 49.72 400 GLU A CA 1
ATOM 2601 C C . GLU A 1 400 ? 33.432 14.340 155.859 1.00 47.27 400 GLU A C 1
ATOM 2602 O O . GLU A 1 400 ? 32.970 15.210 156.595 1.00 46.88 400 GLU A O 1
ATOM 2608 N N . GLY A 1 401 ? 32.931 13.110 155.771 1.00 43.77 401 GLY A N 1
ATOM 2609 C CA . GLY A 1 401 ? 31.771 12.694 156.546 1.00 43.02 401 GLY A CA 1
ATOM 2610 C C . GLY A 1 401 ? 30.486 12.615 155.743 1.00 43.18 401 GLY A C 1
ATOM 2611 O O . GLY A 1 401 ? 29.534 11.957 156.154 1.00 43.38 401 GLY A O 1
ATOM 2612 N N . PHE A 1 402 ? 30.452 13.289 154.598 1.00 42.64 402 PHE A N 1
ATOM 2613 C CA . PHE A 1 402 ? 29.258 13.303 153.762 1.00 41.55 402 PHE A CA 1
ATOM 2614 C C . PHE A 1 402 ? 29.495 12.465 152.516 1.00 42.12 402 PHE A C 1
ATOM 2615 O O . PHE A 1 402 ? 30.515 12.622 151.836 1.00 43.38 402 PHE A O 1
ATOM 2623 N N . ARG A 1 403 ? 28.562 11.568 152.220 1.00 43.81 403 ARG A N 1
ATOM 2624 C CA . ARG A 1 403 ? 28.643 10.801 150.985 1.00 45.83 403 ARG A CA 1
ATOM 2625 C C . ARG A 1 403 ? 28.549 11.757 149.800 1.00 44.78 403 ARG A C 1
ATOM 2626 O O . ARG A 1 403 ? 27.786 12.722 149.841 1.00 43.61 403 ARG A O 1
ATOM 2634 N N . ALA A 1 404 ? 29.340 11.500 148.761 1.00 43.34 404 ALA A N 1
ATOM 2635 C CA . ALA A 1 404 ? 29.246 12.266 147.519 1.00 43.66 404 ALA A CA 1
ATOM 2636 C C . ALA A 1 404 ? 27.831 12.194 146.939 1.00 42.81 404 ALA A C 1
ATOM 2637 O O . ALA A 1 404 ? 27.156 11.167 147.039 1.00 43.67 404 ALA A O 1
ATOM 2639 N N . LEU A 1 405 ? 27.380 13.302 146.364 1.00 43.11 405 LEU A N 1
ATOM 2640 C CA . LEU A 1 405 ? 26.097 13.346 145.671 1.00 43.38 405 LEU A CA 1
ATOM 2641 C C . LEU A 1 405 ? 26.323 13.030 144.199 1.00 43.64 405 LEU A C 1
ATOM 2642 O O . LEU A 1 405 ? 27.078 13.724 143.523 1.00 43.44 405 LEU A O 1
ATOM 2647 N N . GLU A 1 406 ? 25.692 11.964 143.716 1.00 46.96 406 GLU A N 1
ATOM 2648 C CA . GLU A 1 406 ? 25.816 11.565 142.314 1.00 46.98 406 GLU A CA 1
ATOM 2649 C C . GLU A 1 406 ? 25.025 12.524 141.429 1.00 45.76 406 GLU A C 1
ATOM 2650 O O . GLU A 1 406 ? 24.064 13.134 141.900 1.00 43.07 406 GLU A O 1
ATOM 2656 N N . PRO A 1 407 ? 25.426 12.672 140.148 1.00 46.01 407 PRO A N 1
ATOM 2657 C CA . PRO A 1 407 ? 24.715 13.617 139.285 1.00 44.51 407 PRO A CA 1
ATOM 2658 C C . PRO A 1 407 ? 23.222 13.308 139.241 1.00 42.06 407 PRO A C 1
ATOM 2659 O O . PRO A 1 407 ? 22.829 12.140 139.312 1.00 41.50 407 PRO A O 1
ATOM 2663 N N . GLY A 1 408 ? 22.406 14.355 139.161 1.00 40.34 408 GLY A N 1
ATOM 2664 C CA . GLY A 1 408 ? 20.952 14.216 139.209 1.00 40.59 408 GLY A CA 1
ATOM 2665 C C . GLY A 1 408 ? 20.290 14.694 140.495 1.00 39.58 408 GLY A C 1
ATOM 2666 O O . GLY A 1 408 ? 19.062 14.621 140.626 1.00 40.02 408 GLY A O 1
ATOM 2667 N N . TRP A 1 409 ? 21.087 15.183 141.446 1.00 38.69 409 TRP A N 1
ATOM 2668 C CA . TRP A 1 409 ? 20.550 15.619 142.741 1.00 37.71 409 TRP A CA 1
ATOM 2669 C C . TRP A 1 409 ? 19.841 16.959 142.644 1.00 37.05 409 TRP A C 1
ATOM 2670 O O . TRP A 1 409 ? 20.165 17.766 141.775 1.00 38.59 409 TRP A O 1
ATOM 2681 N N . TYR A 1 410 ? 18.872 17.184 143.530 1.00 35.99 410 TYR A N 1
ATOM 2682 C CA . TYR A 1 410 ? 18.147 18.457 143.591 1.00 35.21 410 TYR A CA 1
ATOM 2683 C C . TYR A 1 410 ? 18.588 19.321 144.760 1.00 34.70 410 TYR A C 1
ATOM 2684 O O . TYR A 1 410 ? 19.098 18.817 145.755 1.00 34.59 410 TYR A O 1
ATOM 2693 N N . SER A 1 411 ? 18.366 20.625 144.650 1.00 32.87 411 SER A N 1
ATOM 2694 C CA . SER A 1 411 ? 18.699 21.534 145.731 1.00 30.68 411 SER A CA 1
ATOM 2695 C C . SER A 1 411 ? 17.481 22.360 146.111 1.00 31.09 411 SER A C 1
ATOM 2696 O O . SER A 1 411 ? 16.815 22.915 145.235 1.00 29.58 411 SER A O 1
ATOM 2699 N N . ALA A 1 412 ? 17.185 22.442 147.414 1.00 28.90 412 ALA A N 1
ATOM 2700 C CA . ALA A 1 412 ? 16.060 23.247 147.889 1.00 28.04 412 ALA A CA 1
ATOM 2701 C C . ALA A 1 412 ? 16.265 24.700 147.506 1.00 27.33 412 ALA A C 1
ATOM 2702 O O . ALA A 1 412 ? 15.308 25.419 147.232 1.00 27.30 412 ALA A O 1
ATOM 2704 N N . MET A 1 413 ? 17.525 25.119 147.478 1.00 26.46 413 MET A N 1
ATOM 2705 C CA . MET A 1 413 ? 17.850 26.486 147.124 1.00 26.65 413 MET A CA 1
ATOM 2706 C C . MET A 1 413 ? 17.551 26.741 145.651 1.00 26.94 413 MET A C 1
ATOM 2707 O O . MET A 1 413 ? 17.006 27.786 145.311 1.00 26.85 413 MET A O 1
ATOM 2712 N N . ALA A 1 414 ? 17.937 25.798 144.796 1.00 28.16 414 ALA A N 1
ATOM 2713 C CA . ALA A 1 414 ? 17.668 25.894 143.351 1.00 29.83 414 ALA A CA 1
ATOM 2714 C C . ALA A 1 414 ? 16.162 25.970 143.112 1.00 29.98 414 ALA A C 1
ATOM 2715 O O . ALA A 1 414 ? 15.681 26.902 142.449 1.00 30.29 414 ALA A O 1
ATOM 2717 N N . GLN A 1 415 ? 15.423 25.019 143.697 1.00 29.78 415 GLN A N 1
ATOM 2718 C CA . GLN A 1 415 ? 13.964 24.993 143.601 1.00 28.96 415 GLN A CA 1
ATOM 2719 C C . GLN A 1 415 ? 13.332 26.308 144.019 1.00 28.37 415 GLN A C 1
ATOM 2720 O O . GLN A 1 415 ? 12.520 26.856 143.285 1.00 29.11 415 GLN A O 1
ATOM 2726 N N . GLY A 1 416 ? 13.700 26.808 145.198 1.00 26.86 416 GLY A N 1
ATOM 2727 C CA . GLY A 1 416 ? 13.138 28.049 145.729 1.00 25.30 416 GLY A CA 1
ATOM 2728 C C . GLY A 1 416 ? 13.478 29.305 144.945 1.00 25.60 416 GLY A C 1
ATOM 2729 O O . GLY A 1 416 ? 12.633 30.190 144.764 1.00 26.28 416 GLY A O 1
ATOM 2730 N N . GLN A 1 417 ? 14.724 29.407 144.503 1.00 24.84 417 GLN A N 1
ATOM 2731 C CA . GLN A 1 417 ? 15.163 30.591 143.780 1.00 25.28 417 GLN A CA 1
ATOM 2732 C C . GLN A 1 417 ? 14.452 30.645 142.426 1.00 24.21 417 GLN A C 1
ATOM 2733 O O . GLN A 1 417 ? 14.068 31.714 141.955 1.00 24.49 417 GLN A O 1
ATOM 2739 N N . ALA A 1 418 ? 14.251 29.467 141.851 1.00 25.38 418 ALA A N 1
ATOM 2740 C CA . ALA A 1 418 ? 13.518 29.297 140.599 1.00 25.99 418 ALA A CA 1
ATOM 2741 C C . ALA A 1 418 ? 12.057 29.709 140.772 1.00 26.66 418 ALA A C 1
ATOM 2742 O O . ALA A 1 418 ? 11.514 30.420 139.934 1.00 27.26 418 ALA A O 1
ATOM 2744 N N . MET A 1 419 ? 11.426 29.284 141.873 1.00 27.20 419 MET A N 1
ATOM 2745 C CA . MET A 1 419 ? 10.061 29.731 142.204 1.00 26.80 419 MET A CA 1
ATOM 2746 C C . MET A 1 419 ? 9.981 31.246 142.289 1.00 26.72 419 MET A C 1
ATOM 2747 O O . MET A 1 419 ? 9.040 31.869 141.789 1.00 27.28 419 MET A O 1
ATOM 2752 N N . SER A 1 420 ? 10.964 31.843 142.955 1.00 25.93 420 SER A N 1
ATOM 2753 C CA . SER A 1 420 ? 10.953 33.282 143.132 1.00 25.20 420 SER A CA 1
ATOM 2754 C C . SER A 1 420 ? 11.071 33.987 141.769 1.00 25.51 420 SER A C 1
ATOM 2755 O O . SER A 1 420 ? 10.483 35.054 141.551 1.00 26.17 420 SER A O 1
ATOM 2758 N N . THR A 1 421 ? 11.818 33.379 140.857 1.00 25.27 421 THR A N 1
ATOM 2759 C CA . THR A 1 421 ? 12.002 33.971 139.529 1.00 25.32 421 THR A CA 1
ATOM 2760 C C . THR A 1 421 ? 10.730 33.789 138.697 1.00 25.58 421 THR A C 1
ATOM 2761 O O . THR A 1 421 ? 10.240 34.737 138.090 1.00 25.37 421 THR A O 1
ATOM 2765 N N . LEU A 1 422 ? 10.202 32.572 138.699 1.00 25.78 422 LEU A N 1
ATOM 2766 C CA . LEU A 1 422 ? 9.011 32.225 137.920 1.00 26.65 422 LEU A CA 1
ATOM 2767 C C . LEU A 1 422 ? 7.754 32.954 138.395 1.00 27.76 422 LEU A C 1
ATOM 2768 O O . LEU A 1 422 ? 6.915 33.371 137.581 1.00 27.67 422 LEU A O 1
ATOM 2773 N N . VAL A 1 423 ? 7.623 33.122 139.710 1.00 27.77 423 VAL A N 1
ATOM 2774 C CA . VAL A 1 423 ? 6.525 33.902 140.264 1.00 28.07 423 VAL A CA 1
ATOM 2775 C C . VAL A 1 423 ? 6.570 35.352 139.756 1.00 28.02 423 VAL A C 1
ATOM 2776 O O . VAL A 1 423 ? 5.541 35.921 139.372 1.00 27.66 423 VAL A O 1
ATOM 2780 N N . ARG A 1 424 ? 7.759 35.949 139.755 1.00 26.15 424 ARG A N 1
ATOM 2781 C CA . ARG A 1 424 ? 7.915 37.311 139.238 1.00 25.63 424 ARG A CA 1
ATOM 2782 C C . ARG A 1 424 ? 7.538 37.393 137.741 1.00 25.50 424 ARG A C 1
ATOM 2783 O O . ARG A 1 424 ? 6.877 38.338 137.323 1.00 25.78 424 ARG A O 1
ATOM 2791 N N . ALA A 1 425 ? 7.954 36.389 136.972 1.00 26.05 425 ALA A N 1
ATOM 2792 C CA . ALA A 1 425 ? 7.683 36.301 135.537 1.00 27.03 425 ALA A CA 1
ATOM 2793 C C . ALA A 1 425 ? 6.181 36.162 135.319 1.00 29.17 425 ALA A C 1
ATOM 2794 O O . ALA A 1 425 ? 5.594 36.896 134.519 1.00 28.83 425 ALA A O 1
ATOM 2796 N N . TYR A 1 426 ? 5.563 35.238 136.058 1.00 30.22 426 TYR A N 1
ATOM 2797 C CA . TYR A 1 426 ? 4.106 35.096 136.050 1.00 31.53 426 TYR A CA 1
ATOM 2798 C C . TYR A 1 426 ? 3.396 36.409 136.369 1.00 30.92 426 TYR A C 1
ATOM 2799 O O . TYR A 1 426 ? 2.533 36.847 135.611 1.00 31.49 426 TYR A O 1
ATOM 2808 N N . LEU A 1 427 ? 3.758 37.039 137.483 1.00 30.70 427 LEU A N 1
ATOM 2809 C CA . LEU A 1 427 ? 3.117 38.290 137.868 1.00 30.41 427 LEU A CA 1
ATOM 2810 C C . LEU A 1 427 ? 3.282 39.392 136.826 1.00 31.09 427 LEU A C 1
ATOM 2811 O O . LEU A 1 427 ? 2.417 40.254 136.716 1.00 30.41 427 LEU A O 1
ATOM 2816 N N . MET A 1 428 ? 4.398 39.379 136.092 1.00 30.37 428 MET A N 1
ATOM 2817 C CA . MET A 1 428 ? 4.646 40.364 135.033 1.00 30.62 428 MET A CA 1
ATOM 2818 C C . MET A 1 428 ? 3.787 40.140 133.785 1.00 30.23 428 MET A C 1
ATOM 2819 O O . MET A 1 428 ? 3.348 41.099 133.164 1.00 29.38 428 MET A O 1
ATOM 2824 N N . THR A 1 429 ? 3.566 38.879 133.422 1.00 30.33 429 THR A N 1
ATOM 2825 C CA . THR A 1 429 ? 3.038 38.539 132.099 1.00 32.19 429 THR A CA 1
ATOM 2826 C C . THR A 1 429 ? 1.653 37.881 132.113 1.00 34.72 429 THR A C 1
ATOM 2827 O O . THR A 1 429 ? 0.966 37.864 131.086 1.00 34.23 429 THR A O 1
ATOM 2831 N N . LYS A 1 430 ? 1.270 37.326 133.267 1.00 35.17 430 LYS A N 1
ATOM 2832 C CA . LYS A 1 430 ? 0.102 36.438 133.400 1.00 37.23 430 LYS A CA 1
ATOM 2833 C C . LYS A 1 430 ? 0.189 35.231 132.478 1.00 37.39 430 LYS A C 1
ATOM 2834 O O . LYS A 1 430 ? -0.827 34.630 132.137 1.00 36.90 430 LYS A O 1
ATOM 2840 N N . ASP A 1 431 ? 1.405 34.875 132.079 1.00 37.02 431 ASP A N 1
ATOM 2841 C CA . ASP A 1 431 ? 1.625 33.685 131.279 1.00 36.85 431 ASP A CA 1
ATOM 2842 C C . ASP A 1 431 ? 1.686 32.488 132.218 1.00 38.44 431 ASP A C 1
ATOM 2843 O O . ASP A 1 431 ? 2.627 32.348 132.998 1.00 37.52 431 ASP A O 1
ATOM 2848 N N . ASP A 1 432 ? 0.676 31.630 132.129 1.00 39.73 432 ASP A N 1
ATOM 2849 C CA . ASP A 1 432 ? 0.493 30.530 133.072 1.00 41.23 432 ASP A CA 1
ATOM 2850 C C . ASP A 1 432 ? 1.563 29.460 133.018 1.00 39.25 432 ASP A C 1
ATOM 2851 O O . ASP A 1 432 ? 1.706 28.691 133.958 1.00 38.01 432 ASP A O 1
ATOM 2856 N N . ARG A 1 433 ? 2.319 29.408 131.928 1.00 37.30 433 ARG A N 1
ATOM 2857 C CA . ARG A 1 433 ? 3.446 28.490 131.860 1.00 37.16 433 ARG A CA 1
ATOM 2858 C C . ARG A 1 433 ? 4.459 28.778 132.979 1.00 35.36 433 ARG A C 1
ATOM 2859 O O . ARG A 1 433 ? 5.153 27.873 133.432 1.00 35.94 433 ARG A O 1
ATOM 2867 N N . TYR A 1 434 ? 4.537 30.035 133.410 1.00 33.59 434 TYR A N 1
ATOM 2868 C CA . TYR A 1 434 ? 5.427 30.405 134.507 1.00 34.62 434 TYR A CA 1
ATOM 2869 C C . TYR A 1 434 ? 4.877 29.905 135.839 1.00 34.79 434 TYR A C 1
ATOM 2870 O O . TYR A 1 434 ? 5.621 29.336 136.629 1.00 35.32 434 TYR A O 1
ATOM 2879 N N . LEU A 1 435 ? 3.581 30.108 136.076 1.00 35.53 435 LEU A N 1
ATOM 2880 C CA . LEU A 1 435 ? 2.946 29.633 137.309 1.00 35.64 435 LEU A CA 1
ATOM 2881 C C . LEU A 1 435 ? 2.985 28.115 137.426 1.00 36.44 435 LEU A C 1
ATOM 2882 O O . LEU A 1 435 ? 3.307 27.585 138.490 1.00 36.00 435 LEU A O 1
ATOM 2887 N N . LYS A 1 436 ? 2.679 27.423 136.328 1.00 35.99 436 LYS A N 1
ATOM 2888 C CA . LYS A 1 436 ? 2.697 25.957 136.304 1.00 36.52 436 LYS A CA 1
ATOM 2889 C C . LYS A 1 436 ? 4.074 25.388 136.627 1.00 35.09 436 LYS A C 1
ATOM 2890 O O . LYS A 1 436 ? 4.192 24.459 137.425 1.00 35.99 436 LYS A O 1
ATOM 2896 N N . ALA A 1 437 ? 5.111 25.944 136.013 1.00 32.87 437 ALA A N 1
ATOM 2897 C CA . ALA A 1 437 ? 6.481 25.574 136.359 1.00 32.18 437 ALA A CA 1
ATOM 2898 C C . ALA A 1 437 ? 6.738 25.749 137.865 1.00 31.43 437 ALA A C 1
ATOM 2899 O O . ALA A 1 437 ? 7.225 24.832 138.519 1.00 32.60 437 ALA A O 1
ATOM 2901 N N . ALA A 1 438 ? 6.393 26.917 138.406 1.00 31.02 438 ALA A N 1
ATOM 2902 C CA . ALA A 1 438 ? 6.580 27.194 139.831 1.00 32.49 438 ALA A CA 1
ATOM 2903 C C . ALA A 1 438 ? 5.844 26.190 140.730 1.00 33.87 438 ALA A C 1
ATOM 2904 O O . ALA A 1 438 ? 6.439 25.631 141.654 1.00 34.78 438 ALA A O 1
ATOM 2906 N N . LEU A 1 439 ? 4.564 25.946 140.443 1.00 33.51 439 LEU A N 1
ATOM 2907 C CA . LEU A 1 439 ? 3.781 24.976 141.206 1.00 33.52 439 LEU A CA 1
ATOM 2908 C C . LEU A 1 439 ? 4.398 23.581 141.173 1.00 33.96 439 LEU A C 1
ATOM 2909 O O . LEU A 1 439 ? 4.398 22.888 142.182 1.00 34.75 439 LEU A O 1
ATOM 2914 N N . ARG A 1 440 ? 4.946 23.171 140.033 1.00 34.07 440 ARG A N 1
ATOM 2915 C CA . ARG A 1 440 ? 5.519 21.826 139.920 1.00 34.81 440 ARG A CA 1
ATOM 2916 C C . ARG A 1 440 ? 6.815 21.690 140.721 1.00 34.54 440 ARG A C 1
ATOM 2917 O O . ARG A 1 440 ? 7.235 20.573 141.051 1.00 34.35 440 ARG A O 1
ATOM 2925 N N . ALA A 1 441 ? 7.449 22.832 140.996 1.00 33.82 441 ALA A N 1
ATOM 2926 C CA . ALA A 1 441 ? 8.784 22.897 141.610 1.00 32.72 441 ALA A CA 1
ATOM 2927 C C . ALA A 1 441 ? 8.746 22.452 143.070 1.00 33.19 441 ALA A C 1
ATOM 2928 O O . ALA A 1 441 ? 9.772 22.244 143.718 1.00 32.41 441 ALA A O 1
ATOM 2930 N N . THR A 1 442 ? 7.534 22.283 143.565 1.00 33.86 442 THR A N 1
ATOM 2931 C CA . THR A 1 442 ? 7.302 21.923 144.935 1.00 36.86 442 THR A CA 1
ATOM 2932 C C . THR A 1 442 ? 7.578 20.421 145.120 1.00 36.58 442 THR A C 1
ATOM 2933 O O . THR A 1 442 ? 7.731 19.930 146.241 1.00 38.68 442 THR A O 1
ATOM 2937 N N . GLY A 1 443 ? 7.687 19.712 143.998 1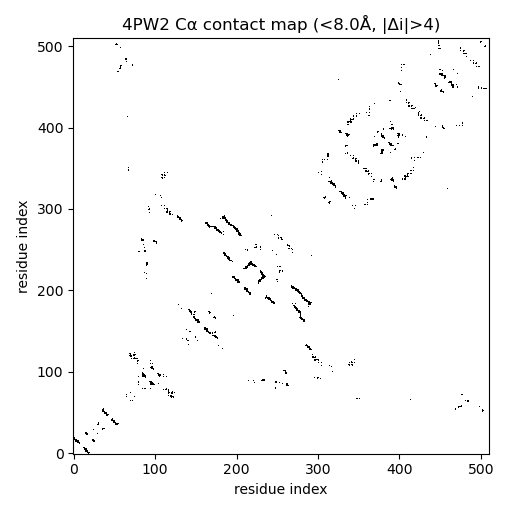.00 36.97 443 GLY A N 1
ATOM 2938 C CA . GLY A 1 443 ? 7.839 18.255 143.982 1.00 36.29 443 GLY A CA 1
ATOM 2939 C C . GLY A 1 443 ? 8.919 17.670 144.881 1.00 38.05 443 GLY A C 1
ATOM 2940 O O . GLY A 1 443 ? 8.628 16.829 145.735 1.00 37.87 443 GLY A O 1
ATOM 2941 N N . PRO A 1 444 ? 10.181 18.090 144.687 1.00 37.43 444 PRO A N 1
ATOM 2942 C CA . PRO A 1 444 ? 11.251 17.546 145.521 1.00 38.76 444 PRO A CA 1
ATOM 2943 C C . PRO A 1 444 ? 11.105 17.807 147.033 1.00 38.56 444 PRO A C 1
ATOM 2944 O O . PRO A 1 444 ? 11.667 17.053 147.824 1.00 39.26 444 PRO A O 1
ATOM 2948 N N . PHE A 1 445 ? 10.356 18.839 147.427 1.00 39.26 445 PHE A N 1
ATOM 2949 C CA . PHE A 1 445 ? 10.170 19.157 148.849 1.00 40.04 445 PHE A CA 1
ATOM 2950 C C . PHE A 1 445 ? 9.382 18.087 149.599 1.00 43.04 445 PHE A C 1
ATOM 2951 O O . PHE A 1 445 ? 9.331 18.100 150.834 1.00 41.81 445 PHE A O 1
ATOM 2959 N N . LYS A 1 446 ? 8.756 17.181 148.853 1.00 43.74 446 LYS A N 1
ATOM 2960 C CA . LYS A 1 446 ? 7.847 16.200 149.438 1.00 44.32 446 LYS A CA 1
ATOM 2961 C C . LYS A 1 446 ? 8.520 14.844 149.622 1.00 43.85 446 LYS A C 1
ATOM 2962 O O . LYS A 1 446 ? 7.908 13.906 150.132 1.00 44.75 446 LYS A O 1
ATOM 2968 N N . LEU A 1 447 ? 9.781 14.746 149.208 1.00 43.89 447 LEU A N 1
ATOM 2969 C CA . LEU A 1 447 ? 10.513 13.481 149.254 1.00 44.78 447 LEU A CA 1
ATOM 2970 C C . LEU A 1 447 ? 11.803 13.594 150.058 1.00 45.82 447 LEU A C 1
ATOM 2971 O O . LEU A 1 447 ? 12.475 14.625 150.005 1.00 43.26 447 LEU A O 1
ATOM 2976 N N . PRO A 1 448 ? 12.155 12.527 150.801 1.00 46.30 448 PRO A N 1
ATOM 2977 C CA . PRO A 1 448 ? 13.426 12.493 151.523 1.00 45.87 448 PRO A CA 1
ATOM 2978 C C . PRO A 1 448 ? 14.635 12.513 150.587 1.00 45.52 448 PRO A C 1
ATOM 2979 O O . PRO A 1 448 ? 14.522 12.151 149.414 1.00 45.11 448 PRO A O 1
ATOM 2983 N N . SER A 1 449 ? 15.775 12.937 151.121 1.00 44.52 449 SER A N 1
ATOM 2984 C CA . SER A 1 449 ? 17.013 13.093 150.359 1.00 46.02 449 SER A CA 1
ATOM 2985 C C . SER A 1 449 ? 17.457 11.832 149.618 1.00 49.31 449 SER A C 1
ATOM 2986 O O . SER A 1 449 ? 18.010 11.919 148.522 1.00 50.96 449 SER A O 1
ATOM 2989 N N . GLU A 1 450 ? 17.225 10.664 150.210 1.00 51.54 450 GLU A N 1
ATOM 2990 C CA . GLU A 1 450 ? 17.672 9.414 149.595 1.00 54.20 450 GLU A CA 1
ATOM 2991 C C . GLU A 1 450 ? 16.676 8.908 148.550 1.00 53.28 450 GLU A C 1
ATOM 2992 O O . GLU A 1 450 ? 16.932 7.922 147.864 1.00 54.81 450 GLU A O 1
ATOM 2998 N N . GLN A 1 451 ? 15.549 9.599 148.429 1.00 53.89 451 GLN A N 1
ATOM 2999 C CA . GLN A 1 451 ? 14.539 9.258 147.432 1.00 53.17 451 GLN A CA 1
ATOM 3000 C C . GLN A 1 451 ? 14.352 10.347 146.374 1.00 50.95 451 GLN A C 1
ATOM 3001 O O . GLN A 1 451 ? 13.224 10.714 146.047 1.00 50.67 451 GLN A O 1
ATOM 3007 N N . HIS A 1 452 ? 15.465 10.852 145.845 1.00 51.48 452 HIS A N 1
ATOM 3008 C CA . HIS A 1 452 ? 15.460 11.910 144.827 1.00 51.83 452 HIS A CA 1
ATOM 3009 C C . HIS A 1 452 ? 14.692 13.139 145.293 1.00 47.36 452 HIS A C 1
ATOM 3010 O O . HIS A 1 452 ? 14.010 13.790 144.508 1.00 46.77 452 HIS A O 1
ATOM 3017 N N . GLY A 1 453 ? 14.800 13.439 146.584 1.00 42.42 453 GLY A N 1
ATOM 3018 C CA . GLY A 1 453 ? 14.136 14.594 147.162 1.00 39.15 453 GLY A CA 1
ATOM 3019 C C . GLY A 1 453 ? 15.092 15.568 147.826 1.00 37.66 453 GLY A C 1
ATOM 3020 O O . GLY A 1 453 ? 16.294 15.567 147.568 1.00 37.66 453 GLY A O 1
ATOM 3021 N N . VAL A 1 454 ? 14.547 16.394 148.701 1.00 36.38 454 VAL A N 1
ATOM 3022 C CA . VAL A 1 454 ? 15.291 17.493 149.281 1.00 37.55 454 VAL A CA 1
ATOM 3023 C C . VAL A 1 454 ? 14.986 17.622 150.795 1.00 37.70 454 VAL A C 1
ATOM 3024 O O . VAL A 1 454 ? 15.564 18.458 151.502 1.00 36.68 454 VAL A O 1
ATOM 3028 N N . LYS A 1 455 ? 14.102 16.752 151.286 1.00 37.38 455 LYS A N 1
ATOM 3029 C CA . LYS A 1 455 ? 13.621 16.836 152.661 1.00 37.53 455 LYS A CA 1
ATOM 3030 C C . LYS A 1 455 ? 14.502 16.060 153.619 1.00 36.78 455 LYS A C 1
ATOM 3031 O O . LYS A 1 455 ? 14.777 14.874 153.418 1.00 35.71 455 LYS A O 1
ATOM 3037 N N . ALA A 1 456 ? 14.951 16.756 154.656 1.00 36.08 456 ALA A N 1
ATOM 3038 C CA . ALA A 1 456 ? 15.646 16.138 155.778 1.00 35.65 456 ALA A CA 1
ATOM 3039 C C . ALA A 1 456 ? 14.804 16.372 157.026 1.00 35.39 456 ALA A C 1
ATOM 3040 O O . ALA A 1 456 ? 13.905 17.217 157.021 1.00 35.90 456 ALA A O 1
ATOM 3042 N N . VAL A 1 457 ? 15.075 15.608 158.082 1.00 35.67 457 VAL A N 1
ATOM 3043 C CA . VAL A 1 457 ? 14.367 15.775 159.350 1.00 35.38 457 VAL A CA 1
ATOM 3044 C C . VAL A 1 457 ? 15.406 15.913 160.453 1.00 34.42 457 VAL A C 1
ATOM 3045 O O . VAL A 1 457 ? 16.250 15.042 160.621 1.00 33.23 457 VAL A O 1
ATOM 3049 N N . PHE A 1 458 ? 15.343 17.010 161.195 1.00 35.31 458 PHE A N 1
ATOM 3050 C CA . PHE A 1 458 ? 16.271 17.220 162.294 1.00 36.49 458 PHE A CA 1
ATOM 3051 C C . PHE A 1 458 ? 15.787 16.478 163.544 1.00 36.74 458 PHE A C 1
ATOM 3052 O O . PHE A 1 458 ? 14.712 16.774 164.073 1.00 36.01 458 PHE A O 1
ATOM 3060 N N . MET A 1 459 ? 16.570 15.491 163.979 1.00 38.65 459 MET A N 1
ATOM 3061 C CA . MET A 1 459 ? 16.277 14.705 165.193 1.00 41.62 459 MET A CA 1
ATOM 3062 C C . MET A 1 459 ? 14.826 14.235 165.327 1.00 42.21 459 MET A C 1
ATOM 3063 O O . MET A 1 459 ? 14.216 14.369 166.391 1.00 39.33 459 MET A O 1
ATOM 3068 N N . ASN A 1 460 ? 14.281 13.723 164.225 1.00 42.81 460 ASN A N 1
ATOM 3069 C CA . ASN A 1 460 ? 12.950 13.123 164.186 1.00 43.77 460 ASN A CA 1
ATOM 3070 C C . ASN A 1 460 ? 11.771 14.048 164.429 1.00 42.54 460 ASN A C 1
ATOM 3071 O O . ASN A 1 460 ? 10.647 13.577 164.607 1.00 42.37 460 ASN A O 1
ATOM 3076 N N . LYS A 1 461 ? 12.008 15.353 164.445 1.00 41.49 461 LYS A N 1
ATOM 3077 C CA . LYS A 1 461 ? 10.928 16.258 164.786 1.00 42.11 461 LYS A CA 1
ATOM 3078 C C . LYS A 1 461 ? 10.727 17.407 163.811 1.00 41.37 461 LYS A C 1
ATOM 3079 O O . LYS A 1 461 ? 9.621 17.935 163.707 1.00 42.55 461 LYS A O 1
ATOM 3085 N N . TYR A 1 462 ? 11.782 17.804 163.105 1.00 40.12 462 TYR A N 1
ATOM 3086 C CA . TYR A 1 462 ? 11.725 19.041 162.324 1.00 38.40 462 TYR A CA 1
ATOM 3087 C C . TYR A 1 462 ? 12.084 18.879 160.854 1.00 36.63 462 TYR A C 1
ATOM 3088 O O . TYR A 1 462 ? 13.219 18.536 160.518 1.00 35.92 462 TYR A O 1
ATOM 3097 N N . ASP A 1 463 ? 11.104 19.131 159.988 1.00 35.30 463 ASP A N 1
ATOM 3098 C CA . ASP A 1 463 ? 11.312 19.111 158.539 1.00 35.17 463 ASP A CA 1
ATOM 3099 C C . ASP A 1 463 ? 12.282 20.211 158.121 1.00 33.57 463 ASP A C 1
ATOM 3100 O O . ASP A 1 463 ? 12.196 21.344 158.600 1.00 32.96 463 ASP A O 1
ATOM 3105 N N . TRP A 1 464 ? 13.202 19.857 157.229 1.00 33.69 464 TRP A N 1
ATOM 3106 C CA . TRP A 1 464 ? 14.189 20.787 156.691 1.00 33.20 464 TRP A CA 1
ATOM 3107 C C . TRP A 1 464 ? 14.302 20.573 155.185 1.00 32.93 464 TRP A C 1
ATOM 3108 O O . TRP A 1 464 ? 14.274 19.437 154.709 1.00 34.15 464 TRP A O 1
ATOM 3119 N N . TYR A 1 465 ? 14.449 21.665 154.444 1.00 31.95 465 TYR A N 1
ATOM 3120 C CA . TYR A 1 465 ? 14.648 21.583 152.998 1.00 30.22 465 TYR A CA 1
ATOM 3121 C C . TYR A 1 465 ? 16.110 21.875 152.684 1.00 29.07 465 TYR A C 1
ATOM 3122 O O . TYR A 1 465 ? 16.594 22.982 152.894 1.00 29.75 465 TYR A O 1
ATOM 3131 N N . GLU A 1 466 ? 16.803 20.854 152.204 1.00 28.87 466 GLU A N 1
ATOM 3132 C CA . GLU A 1 466 ? 18.255 20.858 152.070 1.00 30.14 466 GLU A CA 1
ATOM 3133 C C . GLU A 1 466 ? 18.787 21.554 150.815 1.00 32.09 466 GLU A C 1
ATOM 3134 O O . GLU A 1 466 ? 18.331 21.281 149.701 1.00 32.85 466 GLU A O 1
ATOM 3140 N N . GLU A 1 467 ? 19.771 22.431 151.004 1.00 32.53 467 GLU A N 1
ATOM 3141 C CA . GLU A 1 467 ? 20.519 23.001 149.894 1.00 33.38 467 GLU A CA 1
ATOM 3142 C C . GLU A 1 467 ? 21.335 21.875 149.275 1.00 34.50 467 GLU A C 1
ATOM 3143 O O . GLU A 1 467 ? 21.450 21.768 148.052 1.00 34.04 467 GLU A O 1
ATOM 3149 N N . TYR A 1 468 ? 21.890 21.029 150.139 1.00 34.32 468 TYR A N 1
ATOM 3150 C CA . TYR A 1 468 ? 22.604 19.838 149.712 1.00 34.38 468 TYR A CA 1
ATOM 3151 C C . TYR A 1 468 ? 21.989 18.632 150.400 1.00 36.05 468 TYR A C 1
ATOM 3152 O O . TYR A 1 468 ? 22.166 18.454 151.613 1.00 34.32 468 TYR A O 1
ATOM 3161 N N . PRO A 1 469 ? 21.258 17.795 149.634 1.00 36.54 469 PRO A N 1
ATOM 3162 C CA . PRO A 1 469 ? 20.498 16.675 150.196 1.00 36.15 469 PRO A CA 1
ATOM 3163 C C . PRO A 1 469 ? 21.393 15.489 150.563 1.00 36.75 469 PRO A C 1
ATOM 3164 O O . PRO A 1 469 ? 21.238 14.394 150.013 1.00 37.47 469 PRO A O 1
ATOM 3168 N N . THR A 1 470 ? 22.312 15.705 151.498 1.00 34.68 470 THR A N 1
ATOM 3169 C CA . THR A 1 470 ? 23.387 14.749 151.741 1.00 34.97 470 THR A CA 1
ATOM 3170 C C . THR A 1 470 ? 23.010 13.592 152.659 1.00 34.47 470 THR A C 1
ATOM 3171 O O . THR A 1 470 ? 21.982 13.606 153.334 1.00 33.67 470 THR A O 1
ATOM 3175 N N . ILE A 1 471 ? 23.859 12.577 152.659 1.00 35.87 471 ILE A N 1
ATOM 3176 C CA . ILE A 1 471 ? 23.751 11.506 153.636 1.00 37.13 471 ILE A CA 1
ATOM 3177 C C . ILE A 1 471 ? 25.075 11.440 154.395 1.00 35.11 471 ILE A C 1
ATOM 3178 O O . ILE A 1 471 ? 26.116 11.143 153.801 1.00 36.69 471 ILE A O 1
ATOM 3183 N N . PRO A 1 472 ? 25.054 11.772 155.703 1.00 34.62 472 PRO A N 1
ATOM 3184 C CA . PRO A 1 472 ? 23.920 12.223 156.516 1.00 33.46 472 PRO A CA 1
ATOM 3185 C C . PRO A 1 472 ? 23.536 13.657 156.149 1.00 33.39 472 PRO A C 1
ATOM 3186 O O . PRO A 1 472 ? 24.245 14.302 155.374 1.00 32.91 472 PRO A O 1
ATOM 3190 N N . SER A 1 473 ? 22.429 14.142 156.699 1.00 33.45 473 SER A N 1
ATOM 3191 C CA . SER A 1 473 ? 21.929 15.477 156.379 1.00 34.22 473 SER A CA 1
ATOM 3192 C C . SER A 1 473 ? 22.876 16.600 156.828 1.00 34.73 473 SER A C 1
ATOM 3193 O O . SER A 1 473 ? 23.652 16.420 157.770 1.00 36.01 473 SER A O 1
ATOM 3196 N N . SER A 1 474 ? 22.818 17.748 156.151 1.00 32.85 474 SER A N 1
ATOM 3197 C CA . SER A 1 474 ? 23.812 18.800 156.366 1.00 32.32 474 SER A CA 1
ATOM 3198 C C . SER A 1 474 ? 23.264 20.088 156.973 1.00 31.74 474 SER A C 1
ATOM 3199 O O . SER A 1 474 ? 23.986 20.799 157.668 1.00 32.24 474 SER A O 1
ATOM 3202 N N . PHE A 1 475 ? 21.999 20.392 156.702 1.00 29.99 475 PHE A N 1
ATOM 3203 C CA . PHE A 1 475 ? 21.317 21.529 157.328 1.00 29.69 475 PHE A CA 1
ATOM 3204 C C . PHE A 1 475 ? 21.962 22.909 157.100 1.00 30.05 475 PHE A C 1
ATOM 3205 O O . PHE A 1 475 ? 22.096 23.712 158.041 1.00 28.07 475 PHE A O 1
ATOM 3213 N N . VAL A 1 476 ? 22.322 23.201 155.849 1.00 28.93 476 VAL A N 1
ATOM 3214 C CA . VAL A 1 476 ? 22.839 24.533 155.502 1.00 27.86 476 VAL A CA 1
ATOM 3215 C C . VAL A 1 476 ? 21.746 25.581 155.648 1.00 28.50 476 VAL A C 1
ATOM 3216 O O . VAL A 1 476 ? 20.677 25.469 155.041 1.00 30.40 476 VAL A O 1
ATOM 3220 N N . LEU A 1 477 ? 22.025 26.605 156.447 1.00 27.58 477 LEU A N 1
ATOM 3221 C CA . LEU A 1 477 ? 21.042 27.631 156.778 1.00 28.16 477 LEU A CA 1
ATOM 3222 C C . LEU A 1 477 ? 20.588 28.517 155.609 1.00 28.00 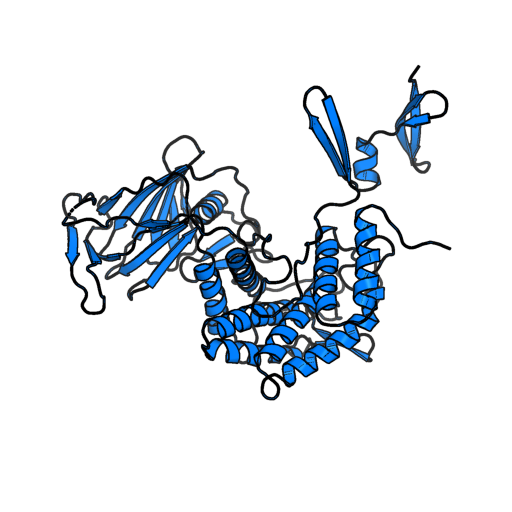477 LEU A C 1
ATOM 3223 O O . LEU A 1 477 ? 19.383 28.703 155.404 1.00 27.23 477 LEU A O 1
ATOM 3228 N N . ASN A 1 478 ? 21.536 29.098 154.879 1.00 27.71 478 ASN A N 1
ATOM 3229 C CA . ASN A 1 478 ? 21.155 30.139 153.928 1.00 28.17 478 ASN A CA 1
ATOM 3230 C C . ASN A 1 478 ? 20.283 29.561 152.811 1.00 27.79 478 ASN A C 1
ATOM 3231 O O . ASN A 1 478 ? 19.277 30.160 152.428 1.00 29.62 478 ASN A O 1
ATOM 3236 N N . GLY A 1 479 ? 20.639 28.364 152.353 1.00 28.05 479 GLY A N 1
ATOM 3237 C CA . GLY A 1 479 ? 19.925 27.706 151.270 1.00 28.65 479 GLY A CA 1
ATOM 3238 C C . GLY A 1 479 ? 18.521 27.329 151.680 1.00 29.98 479 GLY A C 1
ATOM 3239 O O . GLY A 1 479 ? 17.607 27.372 150.866 1.00 29.62 479 GLY A O 1
ATOM 3240 N N . PHE A 1 480 ? 18.351 26.965 152.952 1.00 29.19 480 PHE A N 1
ATOM 3241 C CA . PHE A 1 480 ? 17.035 26.614 153.484 1.00 28.83 480 PHE A CA 1
ATOM 3242 C C . PHE A 1 480 ? 16.104 27.813 153.447 1.00 28.27 480 PHE A C 1
ATOM 3243 O O . PHE A 1 480 ? 14.985 27.710 152.960 1.00 29.55 480 PHE A O 1
ATOM 3251 N N . ILE A 1 481 ? 16.577 28.952 153.945 1.00 26.99 481 ILE A N 1
ATOM 3252 C CA . ILE A 1 481 ? 15.766 30.167 153.991 1.00 26.26 481 ILE A CA 1
ATOM 3253 C C . ILE A 1 481 ? 15.409 30.665 152.580 1.00 26.67 481 ILE A C 1
ATOM 3254 O O . ILE A 1 481 ? 14.309 31.183 152.353 1.00 26.46 481 ILE A O 1
ATOM 3259 N N . TYR A 1 482 ? 16.333 30.499 151.642 1.00 26.63 482 TYR A N 1
ATOM 3260 C CA . TYR A 1 482 ? 16.043 30.827 150.245 1.00 27.06 482 TYR A CA 1
ATOM 3261 C C . TYR A 1 482 ? 14.912 29.924 149.736 1.00 27.16 482 TYR A C 1
ATOM 3262 O O . TYR A 1 482 ? 14.008 30.384 149.039 1.00 25.85 482 TYR A O 1
ATOM 3271 N N . SER A 1 483 ? 14.936 28.649 150.119 1.00 28.42 483 SER A N 1
ATOM 3272 C CA . SER A 1 483 ? 13.853 27.751 149.737 1.00 29.03 483 SER A CA 1
ATOM 3273 C C . SER A 1 483 ? 12.520 28.235 150.304 1.00 29.37 483 SER A C 1
ATOM 3274 O O . SER A 1 483 ? 11.492 28.153 149.637 1.00 29.35 483 SER A O 1
ATOM 3277 N N . LEU A 1 484 ? 12.542 28.757 151.529 1.00 28.86 484 LEU A N 1
ATOM 3278 C CA . LEU A 1 484 ? 11.322 29.249 152.163 1.00 28.56 484 LEU A CA 1
ATOM 3279 C C . LEU A 1 484 ? 10.775 30.519 151.512 1.00 28.16 484 LEU A C 1
ATOM 3280 O O . LEU A 1 484 ? 9.557 30.718 151.437 1.00 27.40 484 LEU A O 1
ATOM 3285 N N . ILE A 1 485 ? 11.666 31.404 151.081 1.00 27.48 485 ILE A N 1
ATOM 3286 C CA . ILE A 1 485 ? 11.220 32.631 150.436 1.00 27.77 485 ILE A CA 1
ATOM 3287 C C . ILE A 1 485 ? 10.566 32.263 149.093 1.00 27.70 485 ILE A C 1
ATOM 3288 O O . ILE A 1 485 ? 9.576 32.869 148.683 1.00 29.14 485 ILE A O 1
ATOM 3293 N N . GLY A 1 486 ? 11.109 31.244 148.438 1.00 27.37 486 GLY A N 1
ATOM 3294 C CA . GLY A 1 486 ? 10.529 30.734 147.196 1.00 29.64 486 GLY A CA 1
ATOM 3295 C C . GLY A 1 486 ? 9.129 30.188 147.408 1.00 30.62 486 GLY A C 1
ATOM 3296 O O . GLY A 1 486 ? 8.217 30.484 146.629 1.00 29.99 486 GLY A O 1
ATOM 3297 N N . LEU A 1 487 ? 8.961 29.392 148.469 1.00 30.64 487 LEU A N 1
ATOM 3298 C CA . LEU A 1 487 ? 7.657 28.825 148.832 1.00 30.22 487 LEU A CA 1
ATOM 3299 C C . LEU A 1 487 ? 6.648 29.908 149.184 1.00 29.85 487 LEU A C 1
ATOM 3300 O O . LEU A 1 487 ? 5.472 29.791 148.842 1.00 30.82 487 LEU A O 1
ATOM 3305 N N . PHE A 1 488 ? 7.108 30.954 149.859 1.00 28.53 488 PHE A N 1
ATOM 3306 C CA . PHE A 1 488 ? 6.263 32.086 150.196 1.00 29.05 488 PHE A CA 1
ATOM 3307 C C . PHE A 1 488 ? 5.784 32.849 148.962 1.00 30.42 488 PHE A C 1
ATOM 3308 O O . PHE A 1 488 ? 4.605 33.223 148.874 1.00 29.63 488 PHE A O 1
ATOM 3316 N N . ASP A 1 489 ? 6.713 33.125 148.045 1.00 29.59 489 ASP A N 1
ATOM 3317 C CA . ASP A 1 489 ? 6.382 33.785 146.770 1.00 29.40 489 ASP A CA 1
ATOM 3318 C C . ASP A 1 489 ? 5.284 32.990 146.070 1.00 28.79 489 ASP A C 1
ATOM 3319 O O . ASP A 1 489 ? 4.274 33.549 145.650 1.00 29.76 489 ASP A O 1
ATOM 3324 N N . LEU A 1 490 ? 5.489 31.681 145.976 1.00 29.04 490 LEU A N 1
ATOM 3325 C CA . LEU A 1 490 ? 4.564 30.795 145.297 1.00 30.62 490 LEU A CA 1
ATOM 3326 C C . LEU A 1 490 ? 3.203 30.732 145.984 1.00 33.02 490 LEU A C 1
ATOM 3327 O O . LEU A 1 490 ? 2.163 30.846 145.321 1.00 32.04 490 LEU A O 1
ATOM 3332 N N . ALA A 1 491 ? 3.214 30.549 147.306 1.00 33.30 491 ALA A N 1
ATOM 3333 C CA . ALA A 1 491 ? 1.980 30.411 148.073 1.00 34.49 491 ALA A CA 1
ATOM 3334 C C . ALA A 1 491 ? 1.148 31.668 147.965 1.00 35.11 491 ALA A C 1
ATOM 3335 O O . ALA A 1 491 ? -0.056 31.595 147.729 1.00 36.53 491 ALA A O 1
ATOM 3337 N N . GLN A 1 492 ? 1.789 32.822 148.124 1.00 34.66 492 GLN A N 1
ATOM 3338 C CA . GLN A 1 492 ? 1.081 34.086 148.045 1.00 37.42 492 GLN A CA 1
ATOM 3339 C C . GLN A 1 492 ? 0.551 34.363 146.646 1.00 37.82 492 GLN A C 1
ATOM 3340 O O . GLN A 1 492 ? -0.442 35.062 146.484 1.00 38.81 492 GLN A O 1
ATOM 3346 N N . THR A 1 493 ? 1.213 33.821 145.634 1.00 36.63 493 THR A N 1
ATOM 3347 C CA . THR A 1 493 ? 0.849 34.163 144.267 1.00 36.47 493 THR A CA 1
ATOM 3348 C C . THR A 1 493 ? -0.184 33.205 143.681 1.00 37.15 493 THR A C 1
ATOM 3349 O O . THR A 1 493 ? -1.095 33.635 142.975 1.00 38.39 493 THR A O 1
ATOM 3353 N N . ALA A 1 494 ? -0.052 31.919 143.991 1.00 37.77 494 ALA A N 1
ATOM 3354 C CA . ALA A 1 494 ? -0.954 30.909 143.462 1.00 39.66 494 ALA A CA 1
ATOM 3355 C C . ALA A 1 494 ? -2.358 30.998 144.074 1.00 43.65 494 ALA A C 1
ATOM 3356 O O . ALA A 1 494 ? -3.315 30.468 143.509 1.00 45.21 494 ALA A O 1
ATOM 3358 N N . GLY A 1 495 ? -2.469 31.668 145.220 1.00 45.64 495 GLY A N 1
ATOM 3359 C CA . GLY A 1 495 ? -3.747 31.830 145.906 1.00 49.11 495 GLY A CA 1
ATOM 3360 C C . GLY A 1 495 ? -4.111 30.641 146.777 1.00 51.03 495 GLY A C 1
ATOM 3361 O O . GLY A 1 495 ? -3.364 29.663 146.856 1.00 49.29 495 GLY A O 1
ATOM 3362 N N . GLU A 1 496 ? -5.281 30.719 147.405 1.00 55.06 496 GLU A N 1
ATOM 3363 C CA . GLU A 1 496 ? -5.685 29.767 148.442 1.00 56.97 496 GLU A CA 1
ATOM 3364 C C . GLU A 1 496 ? -5.768 28.313 147.995 1.00 54.03 496 GLU A C 1
ATOM 3365 O O . GLU A 1 496 ? -5.347 27.422 148.731 1.00 52.66 496 GLU A O 1
ATOM 3371 N N . LYS A 1 497 ? -6.293 28.057 146.801 1.00 50.43 497 LYS A N 1
ATOM 3372 C CA . LYS A 1 497 ? -6.433 26.673 146.359 1.00 49.33 497 LYS A CA 1
ATOM 3373 C C . LYS A 1 497 ? -5.144 26.099 145.782 1.00 47.45 497 LYS A C 1
ATOM 3374 O O . LYS A 1 497 ? -4.642 25.085 146.264 1.00 48.52 497 LYS A O 1
ATOM 3380 N N . LEU A 1 498 ? -4.617 26.741 144.745 1.00 45.59 498 LEU A N 1
ATOM 3381 C CA . LEU A 1 498 ? -3.433 26.234 144.061 1.00 44.33 498 LEU A CA 1
ATOM 3382 C C . LEU A 1 498 ? -2.185 26.304 144.937 1.00 42.08 498 LEU A C 1
ATOM 3383 O O . LEU A 1 498 ? -1.308 25.442 144.845 1.00 40.58 498 LEU A O 1
ATOM 3388 N N . GLY A 1 499 ? -2.118 27.326 145.785 1.00 41.39 499 GLY A N 1
ATOM 3389 C CA . GLY A 1 499 ? -0.924 27.574 146.594 1.00 44.21 499 GLY A CA 1
ATOM 3390 C C . GLY A 1 499 ? -0.944 26.964 147.980 1.00 47.02 499 GLY A C 1
ATOM 3391 O O . GLY A 1 499 ? -0.162 27.361 148.845 1.00 46.42 499 GLY A O 1
ATOM 3392 N N . ARG A 1 500 ? -1.828 25.995 148.204 1.00 48.77 500 ARG A N 1
ATOM 3393 C CA . ARG A 1 500 ? -1.966 25.419 149.534 1.00 49.59 500 ARG A CA 1
ATOM 3394 C C . ARG A 1 500 ? -0.810 24.481 149.863 1.00 46.50 500 ARG A C 1
ATOM 3395 O O . ARG A 1 500 ? -0.340 24.451 150.999 1.00 45.02 500 ARG A O 1
ATOM 3403 N N . ASP A 1 501 ? -0.345 23.727 148.871 1.00 44.82 501 ASP A N 1
ATOM 3404 C CA . ASP A 1 501 ? 0.806 22.859 149.078 1.00 46.06 501 ASP A CA 1
ATOM 3405 C C . ASP A 1 501 ? 2.067 23.636 149.437 1.00 44.20 501 ASP A C 1
ATOM 3406 O O . ASP A 1 501 ? 2.751 23.293 150.401 1.00 43.86 501 ASP A O 1
ATOM 3411 N N . ALA A 1 502 ? 2.363 24.680 148.666 1.00 41.89 502 ALA A N 1
ATOM 3412 C CA . ALA A 1 502 ? 3.494 25.557 148.962 1.00 39.01 502 ALA A CA 1
ATOM 3413 C C . ALA A 1 502 ? 3.328 26.225 150.331 1.00 38.05 502 ALA A C 1
ATOM 3414 O O . ALA A 1 502 ? 4.261 26.252 151.127 1.00 38.10 502 ALA A O 1
ATOM 3416 N N . GLY A 1 503 ? 2.136 26.746 150.605 1.00 36.17 503 GLY A N 1
ATOM 3417 C CA . GLY A 1 503 ? 1.855 27.401 151.885 1.00 37.01 503 GLY A CA 1
ATOM 3418 C C . GLY A 1 503 ? 2.003 26.472 153.075 1.00 37.84 503 GLY A C 1
ATOM 3419 O O . GLY A 1 503 ? 2.332 26.904 154.181 1.00 37.25 503 GLY A O 1
ATOM 3420 N N . GLN A 1 504 ? 1.758 25.189 152.839 1.00 38.86 504 GLN A N 1
ATOM 3421 C CA . GLN A 1 504 ? 1.859 24.183 153.875 1.00 41.21 504 GLN A CA 1
ATOM 3422 C C . GLN A 1 504 ? 3.327 23.847 154.125 1.00 40.36 504 GLN A C 1
ATOM 3423 O O . GLN A 1 504 ? 3.758 23.761 155.279 1.00 39.26 504 GLN A O 1
ATOM 3429 N N . LEU A 1 505 ? 4.092 23.676 153.043 1.00 37.82 505 LEU A N 1
ATOM 3430 C CA . LEU A 1 505 ? 5.539 23.454 153.135 1.00 35.88 505 LEU A CA 1
ATOM 3431 C C . LEU A 1 505 ? 6.258 24.631 153.775 1.00 35.36 505 LEU A C 1
ATOM 3432 O O . LEU A 1 505 ? 7.219 24.453 154.523 1.00 36.07 505 LEU A O 1
ATOM 3437 N N . TYR A 1 506 ? 5.787 25.830 153.468 1.00 33.22 506 TYR A N 1
ATOM 3438 C CA . TYR A 1 506 ? 6.369 27.040 154.007 1.00 33.77 506 TYR A CA 1
ATOM 3439 C C . TYR A 1 506 ? 6.162 27.158 155.515 1.00 34.64 506 TYR A C 1
ATOM 3440 O O . TYR A 1 506 ? 7.120 27.364 156.256 1.00 33.34 506 TYR A O 1
ATOM 3449 N N . SER A 1 507 ? 4.910 27.057 155.956 1.00 35.73 507 SER A N 1
ATOM 3450 C CA . SER A 1 507 ? 4.568 27.186 157.378 1.00 37.21 507 SER A CA 1
ATOM 3451 C C . SER A 1 507 ? 5.345 26.184 158.237 1.00 36.49 507 SER A C 1
ATOM 3452 O O . SER A 1 507 ? 5.841 26.527 159.310 1.00 37.91 507 SER A O 1
ATOM 3455 N N . LYS A 1 508 ? 5.448 24.957 157.738 1.00 35.80 508 LYS A N 1
ATOM 3456 C CA . LYS A 1 508 ? 6.173 23.878 158.390 1.00 36.87 508 LYS A CA 1
ATOM 3457 C C . LYS A 1 508 ? 7.668 24.167 158.484 1.00 36.56 508 LYS A C 1
ATOM 3458 O O . LYS A 1 508 ? 8.270 24.033 159.554 1.00 33.60 508 LYS A O 1
ATOM 3464 N N . GLY A 1 509 ? 8.263 24.563 157.359 1.00 33.48 509 GLY A N 1
ATOM 3465 C CA . GLY A 1 509 ? 9.655 25.001 157.344 1.00 32.40 509 GLY A CA 1
ATOM 3466 C C . GLY A 1 509 ? 9.906 26.156 158.300 1.00 31.66 509 GLY A C 1
ATOM 3467 O O . GLY A 1 509 ? 10.915 26.175 159.002 1.00 32.35 509 GLY A O 1
ATOM 3468 N N . MET A 1 510 ? 8.990 27.118 158.341 1.00 31.23 510 MET A N 1
ATOM 3469 C CA . MET A 1 510 ? 9.145 28.262 159.229 1.00 32.08 510 MET A CA 1
ATOM 3470 C C . MET A 1 510 ? 9.142 27.867 160.709 1.00 34.59 510 MET A C 1
ATOM 3471 O O . MET A 1 510 ? 9.844 28.481 161.520 1.00 33.62 510 MET A O 1
ATOM 3476 N N . GLU A 1 511 ? 8.338 26.857 161.047 1.00 35.11 511 GLU A N 1
ATOM 3477 C CA . GLU A 1 511 ? 8.316 26.289 162.401 1.00 37.32 511 GLU A CA 1
ATOM 3478 C C . GLU A 1 511 ? 9.702 25.773 162.766 1.00 35.50 511 GLU A C 1
ATOM 3479 O O . GLU A 1 511 ? 10.252 26.147 163.803 1.00 36.10 511 GLU A O 1
ATOM 3485 N N . SER A 1 512 ? 10.270 24.940 161.895 1.00 33.71 512 SER A N 1
ATOM 3486 C CA . SER A 1 512 ? 11.601 24.378 162.113 1.00 33.99 512 SER A CA 1
ATOM 3487 C C . SER A 1 512 ? 12.666 25.456 162.192 1.00 34.01 512 SER A C 1
ATOM 3488 O O . SER A 1 512 ? 13.565 25.383 163.029 1.00 34.16 512 SER A O 1
ATOM 3491 N N . LEU A 1 513 ? 12.565 26.456 161.323 1.00 32.59 513 LEU A N 1
ATOM 3492 C CA . LEU A 1 513 ? 13.531 27.544 161.334 1.00 31.85 513 LEU A CA 1
ATOM 3493 C C . LEU A 1 513 ? 13.568 28.276 162.684 1.00 31.17 513 LEU A C 1
ATOM 3494 O O . LEU A 1 513 ? 14.645 28.493 163.237 1.00 29.15 513 LEU A O 1
ATOM 3499 N N . LYS A 1 514 ? 12.397 28.653 163.196 1.00 30.35 514 LYS A N 1
ATOM 3500 C CA . LYS A 1 514 ? 12.291 29.395 164.452 1.00 30.56 514 LYS A CA 1
ATOM 3501 C C . LYS A 1 514 ? 12.871 28.630 165.627 1.00 31.16 514 LYS A C 1
ATOM 3502 O O . LYS A 1 514 ? 13.477 29.225 166.523 1.00 31.39 514 LYS A O 1
ATOM 3508 N N . VAL A 1 515 ? 12.696 27.312 165.603 1.00 30.54 515 VAL A N 1
ATOM 3509 C CA . VAL A 1 515 ? 13.191 26.433 166.653 1.00 31.31 515 VAL A CA 1
ATOM 3510 C C . VAL A 1 515 ? 14.711 26.242 166.554 1.00 30.66 515 VAL A C 1
ATOM 3511 O O . VAL A 1 515 ? 15.418 26.357 167.559 1.00 29.96 515 VAL A O 1
ATOM 3515 N N . MET A 1 516 ? 15.203 25.983 165.345 1.00 28.87 516 MET A N 1
ATOM 3516 C CA . MET A 1 516 ? 16.601 25.616 165.127 1.00 28.52 516 MET A CA 1
ATOM 3517 C C . MET A 1 516 ? 17.583 26.778 165.008 1.00 27.96 516 MET A C 1
ATOM 3518 O O . MET A 1 516 ? 18.793 26.574 165.094 1.00 27.44 516 MET A O 1
ATOM 3523 N N . LEU A 1 517 ? 17.071 27.992 164.825 1.00 26.88 517 LEU A N 1
ATOM 3524 C CA . LEU A 1 517 ? 17.922 29.170 164.592 1.00 27.57 517 LEU A CA 1
ATOM 3525 C C . LEU A 1 517 ? 19.053 29.392 165.630 1.00 27.26 517 LEU A C 1
ATOM 3526 O O . LEU A 1 517 ? 20.203 29.689 165.250 1.00 25.60 517 LEU A O 1
ATOM 3531 N N . PRO A 1 518 ? 18.745 29.235 166.940 1.00 26.72 518 PRO A N 1
ATOM 3532 C CA . PRO A 1 518 ? 19.813 29.380 167.935 1.00 26.31 518 PRO A CA 1
ATOM 3533 C C . PRO A 1 518 ? 21.003 28.454 167.727 1.00 25.30 518 PRO A C 1
ATOM 3534 O O . PRO A 1 518 ? 22.098 28.778 168.163 1.00 25.74 518 PRO A O 1
ATOM 3538 N N . LEU A 1 519 ? 20.811 27.311 167.075 1.00 25.22 519 LEU A N 1
ATOM 3539 C CA . LEU A 1 519 ? 21.920 26.400 166.852 1.00 25.60 519 LEU A CA 1
ATOM 3540 C C . LEU A 1 519 ? 23.008 26.944 165.930 1.00 26.85 519 LEU A C 1
ATOM 3541 O O . LEU A 1 519 ? 24.068 26.339 165.825 1.00 25.85 519 LEU A O 1
ATOM 3546 N N . TYR A 1 520 ? 22.736 28.066 165.258 1.00 27.46 520 TYR A N 1
ATOM 3547 C CA . TYR A 1 520 ? 23.655 28.623 164.262 1.00 28.86 520 TYR A CA 1
ATOM 3548 C C . TYR A 1 520 ? 24.375 29.849 164.803 1.00 29.24 520 TYR A C 1
ATOM 3549 O O . TYR A 1 520 ? 25.186 30.443 164.107 1.00 29.52 520 TYR A O 1
ATOM 3558 N N . ASP A 1 521 ? 24.091 30.200 166.056 1.00 29.53 521 ASP A N 1
ATOM 3559 C CA . ASP A 1 521 ? 24.614 31.410 166.683 1.00 28.65 521 ASP A CA 1
ATOM 3560 C C . ASP A 1 521 ? 25.772 31.054 167.618 1.00 30.00 521 ASP A C 1
ATOM 3561 O O . ASP A 1 521 ? 25.583 30.314 168.587 1.00 28.59 521 ASP A O 1
ATOM 3566 N N . THR A 1 522 ? 26.966 31.574 167.329 1.00 28.80 522 THR A N 1
ATOM 3567 C CA . THR A 1 522 ? 28.163 31.240 168.110 1.00 27.70 522 THR A CA 1
ATOM 3568 C C . THR A 1 522 ? 28.353 32.179 169.294 1.00 27.31 522 THR A C 1
ATOM 3569 O O . THR A 1 522 ? 29.230 31.960 170.140 1.00 27.00 522 THR A O 1
ATOM 3573 N N . GLY A 1 523 ? 27.561 33.245 169.317 1.00 27.07 523 GLY A N 1
ATOM 3574 C CA . GLY A 1 523 ? 27.719 34.313 170.287 1.00 26.51 523 GLY A CA 1
ATOM 3575 C C . GLY A 1 523 ? 28.570 35.454 169.768 1.00 26.54 523 GLY A C 1
ATOM 3576 O O . GLY A 1 523 ? 28.705 36.483 170.433 1.00 24.83 523 GLY A O 1
ATOM 3577 N N . SER A 1 524 ? 29.147 35.278 168.579 1.00 26.36 524 SER A N 1
ATOM 3578 C CA . SER A 1 524 ? 29.970 36.319 167.982 1.00 26.22 524 SER A CA 1
ATOM 3579 C C . SER A 1 524 ? 29.881 36.336 166.441 1.00 26.42 524 SER A C 1
ATOM 3580 O O . SER A 1 524 ? 30.390 37.251 165.802 1.00 28.60 524 SER A O 1
ATOM 3583 N N . GLY A 1 525 ? 29.214 35.331 165.877 1.00 25.62 525 GLY A N 1
ATOM 3584 C CA . GLY A 1 525 ? 28.990 35.200 164.436 1.00 26.10 525 GLY A CA 1
ATOM 3585 C C . GLY A 1 525 ? 27.992 34.081 164.242 1.00 27.15 525 GLY A C 1
ATOM 3586 O O . GLY A 1 525 ? 27.277 33.712 165.187 1.00 27.48 525 GLY A O 1
ATOM 3587 N N . THR A 1 526 ? 27.926 33.542 163.029 1.00 25.51 526 THR A N 1
ATOM 3588 C CA . THR A 1 526 ? 27.066 32.400 162.774 1.00 25.25 526 THR A CA 1
ATOM 3589 C C . THR A 1 526 ? 27.796 31.225 162.145 1.00 24.80 526 THR A C 1
ATOM 3590 O O . THR A 1 526 ? 28.932 31.344 161.673 1.00 25.18 526 THR A O 1
ATOM 3594 N N . ILE A 1 527 ? 27.127 30.081 162.190 1.00 25.17 527 ILE A N 1
ATOM 3595 C CA . ILE A 1 527 ? 27.634 28.841 161.645 1.00 25.59 527 ILE A CA 1
ATOM 3596 C C . ILE A 1 527 ? 26.897 28.578 160.331 1.00 25.60 527 ILE A C 1
ATOM 3597 O O . ILE A 1 527 ? 25.709 28.879 160.209 1.00 26.19 527 ILE A O 1
ATOM 3602 N N . TYR A 1 528 ? 27.599 28.004 159.366 1.00 26.84 528 TYR A N 1
ATOM 3603 C CA . TYR A 1 528 ? 27.058 27.822 158.013 1.00 28.54 528 TYR A CA 1
ATOM 3604 C C . TYR A 1 528 ? 26.071 26.657 157.895 1.00 28.91 528 TYR A C 1
ATOM 3605 O O . TYR A 1 528 ? 25.089 26.741 157.147 1.00 29.24 528 TYR A O 1
ATOM 3614 N N . ASP A 1 529 ? 26.338 25.583 158.642 1.00 28.43 529 ASP A N 1
ATOM 3615 C CA . ASP A 1 529 ? 25.539 24.354 158.608 1.00 29.91 529 ASP A CA 1
ATOM 3616 C C . ASP A 1 529 ? 25.631 23.680 159.986 1.00 29.97 529 ASP A C 1
ATOM 3617 O O . ASP A 1 529 ? 26.213 24.260 160.898 1.00 29.75 529 ASP A O 1
ATOM 3622 N N . LEU A 1 530 ? 25.069 22.482 160.146 1.00 29.68 530 LEU A N 1
ATOM 3623 C CA . LEU A 1 530 ? 25.111 21.795 161.448 1.00 30.61 530 LEU A CA 1
ATOM 3624 C C . LEU A 1 530 ? 26.040 20.601 161.428 1.00 31.72 530 LEU A C 1
ATOM 3625 O O . LEU A 1 530 ? 25.877 19.663 162.211 1.00 32.70 530 LEU A O 1
ATOM 3630 N N . ARG A 1 531 ? 27.010 20.656 160.518 1.00 31.65 531 ARG A N 1
ATOM 3631 C CA . ARG A 1 531 ? 28.086 19.673 160.361 1.00 33.69 531 ARG A CA 1
ATOM 3632 C C . ARG A 1 531 ? 28.750 19.221 161.673 1.00 33.30 531 ARG A C 1
ATOM 3633 O O . ARG A 1 531 ? 29.096 18.045 161.841 1.00 32.98 531 ARG A O 1
ATOM 3641 N N . HIS A 1 532 ? 28.960 20.171 162.578 1.00 31.38 532 HIS A N 1
ATOM 3642 C CA . HIS A 1 532 ? 29.624 19.884 163.851 1.00 31.79 532 HIS A CA 1
ATOM 3643 C C . HIS A 1 532 ? 28.825 18.895 164.690 1.00 30.56 532 HIS A C 1
ATOM 3644 O O . HIS A 1 532 ? 29.392 17.983 165.279 1.00 31.18 532 HIS A O 1
ATOM 3651 N N . PHE A 1 533 ? 27.508 19.058 164.703 1.00 30.38 533 PHE A N 1
ATOM 3652 C CA . PHE A 1 533 ? 26.644 18.193 165.477 1.00 30.51 533 PHE A CA 1
ATOM 3653 C C . PHE A 1 533 ? 26.335 16.871 164.770 1.00 31.68 533 PHE A C 1
ATOM 3654 O O . PHE A 1 533 ? 26.277 15.823 165.407 1.00 30.49 533 PHE A O 1
ATOM 3662 N N . ILE A 1 534 ? 26.138 16.915 163.454 1.00 30.44 534 ILE A N 1
ATOM 3663 C CA . ILE A 1 534 ? 25.835 15.702 162.690 1.00 30.08 534 ILE A CA 1
ATOM 3664 C C . ILE A 1 534 ? 27.050 14.781 162.576 1.00 29.12 534 ILE A C 1
ATOM 3665 O O . ILE A 1 534 ? 26.928 13.555 162.639 1.00 30.41 534 ILE A O 1
ATOM 3670 N N . LEU A 1 535 ? 28.224 15.369 162.392 1.00 30.28 535 LEU A N 1
ATOM 3671 C CA . LEU A 1 535 ? 29.440 14.586 162.207 1.00 31.37 535 LEU A CA 1
ATOM 3672 C C . LEU A 1 535 ? 30.307 14.464 163.469 1.00 31.64 535 LEU A C 1
ATOM 3673 O O . LEU A 1 535 ? 31.200 13.614 163.528 1.00 30.45 535 LEU A O 1
ATOM 3678 N N . GLY A 1 536 ? 30.055 15.308 164.465 1.00 32.14 536 GLY A N 1
ATOM 3679 C CA . GLY A 1 536 ? 30.874 15.315 165.680 1.00 32.30 536 GLY A CA 1
ATOM 3680 C C . GLY A 1 536 ? 32.255 15.846 165.356 1.00 33.48 536 GLY A C 1
ATOM 3681 O O . GLY A 1 536 ? 33.259 15.143 165.484 1.00 34.60 536 GLY A O 1
ATOM 3682 N N . THR A 1 537 ? 32.297 17.096 164.911 1.00 33.53 537 THR A N 1
ATOM 3683 C CA . THR A 1 537 ? 33.535 17.721 164.471 1.00 32.83 537 THR A CA 1
ATOM 3684 C C . THR A 1 537 ? 33.471 19.221 164.781 1.00 32.71 537 THR A C 1
ATOM 3685 O O . THR A 1 537 ? 32.535 19.668 165.444 1.00 32.65 537 THR A O 1
ATOM 3689 N N . ALA A 1 538 ? 34.457 19.984 164.305 1.00 33.38 538 ALA A N 1
ATOM 3690 C CA . ALA A 1 538 ? 34.522 21.438 164.518 1.00 33.40 538 ALA A CA 1
ATOM 3691 C C . ALA A 1 538 ? 33.378 22.176 163.809 1.00 34.82 538 ALA A C 1
ATOM 3692 O O . ALA A 1 538 ? 32.910 21.723 162.763 1.00 35.98 538 ALA A O 1
ATOM 3694 N N . PRO A 1 539 ? 32.922 23.316 164.370 1.00 34.03 539 PRO A N 1
ATOM 3695 C CA . PRO A 1 539 ? 31.880 24.074 163.673 1.00 33.03 539 PRO A CA 1
ATOM 3696 C C . PRO A 1 539 ? 32.394 24.599 162.337 1.00 31.41 539 PRO A C 1
ATOM 3697 O O . PRO A 1 539 ? 33.546 25.033 162.255 1.00 29.78 539 PRO A O 1
ATOM 3701 N N . ASN A 1 540 ? 31.558 24.531 161.301 1.00 30.28 540 ASN A N 1
ATOM 3702 C CA . ASN A 1 540 ? 31.879 25.172 160.018 1.00 29.77 540 ASN A CA 1
ATOM 3703 C C . ASN A 1 540 ? 31.379 26.609 160.040 1.00 27.84 540 ASN A C 1
ATOM 3704 O O . ASN A 1 540 ? 30.249 26.897 159.646 1.00 27.28 540 ASN A O 1
ATOM 3709 N N . LEU A 1 541 ? 32.231 27.501 160.529 1.00 27.50 541 LEU A N 1
ATOM 3710 C CA . LEU A 1 541 ? 31.862 28.893 160.778 1.00 26.10 541 LEU A CA 1
ATOM 3711 C C . LEU A 1 541 ? 31.570 29.629 159.475 1.00 26.53 541 LEU A C 1
ATOM 3712 O O . LEU A 1 541 ? 32.271 29.435 158.490 1.00 25.91 541 LEU A O 1
ATOM 3717 N N . ALA A 1 542 ? 30.543 30.474 159.482 1.00 26.78 542 ALA A N 1
ATOM 3718 C CA . ALA A 1 542 ? 30.161 31.225 158.286 1.00 27.32 542 ALA A CA 1
ATOM 3719 C C . ALA A 1 542 ? 31.045 32.453 158.094 1.00 26.90 542 ALA A C 1
ATOM 3720 O O . ALA A 1 542 ? 31.160 33.284 158.992 1.00 26.14 542 ALA A O 1
ATOM 3722 N N . ARG A 1 543 ? 31.668 32.585 156.922 1.00 27.42 543 ARG A N 1
ATOM 3723 C CA . ARG A 1 543 ? 32.453 33.786 156.646 1.00 26.87 543 ARG A CA 1
ATOM 3724 C C . ARG A 1 543 ? 31.538 35.007 156.692 1.00 25.56 543 ARG A C 1
ATOM 3725 O O . ARG A 1 543 ? 30.313 34.871 156.614 1.00 24.80 543 ARG A O 1
ATOM 3733 N N . TRP A 1 544 ? 32.117 36.192 156.861 1.00 24.17 544 TRP A N 1
ATOM 3734 C CA . TRP A 1 544 ? 31.312 37.380 157.081 1.00 25.53 544 TRP A CA 1
ATOM 3735 C C . TRP A 1 544 ? 30.239 37.618 156.018 1.00 25.89 544 TRP A C 1
ATOM 3736 O O . TRP A 1 544 ? 29.151 38.081 156.345 1.00 24.92 544 TRP A O 1
ATOM 3747 N N . ASP A 1 545 ? 30.530 37.325 154.753 1.00 26.44 545 ASP A N 1
ATOM 3748 C CA . ASP A 1 545 ? 29.520 37.617 153.735 1.00 28.72 545 ASP A CA 1
ATOM 3749 C C . ASP A 1 545 ? 28.321 36.676 153.813 1.00 28.21 545 ASP A C 1
ATOM 3750 O O . ASP A 1 545 ? 27.213 37.071 153.455 1.00 29.64 545 ASP A O 1
ATOM 3755 N N . TYR A 1 546 ? 28.527 35.454 154.310 1.00 27.35 546 TYR A N 1
ATOM 3756 C CA . TYR A 1 546 ? 27.392 34.577 154.627 1.00 27.17 546 TYR A CA 1
ATOM 3757 C C . TYR A 1 546 ? 26.669 35.027 155.899 1.00 26.16 546 TYR A C 1
ATOM 3758 O O . TYR A 1 546 ? 25.449 34.884 156.014 1.00 24.69 546 TYR A O 1
ATOM 3767 N N . HIS A 1 547 ? 27.410 35.587 156.849 1.00 26.05 547 HIS A N 1
ATOM 3768 C CA . HIS A 1 547 ? 26.775 36.177 158.031 1.00 25.22 547 HIS A CA 1
ATOM 3769 C C . HIS A 1 547 ? 25.805 37.326 157.690 1.00 25.78 547 HIS A C 1
ATOM 3770 O O . HIS A 1 547 ? 24.664 37.365 158.189 1.00 25.32 547 HIS A O 1
ATOM 3777 N N . THR A 1 548 ? 26.230 38.257 156.833 1.00 26.18 548 THR A N 1
ATOM 3778 C CA . THR A 1 548 ? 25.317 39.325 156.415 1.00 26.42 548 THR A CA 1
ATOM 3779 C C . THR A 1 548 ? 24.172 38.789 155.547 1.00 25.57 548 THR A C 1
ATOM 3780 O O . THR A 1 548 ? 23.064 39.317 155.605 1.00 26.02 548 THR A O 1
ATOM 3784 N N . THR A 1 549 ? 24.433 37.742 154.764 1.00 26.88 549 THR A N 1
ATOM 3785 C CA . THR A 1 549 ? 23.363 37.037 154.037 1.00 26.94 549 THR A CA 1
ATOM 3786 C C . THR A 1 549 ? 22.323 36.486 155.020 1.00 26.96 549 THR A C 1
ATOM 3787 O O . THR A 1 549 ? 21.116 36.703 154.848 1.00 26.43 549 THR A O 1
ATOM 3791 N N . HIS A 1 550 ? 22.790 35.780 156.052 1.00 26.62 550 HIS A N 1
ATOM 3792 C CA . HIS A 1 550 ? 21.893 35.335 157.128 1.00 25.76 550 HIS A CA 1
ATOM 3793 C C . HIS A 1 550 ? 21.065 36.479 157.686 1.00 25.02 550 HIS A C 1
ATOM 3794 O O . HIS A 1 550 ? 19.853 36.348 157.845 1.00 26.15 550 HIS A O 1
ATOM 3801 N N . ILE A 1 551 ? 21.709 37.602 157.978 1.00 23.64 551 ILE A N 1
ATOM 3802 C CA . ILE A 1 551 ? 20.987 38.752 158.517 1.00 23.94 551 ILE A CA 1
ATOM 3803 C C . ILE A 1 551 ? 19.965 39.296 157.512 1.00 25.12 551 ILE A C 1
ATOM 3804 O O . ILE A 1 551 ? 18.823 39.630 157.884 1.00 24.70 551 ILE A O 1
ATOM 3809 N N . ASN A 1 552 ? 20.385 39.397 156.251 1.00 24.73 552 ASN A N 1
ATOM 3810 C CA . ASN A 1 552 ? 19.505 39.891 155.190 1.00 24.83 552 ASN A CA 1
ATOM 3811 C C . ASN A 1 552 ? 18.250 39.048 155.087 1.00 24.04 552 ASN A C 1
ATOM 3812 O O . ASN A 1 552 ? 17.148 39.567 154.921 1.00 25.07 552 ASN A O 1
ATOM 3817 N N . GLN A 1 553 ? 18.438 37.737 155.206 1.00 24.97 553 GLN A N 1
ATOM 3818 C CA . GLN A 1 553 ? 17.358 36.782 155.097 1.00 25.58 553 GLN A CA 1
ATOM 3819 C C . GLN A 1 553 ? 16.365 36.873 156.256 1.00 25.95 553 GLN A C 1
ATOM 3820 O O . GLN A 1 553 ? 15.153 36.836 156.038 1.00 25.52 553 GLN A O 1
ATOM 3826 N N . LEU A 1 554 ? 16.880 36.986 157.483 1.00 26.70 554 LEU A N 1
ATOM 3827 C CA . LEU A 1 554 ? 16.028 37.119 158.673 1.00 26.50 554 LEU A CA 1
ATOM 3828 C C . LEU A 1 554 ? 15.287 38.441 158.734 1.00 26.25 554 LEU A C 1
ATOM 3829 O O . LEU A 1 554 ? 14.125 38.485 159.149 1.00 27.37 554 LEU A O 1
ATOM 3834 N N . GLN A 1 555 ? 15.929 39.528 158.327 1.00 25.63 555 GLN A N 1
ATOM 3835 C CA . GLN A 1 555 ? 15.209 40.788 158.345 1.00 26.45 555 GLN A CA 1
ATOM 3836 C C . GLN A 1 555 ? 14.117 40.801 157.266 1.00 26.60 555 GLN A C 1
ATOM 3837 O O . GLN A 1 555 ? 13.077 41.427 157.449 1.00 26.20 555 GLN A O 1
ATOM 3843 N N . LEU A 1 556 ? 14.348 40.100 156.159 1.00 26.81 556 LEU A N 1
ATOM 3844 C CA . LEU A 1 556 ? 13.296 39.916 155.153 1.00 27.39 556 LEU A CA 1
ATOM 3845 C C . LEU A 1 556 ? 12.106 39.168 155.775 1.00 28.34 556 LEU A C 1
ATOM 3846 O O . LEU A 1 556 ? 10.965 39.644 155.726 1.00 28.26 556 LEU A O 1
ATOM 3851 N N . LEU A 1 557 ? 12.384 38.000 156.354 1.00 29.35 557 LEU A N 1
ATOM 3852 C CA . LEU A 1 557 ? 11.352 37.194 157.007 1.00 30.16 557 LEU A CA 1
ATOM 3853 C C . LEU A 1 557 ? 10.637 37.959 158.106 1.00 30.93 557 LEU A C 1
ATOM 3854 O O . LEU A 1 557 ? 9.423 37.828 158.275 1.00 31.99 557 LEU A O 1
ATOM 3859 N N . GLY A 1 558 ? 11.385 38.790 158.822 1.00 31.13 558 GLY A N 1
ATOM 3860 C CA . GLY A 1 558 ? 10.818 39.649 159.849 1.00 31.26 558 GLY A CA 1
ATOM 3861 C C . GLY A 1 558 ? 9.750 40.614 159.363 1.00 32.40 558 GLY A C 1
ATOM 3862 O O . GLY A 1 558 ? 8.948 41.097 160.162 1.00 31.92 558 GLY A O 1
ATOM 3863 N N . THR A 1 559 ? 9.717 40.907 158.063 1.00 31.39 559 THR A N 1
ATOM 3864 C CA . THR A 1 559 ? 8.662 41.786 157.539 1.00 30.92 559 THR A CA 1
ATOM 3865 C C . THR A 1 559 ? 7.385 41.026 157.163 1.00 30.35 559 THR A C 1
ATOM 3866 O O . THR A 1 559 ? 6.341 41.632 156.965 1.00 32.11 559 THR A O 1
ATOM 3870 N N . ILE A 1 560 ? 7.464 39.708 157.035 1.00 31.98 560 ILE A N 1
ATOM 3871 C CA . ILE A 1 560 ? 6.289 38.931 156.649 1.00 32.89 560 ILE A CA 1
ATOM 3872 C C . ILE A 1 560 ? 5.836 37.952 157.738 1.00 34.44 560 ILE A C 1
ATOM 3873 O O . ILE A 1 560 ? 4.881 37.204 157.543 1.00 34.06 560 ILE A O 1
ATOM 3878 N N . ASP A 1 561 ? 6.531 37.961 158.876 1.00 34.44 561 ASP A N 1
ATOM 3879 C CA . ASP A 1 561 ? 6.206 37.108 160.023 1.00 34.55 561 ASP A CA 1
ATOM 3880 C C . ASP A 1 561 ? 6.633 37.882 161.268 1.00 35.83 561 ASP A C 1
ATOM 3881 O O . ASP A 1 561 ? 7.804 38.245 161.404 1.00 33.93 561 ASP A O 1
ATOM 3886 N N . ASN A 1 562 ? 5.687 38.150 162.167 1.00 37.91 562 ASN A N 1
ATOM 3887 C CA . ASN A 1 562 ? 5.939 39.094 163.256 1.00 41.05 562 ASN A CA 1
ATOM 3888 C C . ASN A 1 562 ? 6.602 38.509 164.512 1.00 41.17 562 ASN A C 1
ATOM 3889 O O . ASN A 1 562 ? 6.687 39.188 165.542 1.00 41.65 562 ASN A O 1
ATOM 3894 N N . SER A 1 563 ? 7.074 37.265 164.420 1.00 39.30 563 SER A N 1
ATOM 3895 C CA . SER A 1 563 ? 7.705 36.593 165.555 1.00 38.56 563 SER A CA 1
ATOM 3896 C C . SER A 1 563 ? 8.931 37.324 166.073 1.00 37.92 563 SER A C 1
ATOM 3897 O O . SER A 1 563 ? 9.801 37.723 165.294 1.00 37.41 563 SER A O 1
ATOM 3900 N N . PRO A 1 564 ? 9.001 37.503 167.401 1.00 36.62 564 PRO A N 1
ATOM 3901 C CA . PRO A 1 564 ? 10.081 38.255 168.024 1.00 35.92 564 PRO A CA 1
ATOM 3902 C C . PRO A 1 564 ? 11.464 37.734 167.649 1.00 35.06 564 PRO A C 1
ATOM 3903 O O . PRO A 1 564 ? 12.412 38.506 167.580 1.00 34.18 564 PRO A O 1
ATOM 3907 N N . ILE A 1 565 ? 11.566 36.437 167.394 1.00 34.38 565 ILE A N 1
ATOM 3908 C CA . ILE A 1 565 ? 12.855 35.819 167.153 1.00 34.91 565 ILE A CA 1
ATOM 3909 C C . ILE A 1 565 ? 13.619 36.444 165.980 1.00 35.12 565 ILE A C 1
ATOM 3910 O O . ILE A 1 565 ? 14.847 36.541 166.018 1.00 34.44 565 ILE A O 1
ATOM 3915 N N . PHE A 1 566 ? 12.889 36.868 164.950 1.00 33.91 566 PHE A N 1
ATOM 3916 C CA . PHE A 1 566 ? 13.517 37.462 163.774 1.00 32.95 566 PHE A CA 1
ATOM 3917 C C . PHE A 1 566 ? 14.104 38.831 164.092 1.00 33.79 566 PHE A C 1
ATOM 3918 O O . PHE A 1 566 ? 15.278 39.079 163.818 1.00 34.18 566 PHE A O 1
ATOM 3926 N N . ARG A 1 567 ? 13.315 39.710 164.697 1.00 34.87 567 ARG A N 1
ATOM 3927 C CA . ARG A 1 567 ? 13.844 41.025 165.076 1.00 37.52 567 ARG A CA 1
ATOM 3928 C C . ARG A 1 567 ? 14.942 40.938 166.140 1.00 36.41 567 ARG A C 1
ATOM 3929 O O . ARG A 1 567 ? 15.925 41.680 166.078 1.00 34.57 567 ARG A O 1
ATOM 3937 N N . ASP A 1 568 ? 14.774 40.028 167.103 1.00 36.23 568 ASP A N 1
ATOM 3938 C CA . ASP A 1 568 ? 15.777 39.812 168.154 1.00 36.09 568 ASP A CA 1
ATOM 3939 C C . ASP A 1 568 ? 17.088 39.226 167.618 1.00 33.17 568 ASP A C 1
ATOM 3940 O O . ASP A 1 568 ? 18.161 39.721 167.955 1.00 31.54 568 ASP A O 1
ATOM 3945 N N . SER A 1 569 ? 17.010 38.192 166.784 1.00 32.29 569 SER A N 1
ATOM 3946 C CA . SER A 1 569 ? 18.218 37.639 166.170 1.00 32.31 569 SER A CA 1
ATOM 3947 C C . SER A 1 569 ? 18.958 38.655 165.294 1.00 31.57 569 SER A C 1
ATOM 3948 O O . SER A 1 569 ? 20.183 38.784 165.375 1.00 31.34 569 SER A O 1
ATOM 3951 N N . VAL A 1 570 ? 18.216 39.372 164.461 1.00 30.89 570 VAL A N 1
ATOM 3952 C CA . VAL A 1 570 ? 18.808 40.412 163.613 1.00 29.90 570 VAL A CA 1
ATOM 3953 C C . VAL A 1 570 ? 19.601 41.429 164.445 1.00 30.09 570 VAL A C 1
ATOM 3954 O O . VAL A 1 570 ? 20.764 41.711 164.142 1.00 28.91 570 VAL A O 1
ATOM 3958 N N . LYS A 1 571 ? 18.985 41.953 165.503 1.00 29.79 571 LYS A N 1
ATOM 3959 C CA . LYS A 1 571 ? 19.639 42.952 166.345 1.00 31.15 571 LYS A CA 1
ATOM 3960 C C . LYS A 1 571 ? 20.984 42.458 166.886 1.00 30.15 571 LYS A C 1
ATOM 3961 O O . LYS A 1 571 ? 21.995 43.169 166.815 1.00 28.70 571 LYS A O 1
ATOM 3967 N N . ARG A 1 572 ? 20.985 41.240 167.428 1.00 30.00 572 ARG A N 1
ATOM 3968 C CA . ARG A 1 572 ? 22.200 40.668 168.001 1.00 29.93 572 ARG A CA 1
ATOM 3969 C C . ARG A 1 572 ? 23.215 40.298 166.922 1.00 29.68 572 ARG A C 1
ATOM 3970 O O . ARG A 1 572 ? 24.408 40.565 167.074 1.00 28.66 572 ARG A O 1
ATOM 3978 N N . TRP A 1 573 ? 22.753 39.684 165.837 1.00 28.35 573 TRP A N 1
ATOM 3979 C CA . TRP A 1 573 ? 23.662 39.298 164.756 1.00 28.07 573 TRP A CA 1
ATOM 3980 C C . TRP A 1 573 ? 24.313 40.517 164.103 1.00 26.63 573 TRP A C 1
ATOM 3981 O O . TRP A 1 573 ? 25.480 40.463 163.723 1.00 26.12 573 TRP A O 1
ATOM 3992 N N . LYS A 1 574 ? 23.575 41.622 164.010 1.00 27.13 574 LYS A N 1
ATOM 3993 C CA . LYS A 1 574 ? 24.152 42.892 163.545 1.00 27.04 574 LYS A CA 1
ATOM 3994 C C . LYS A 1 574 ? 25.277 43.419 164.430 1.00 27.69 574 LYS A C 1
ATOM 3995 O O . LYS A 1 574 ? 26.256 43.981 163.932 1.00 26.43 574 LYS A O 1
ATOM 4001 N N . SER A 1 575 ? 25.136 43.262 165.745 1.00 26.51 575 SER A N 1
ATOM 4002 C CA . 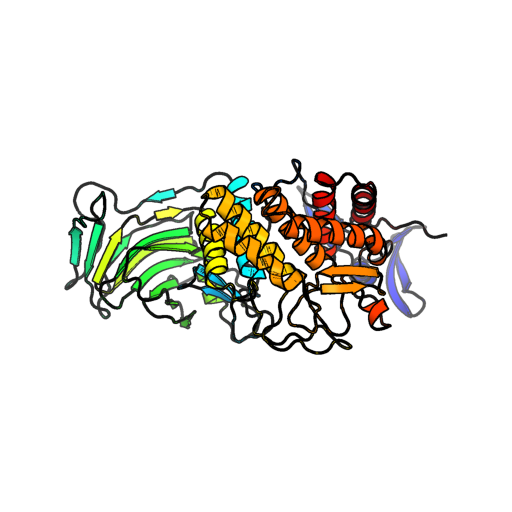SER A 1 575 ? 26.160 43.764 166.655 1.00 25.62 575 SER A CA 1
ATOM 4003 C C . SER A 1 575 ? 27.469 43.013 166.458 1.00 24.55 575 SER A C 1
ATOM 4004 O O . SER A 1 575 ? 28.544 43.562 166.702 1.00 24.79 575 SER A O 1
ATOM 4007 N N . TYR A 1 576 ? 27.395 41.765 166.004 1.00 24.29 576 TYR A N 1
ATOM 4008 C CA . TYR A 1 576 ? 28.612 40.980 165.797 1.00 26.00 576 TYR A CA 1
ATOM 4009 C C . TYR A 1 576 ? 29.532 41.593 164.735 1.00 26.18 576 TYR A C 1
ATOM 4010 O O . TYR A 1 576 ? 30.749 41.383 164.764 1.00 25.73 576 TYR A O 1
ATOM 4019 N N . LEU A 1 577 ? 28.943 42.330 163.792 1.00 26.67 577 LEU A N 1
ATOM 4020 C CA . LEU A 1 577 ? 29.699 43.012 162.732 1.00 27.24 577 LEU A CA 1
ATOM 4021 C C . LEU A 1 577 ? 30.617 44.105 163.258 1.00 27.38 577 LEU A C 1
ATOM 4022 O O . LEU A 1 577 ? 31.594 44.477 162.597 1.00 25.82 577 LEU A O 1
ATOM 4027 N N . LYS A 1 578 ? 30.302 44.618 164.445 1.00 27.73 578 LYS A N 1
ATOM 4028 C CA . LYS A 1 578 ? 31.111 45.652 165.057 1.00 28.76 578 LYS A CA 1
ATOM 4029 C C . LYS A 1 578 ? 31.793 45.157 166.331 1.00 27.66 578 LYS A C 1
ATOM 4030 O O . LYS A 1 578 ? 32.087 45.946 167.223 1.00 27.33 578 LYS A O 1
ATOM 4036 N N . GLY A 1 579 ? 32.055 43.855 166.405 1.00 27.16 579 GLY A N 1
ATOM 4037 C CA . GLY A 1 579 ? 32.793 43.280 167.535 1.00 27.06 579 GLY A CA 1
ATOM 4038 C C . GLY A 1 579 ? 31.956 43.038 168.781 1.00 27.76 579 GLY A C 1
ATOM 4039 O O . GLY A 1 579 ? 32.501 42.759 169.850 1.00 27.99 579 GLY A O 1
ATOM 4040 N N . GLY A 1 580 ? 30.634 43.138 168.652 1.00 27.86 580 GLY A N 1
ATOM 4041 C CA . GLY A 1 580 ? 29.730 42.802 169.751 1.00 28.05 580 GLY A CA 1
ATOM 4042 C C . GLY A 1 580 ? 29.719 41.303 169.981 1.00 29.03 580 GLY A C 1
ATOM 4043 O O . GLY A 1 580 ? 30.029 40.520 169.081 1.00 27.97 580 GLY A O 1
ATOM 4044 N N . ARG A 1 581 ? 29.374 40.900 171.198 1.00 30.01 581 ARG A N 1
ATOM 4045 C CA . ARG A 1 581 ? 29.392 39.491 171.586 1.00 31.50 581 ARG A CA 1
ATOM 4046 C C . ARG A 1 581 ? 28.230 39.241 172.532 1.00 31.24 581 ARG A C 1
ATOM 4047 O O . ARG A 1 581 ? 27.833 40.145 173.260 1.00 30.87 581 ARG A O 1
ATOM 4055 N N . ALA A 1 582 ? 27.697 38.022 172.529 1.00 30.94 582 ALA A N 1
ATOM 4056 C CA . ALA A 1 582 ? 26.759 37.597 173.571 1.00 32.35 582 ALA A CA 1
ATOM 4057 C C . ALA A 1 582 ? 27.493 37.662 174.917 1.00 33.28 582 ALA A C 1
ATOM 4058 O O . ALA A 1 582 ? 28.710 37.464 174.963 1.00 31.90 582 ALA A O 1
ATOM 4060 N N . LYS A 1 583 ? 26.779 37.952 176.004 1.00 34.99 583 LYS A N 1
ATOM 4061 C CA . LYS A 1 583 ? 27.411 38.000 177.335 1.00 36.49 583 LYS A CA 1
ATOM 4062 C C . LYS A 1 583 ? 27.919 36.635 177.770 1.00 36.26 583 LYS A C 1
ATOM 4063 O O . LYS A 1 583 ? 27.262 35.626 177.518 1.00 36.56 583 LYS A O 1
ATOM 4069 N N . HIS A 1 584 ? 29.093 36.602 178.399 1.00 36.16 584 HIS A N 1
ATOM 4070 C CA . HIS A 1 584 ? 29.558 35.380 179.051 1.00 36.85 584 HIS A CA 1
ATOM 4071 C C . HIS A 1 584 ? 29.164 35.436 180.528 1.00 36.89 584 HIS A C 1
ATOM 4072 O O . HIS A 1 584 ? 28.758 36.491 181.009 1.00 36.24 584 HIS A O 1
ATOM 4079 N N . ASN A 1 585 ? 29.266 34.316 181.239 1.00 37.29 585 ASN A N 1
ATOM 4080 C CA . ASN A 1 585 ? 28.842 34.275 182.643 1.00 39.25 585 ASN A CA 1
ATOM 4081 C C . ASN A 1 585 ? 29.974 34.509 183.642 1.00 40.17 585 ASN A C 1
ATOM 4082 O O . ASN A 1 585 ? 30.935 35.223 183.338 1.00 40.45 585 ASN A O 1
#

GO terms:
  GO:0047464 heparosan-N-sulfate-glucuronate 5-epimerase activity (F, IDA)
  GO:0042802 identical protein binding (F, IPI)

Radius of gyration: 26.9 Å; Cα contacts (8 Å, |Δi|>4): 1080; chains: 1; bounding box: 67×58×87 Å